Protein AF-0000000083109756 (afdb_homodimer)

pLDDT: mean 94.13, std 7.91, range [41.81, 98.94]

Radius of gyration: 26.71 Å; Cα contacts (8 Å, |Δi|>4): 1498; chains: 2; bounding box: 59×82×69 Å

Foldseek 3Di:
DPDQDLCLQFDDDPAHDPDQQSSQLSLLCQQQPPQWHFQVSVVVCVVAPDHSNPQVRAQVSLQSDDFDQVVQLPDDQSSLFTNNQVVVDVDRFAWQWAWFLAQPHRTGIDTHGPRNLVNQLVVVLVLCVVLFNDQLWAEEELDDDDRHVVLVSVCSSNVVSNYHYDYDDDDQNVLSVLCPDPVSVVVLVVRLVVSVVSVLVCLVPHQHAHYEFELVSLVVLLVDPSSLVSCLVHYAEYEYEQAADDPVSVVVSCVSRVNHRYYYWDDGVLQVHTFRWDQDPPRFTKGHHPPPQKAKAFAAPVPRHGDDAQDKGWIFMFGGHSTGGRGGHTDQKMFGWHADDVGPSHTITTRIHGDQDDPRHGGDRRRD/DPDQDLCLQFDDDPAHDPDQQSSVLSLLCQQQPPQWHFQVSVVVCVVAPDHSNPQVRALVSLQSDDFCQVVQLPDDQSRFFTNNQVVVDVDRFAWQWAWFLAQPHRTGIDTHGPRNLVNQLVVVLVLCVVLFNDQLWAEEELDDDDRHVVLVSVCSSNVVSNYHYDYDDDDQNVLSVLCPDPVSPVVLVVRLVVSVVSVLVCLVPHQHAHYEFELVSLVVLLVDPSSLVSCLVHYAEYEYEQAADDPVSVVVSCVSRVNHRYYYWDDGVLQVHTFRWDQDPPRFTKGHHPPPQKAKAFAAPVPRHGDDAQDKGWIFMFGGHSGGGRGGHTDQKMFGWHADDVGPRHTITTRIHGHQDDPRHGGDRRRD

Organism: NCBI:txid185642

Structure (mmCIF, N/CA/C/O backbone):
data_AF-0000000083109756-model_v1
#
loop_
_entity.id
_entity.type
_entity.pdbx_description
1 polymer 'Uncharacterized protein'
#
loop_
_atom_site.group_PDB
_atom_site.id
_atom_site.type_symbol
_atom_site.label_atom_id
_atom_site.label_alt_id
_atom_site.label_comp_id
_atom_site.label_asym_id
_atom_site.label_entity_id
_atom_site.label_seq_id
_atom_site.pdbx_PDB_ins_code
_atom_site.Cartn_x
_atom_site.Cartn_y
_atom_site.Cartn_z
_atom_site.occupancy
_atom_site.B_iso_or_equiv
_atom_site.auth_seq_id
_atom_site.auth_comp_id
_atom_site.auth_asym_id
_atom_site.auth_atom_id
_atom_site.pdbx_PDB_model_num
ATOM 1 N N . MET A 1 1 ? -15.867 42.156 -7.113 1 41.94 1 MET A N 1
ATOM 2 C CA . MET A 1 1 ? -14.992 41.125 -6.555 1 41.94 1 MET A CA 1
ATOM 3 C C . MET A 1 1 ? -13.82 40.844 -7.492 1 41.94 1 MET A C 1
ATOM 5 O O . MET A 1 1 ? -14.023 40.594 -8.68 1 41.94 1 MET A O 1
ATOM 9 N N . ALA A 1 2 ? -12.68 41.375 -7.355 1 54.09 2 ALA A N 1
ATOM 10 C CA . ALA A 1 2 ? -11.523 41.25 -8.242 1 54.09 2 ALA A CA 1
ATOM 11 C C . ALA A 1 2 ? -11.414 39.844 -8.797 1 54.09 2 ALA A C 1
ATOM 13 O O . ALA A 1 2 ? -11.828 38.875 -8.141 1 54.09 2 ALA A O 1
ATOM 14 N N . ASP A 1 3 ? -11.219 39.594 -9.961 1 79.56 3 ASP A N 1
ATOM 15 C CA . ASP A 1 3 ? -11.141 38.375 -10.758 1 79.56 3 ASP A CA 1
ATOM 16 C C . ASP A 1 3 ? -10.172 37.375 -10.133 1 79.56 3 ASP A C 1
ATOM 18 O O . ASP A 1 3 ? -8.977 37.625 -10.039 1 79.56 3 ASP A O 1
ATOM 22 N N . ILE A 1 4 ? -10.625 36.562 -9.164 1 90.94 4 ILE A N 1
ATOM 23 C CA . ILE A 1 4 ? -9.828 35.531 -8.508 1 90.94 4 ILE A CA 1
ATOM 24 C C . ILE A 1 4 ? -9.328 34.531 -9.539 1 90.94 4 ILE A C 1
ATOM 26 O O . ILE A 1 4 ? -10.109 34.031 -10.352 1 90.94 4 ILE A O 1
ATOM 30 N N . ASP A 1 5 ? -8.062 34.375 -9.609 1 95.12 5 ASP A N 1
ATOM 31 C CA . ASP A 1 5 ? -7.418 33.438 -10.508 1 95.12 5 ASP A CA 1
ATOM 32 C C . ASP A 1 5 ? -7.203 32.094 -9.828 1 95.12 5 ASP A C 1
ATOM 34 O O . ASP A 1 5 ? -6.18 31.859 -9.172 1 95.12 5 ASP A O 1
ATOM 38 N N . PHE A 1 6 ? -8.055 31.156 -10.07 1 95.88 6 PHE A N 1
ATOM 39 C CA . PHE A 1 6 ? -7.992 29.859 -9.406 1 95.88 6 PHE A CA 1
ATOM 40 C C . PHE A 1 6 ? -6.848 29.031 -9.969 1 95.88 6 PHE A C 1
ATOM 42 O O . PHE A 1 6 ? -6.473 28 -9.383 1 95.88 6 PHE A O 1
ATOM 49 N N . SER A 1 7 ? -6.281 29.406 -11.086 1 95.5 7 SER A N 1
ATOM 50 C CA . SER A 1 7 ? -5.156 28.672 -11.648 1 95.5 7 SER A CA 1
ATOM 51 C C . SER A 1 7 ? -3.947 28.719 -10.719 1 95.5 7 SER A C 1
ATOM 53 O O . SER A 1 7 ? -3.031 27.906 -10.844 1 95.5 7 SER A O 1
ATOM 55 N N . LEU A 1 8 ? -3.945 29.625 -9.742 1 97.31 8 LEU A N 1
ATOM 56 C CA . LEU A 1 8 ? -2.895 29.688 -8.734 1 97.31 8 LEU A CA 1
ATOM 57 C C . LEU A 1 8 ? -2.885 28.438 -7.863 1 97.31 8 LEU A C 1
ATOM 59 O O . LEU A 1 8 ? -1.877 28.125 -7.227 1 97.31 8 LEU A O 1
ATOM 63 N N . LEU A 1 9 ? -4.004 27.719 -7.898 1 97.94 9 LEU A N 1
ATOM 64 C CA . LEU A 1 9 ? -4.137 26.547 -7.027 1 97.94 9 LEU A CA 1
ATOM 65 C C . LEU A 1 9 ? -3.742 25.281 -7.762 1 97.94 9 LEU A C 1
ATOM 67 O O . LEU A 1 9 ? -3.654 24.203 -7.152 1 97.94 9 LEU A O 1
ATOM 71 N N . ASP A 1 10 ? -3.467 25.406 -9.047 1 96.75 10 ASP A N 1
ATOM 72 C CA . ASP A 1 10 ? -3.211 24.219 -9.859 1 96.75 10 ASP A CA 1
ATOM 73 C C . ASP A 1 10 ? -1.843 23.625 -9.539 1 96.75 10 ASP A C 1
ATOM 75 O O . ASP A 1 10 ? -0.859 24.344 -9.391 1 96.75 10 ASP A O 1
ATOM 79 N N . VAL A 1 11 ? -1.925 22.375 -9.344 1 97.5 11 VAL A N 1
ATOM 80 C CA . VAL A 1 11 ? -0.726 21.547 -9.219 1 97.5 11 VAL A CA 1
ATOM 81 C C . VAL A 1 11 ? -0.853 20.312 -10.109 1 97.5 11 VAL A C 1
ATOM 83 O O . VAL A 1 11 ? -1.959 19.938 -10.5 1 97.5 11 VAL A O 1
ATOM 86 N N . PRO A 1 12 ? 0.27 19.656 -10.492 1 97.44 12 PRO A N 1
ATOM 87 C CA . PRO A 1 12 ? 1.649 19.953 -10.094 1 97.44 12 PRO A CA 1
ATOM 88 C C . PRO A 1 12 ? 2.225 21.172 -10.805 1 97.44 12 PRO A C 1
ATOM 90 O O . PRO A 1 12 ? 1.771 21.516 -11.898 1 97.44 12 PRO A O 1
ATOM 93 N N . ARG A 1 13 ? 3.164 21.781 -10.188 1 97.06 13 ARG A N 1
ATOM 94 C CA . ARG A 1 13 ? 3.912 22.891 -10.758 1 97.06 13 ARG A CA 1
ATOM 95 C C . ARG A 1 13 ? 5.355 22.891 -10.266 1 97.06 13 ARG A C 1
ATOM 97 O O . ARG A 1 13 ? 5.645 22.422 -9.172 1 97.06 13 ARG A O 1
ATOM 104 N N . PRO A 1 14 ? 6.23 23.375 -11.031 1 93.62 14 PRO A N 1
ATOM 105 C CA . PRO A 1 14 ? 7.656 23.297 -10.703 1 93.62 14 PRO A CA 1
ATOM 106 C C . PRO A 1 14 ? 8.055 24.234 -9.57 1 93.62 14 PRO A C 1
ATOM 108 O O . PRO A 1 14 ? 9.016 23.969 -8.844 1 93.62 14 PRO A O 1
ATOM 111 N N . ALA A 1 15 ? 7.293 25.406 -9.5 1 94.56 15 ALA A N 1
ATOM 112 C CA . ALA A 1 15 ? 7.59 26.375 -8.453 1 94.56 15 ALA A CA 1
ATOM 113 C C . ALA A 1 15 ? 6.309 26.875 -7.793 1 94.56 15 ALA A C 1
ATOM 115 O O . ALA A 1 15 ? 5.258 26.953 -8.438 1 94.56 15 ALA A O 1
ATOM 116 N N . PRO A 1 16 ? 6.43 27.203 -6.559 1 94.38 16 PRO A N 1
ATOM 117 C CA . PRO A 1 16 ? 5.23 27.734 -5.906 1 94.38 16 PRO A CA 1
ATOM 118 C C . PRO A 1 16 ? 4.777 29.078 -6.496 1 94.38 16 PRO A C 1
ATOM 120 O O . PRO A 1 16 ? 5.559 29.766 -7.16 1 94.38 16 PRO A O 1
ATOM 123 N N . PRO A 1 17 ? 3.549 29.422 -6.266 1 94.56 17 PRO A N 1
ATOM 124 C CA . PRO A 1 17 ? 3.082 30.719 -6.742 1 94.56 17 PRO A CA 1
ATOM 125 C C . PRO A 1 17 ? 3.936 31.875 -6.227 1 94.56 17 PRO A C 1
ATOM 127 O O . PRO A 1 17 ? 4.363 31.875 -5.07 1 94.56 17 PRO A O 1
ATOM 130 N N . ALA A 1 18 ? 4.074 32.875 -6.996 1 92.62 18 ALA A N 1
ATOM 131 C CA . ALA A 1 18 ? 4.996 34 -6.727 1 92.62 18 ALA A CA 1
ATOM 132 C C . ALA A 1 18 ? 4.457 34.906 -5.625 1 92.62 18 ALA A C 1
ATOM 134 O O . ALA A 1 18 ? 5.227 35.5 -4.863 1 92.62 18 ALA A O 1
ATOM 135 N N . GLU A 1 19 ? 3.186 35.062 -5.578 1 94.94 19 GLU A N 1
ATOM 136 C CA . GLU A 1 19 ? 2.564 35.938 -4.602 1 94.94 19 GLU A CA 1
ATOM 137 C C . GLU A 1 19 ? 1.731 35.156 -3.59 1 94.94 19 GLU A C 1
ATOM 139 O O . GLU A 1 19 ? 0.564 34.844 -3.846 1 94.94 19 GLU A O 1
ATOM 144 N N . PRO A 1 20 ? 2.25 34.938 -2.426 1 96.06 20 PRO A N 1
ATOM 145 C CA . PRO A 1 20 ? 1.562 34.125 -1.429 1 96.06 20 PRO A CA 1
ATOM 146 C C . PRO A 1 20 ? 0.186 34.656 -1.058 1 96.06 20 PRO A C 1
ATOM 148 O O . PRO A 1 20 ? -0.747 33.875 -0.822 1 96.06 20 PRO A O 1
ATOM 151 N N . GLU A 1 21 ? 0.06 35.969 -1.022 1 94.69 21 GLU A N 1
ATOM 152 C CA . GLU A 1 21 ? -1.223 36.531 -0.637 1 94.69 21 GLU A CA 1
ATOM 153 C C . GLU A 1 21 ? -2.281 36.312 -1.71 1 94.69 21 GLU A C 1
ATOM 155 O O . GLU A 1 21 ? -3.449 36.062 -1.395 1 94.69 21 GLU A O 1
ATOM 160 N N . ALA A 1 22 ? -1.862 36.438 -2.947 1 96.69 22 ALA A N 1
ATOM 161 C CA . ALA A 1 22 ? -2.779 36.125 -4.035 1 96.69 22 ALA A CA 1
ATOM 162 C C . ALA A 1 22 ? -3.199 34.656 -3.979 1 96.69 22 ALA A C 1
ATOM 164 O O . ALA A 1 22 ? -4.355 34.312 -4.246 1 96.69 22 ALA A O 1
ATOM 165 N N . TYR A 1 23 ? -2.24 33.812 -3.633 1 98.25 23 TYR A N 1
ATOM 166 C CA . TYR A 1 23 ? -2.52 32.406 -3.467 1 98.25 23 TYR A CA 1
ATOM 167 C C . TYR A 1 23 ? -3.543 32.156 -2.361 1 98.25 23 TYR A C 1
ATOM 169 O O . TYR A 1 23 ? -4.516 31.438 -2.551 1 98.25 23 TYR A O 1
ATOM 177 N N . LEU A 1 24 ? -3.326 32.781 -1.229 1 98.44 24 LEU A N 1
ATOM 178 C CA . LEU A 1 24 ? -4.246 32.625 -0.107 1 98.44 24 LEU A CA 1
ATOM 179 C C . LEU A 1 24 ? -5.645 33.094 -0.484 1 98.44 24 LEU A C 1
ATOM 181 O O . LEU A 1 24 ? -6.633 32.406 -0.176 1 98.44 24 LEU A O 1
ATOM 185 N N . ARG A 1 25 ? -5.711 34.219 -1.157 1 97.88 25 ARG A N 1
ATOM 186 C CA . ARG A 1 25 ? -7.004 34.75 -1.577 1 97.88 25 ARG A CA 1
ATOM 187 C C . ARG A 1 25 ? -7.73 33.781 -2.484 1 97.88 25 ARG A C 1
ATOM 189 O O . ARG A 1 25 ? -8.938 33.562 -2.34 1 97.88 25 ARG A O 1
ATOM 196 N N . ALA A 1 26 ? -6.98 33.219 -3.389 1 98.31 26 ALA A N 1
ATOM 197 C CA . ALA A 1 26 ? -7.559 32.219 -4.285 1 98.31 26 ALA A CA 1
ATOM 198 C C . ALA A 1 26 ? -8.047 30.984 -3.506 1 98.31 26 ALA A C 1
ATOM 200 O O . ALA A 1 26 ? -9.133 30.469 -3.766 1 98.31 26 ALA A O 1
ATOM 201 N N . ALA A 1 27 ? -7.281 30.562 -2.561 1 98.69 27 ALA A N 1
ATOM 202 C CA . ALA A 1 27 ? -7.625 29.375 -1.77 1 98.69 27 ALA A CA 1
ATOM 203 C C . ALA A 1 27 ? -8.883 29.625 -0.94 1 98.69 27 ALA A C 1
ATOM 205 O O . ALA A 1 27 ? -9.773 28.781 -0.882 1 98.69 27 ALA A O 1
ATOM 206 N N . ILE A 1 28 ? -8.922 30.797 -0.318 1 98.75 28 ILE A N 1
ATOM 207 C CA . ILE A 1 28 ? -10.078 31.125 0.513 1 98.75 28 ILE A CA 1
ATOM 208 C C . ILE A 1 28 ? -11.336 31.203 -0.354 1 98.75 28 ILE A C 1
ATOM 210 O O . ILE A 1 28 ? -12.367 30.625 -0.008 1 98.75 28 ILE A O 1
ATOM 214 N N . ALA A 1 29 ? -11.203 31.859 -1.475 1 98.5 29 ALA A N 1
ATOM 215 C CA . ALA A 1 29 ? -12.336 31.953 -2.398 1 98.5 29 ALA A CA 1
ATOM 216 C C . ALA A 1 29 ? -12.789 30.562 -2.85 1 98.5 29 ALA A C 1
ATOM 218 O O . ALA A 1 29 ? -13.984 30.312 -2.998 1 98.5 29 ALA A O 1
ATOM 219 N N . TRP A 1 30 ? -11.883 29.688 -3.066 1 98.19 30 TRP A N 1
ATOM 220 C CA . TRP A 1 30 ? -12.141 28.344 -3.535 1 98.19 30 TRP A CA 1
ATOM 221 C C . TRP A 1 30 ? -12.844 27.516 -2.457 1 98.19 30 TRP A C 1
ATOM 223 O O . TRP A 1 30 ? -13.898 26.922 -2.707 1 98.19 30 TRP A O 1
ATOM 233 N N . HIS A 1 31 ? -12.391 27.5 -1.235 1 98.62 31 HIS A N 1
ATOM 234 C CA . HIS A 1 31 ? -12.859 26.594 -0.19 1 98.62 31 HIS A CA 1
ATOM 235 C C . HIS A 1 31 ? -14.148 27.109 0.441 1 98.62 31 HIS A C 1
ATOM 237 O O . HIS A 1 31 ? -14.93 26.328 0.995 1 98.62 31 HIS A O 1
ATOM 243 N N . PHE A 1 32 ? -14.367 28.406 0.309 1 98.56 32 PHE A N 1
ATOM 244 C CA . PHE A 1 32 ? -15.539 28.953 0.977 1 98.56 32 PHE A CA 1
ATOM 245 C C . PHE A 1 32 ? -16.516 29.531 -0.039 1 98.56 32 PHE A C 1
ATOM 247 O O . PHE A 1 32 ? -17.547 30.094 0.335 1 98.56 32 PHE A O 1
ATOM 254 N N . GLY A 1 33 ? -16.141 29.422 -1.338 1 97.31 33 GLY A N 1
ATOM 255 C CA . GLY A 1 33 ? -17.094 29.766 -2.369 1 97.31 33 GLY A CA 1
ATOM 256 C C . GLY A 1 33 ? -18.234 28.766 -2.49 1 97.31 33 GLY A C 1
ATOM 257 O O . GLY A 1 33 ? -18.016 27.562 -2.42 1 97.31 33 GLY A O 1
ATOM 258 N N . PRO A 1 34 ? -19.453 29.234 -2.695 1 95.69 34 PRO A N 1
ATOM 259 C CA . PRO A 1 34 ? -20.609 28.328 -2.736 1 95.69 34 PRO A CA 1
ATOM 260 C C . PRO A 1 34 ? -20.516 27.312 -3.873 1 95.69 34 PRO A C 1
ATOM 262 O O . PRO A 1 34 ? -21.016 26.188 -3.742 1 95.69 34 PRO A O 1
ATOM 265 N N . ASP A 1 35 ? -19.797 27.609 -4.926 1 94.94 35 ASP A N 1
ATOM 266 C CA . ASP A 1 35 ? -19.75 26.734 -6.098 1 94.94 35 ASP A CA 1
ATOM 267 C C . ASP A 1 35 ? -18.531 25.812 -6.055 1 94.94 35 ASP A C 1
ATOM 269 O O . ASP A 1 35 ? -18.469 24.828 -6.785 1 94.94 35 ASP A O 1
ATOM 273 N N . THR A 1 36 ? -17.547 26.125 -5.18 1 96.81 36 THR A N 1
ATOM 274 C CA . THR A 1 36 ? -16.281 25.375 -5.246 1 96.81 36 THR A CA 1
ATOM 275 C C . THR A 1 36 ? -15.984 24.703 -3.91 1 96.81 36 THR A C 1
ATOM 277 O O . THR A 1 36 ? -15.266 23.703 -3.863 1 96.81 36 THR A O 1
ATOM 280 N N . GLY A 1 37 ? -16.5 25.219 -2.887 1 97.69 37 GLY A N 1
ATOM 281 C CA . GLY A 1 37 ? -16.156 24.734 -1.562 1 97.69 37 GLY A CA 1
ATOM 282 C C . GLY A 1 37 ? -16.656 23.312 -1.302 1 97.69 37 GLY A C 1
ATOM 283 O O . GLY A 1 37 ? -17.562 22.828 -1.985 1 97.69 37 GLY A O 1
ATOM 284 N N . SER A 1 38 ? -16.031 22.656 -0.38 1 97.88 38 SER A N 1
ATOM 285 C CA . SER A 1 38 ? -16.516 21.359 0.053 1 97.88 38 SER A CA 1
ATOM 286 C C . SER A 1 38 ? -17.734 21.484 0.956 1 97.88 38 SER A C 1
ATOM 288 O O . SER A 1 38 ? -17.922 22.5 1.617 1 97.88 38 SER A O 1
ATOM 290 N N . PRO A 1 39 ? -18.594 20.453 1.021 1 98 39 PRO A N 1
ATOM 291 C CA . PRO A 1 39 ? -19.719 20.5 1.958 1 98 39 PRO A CA 1
ATOM 292 C C . PRO A 1 39 ? -19.281 20.75 3.398 1 98 39 PRO A C 1
ATOM 294 O O . PRO A 1 39 ? -19.938 21.5 4.129 1 98 39 PRO A O 1
ATOM 297 N N . PHE A 1 40 ? -18.234 20.188 3.783 1 98.62 40 PHE A N 1
ATOM 298 C CA . PHE A 1 40 ? -17.703 20.344 5.137 1 98.62 40 PHE A CA 1
ATOM 299 C C . PHE A 1 40 ? -17.422 21.797 5.445 1 98.62 40 PHE A C 1
ATOM 301 O O . PHE A 1 40 ? -17.906 22.328 6.445 1 98.62 40 PHE A O 1
ATOM 308 N N . TRP A 1 41 ? -16.672 22.484 4.609 1 98.56 41 TRP A N 1
ATOM 309 C CA . TRP A 1 41 ? -16.266 23.859 4.898 1 98.56 41 TRP A CA 1
ATOM 310 C C . TRP A 1 41 ? -17.422 24.828 4.711 1 98.56 41 TRP A C 1
ATOM 312 O O . TRP A 1 41 ? -17.531 25.828 5.43 1 98.56 41 TRP A O 1
ATOM 322 N N . LEU A 1 42 ? -18.297 24.516 3.756 1 98.44 42 LEU A N 1
ATOM 323 C CA . LEU A 1 42 ? -19.469 25.375 3.576 1 98.44 42 LEU A CA 1
ATOM 324 C C . LEU A 1 42 ? -20.375 25.312 4.797 1 98.44 42 LEU A C 1
ATOM 326 O O . LEU A 1 42 ? -20.922 26.328 5.227 1 98.44 42 LEU A O 1
ATOM 330 N N . ARG A 1 43 ? -20.516 24.109 5.355 1 98.31 43 ARG A N 1
ATOM 331 C CA . ARG A 1 43 ? -21.281 23.984 6.594 1 98.31 43 ARG A CA 1
ATOM 332 C C . ARG A 1 43 ? -20.547 24.641 7.758 1 98.31 43 ARG A C 1
ATOM 334 O O . ARG A 1 43 ? -21.172 25.344 8.562 1 98.31 43 ARG A O 1
ATOM 341 N N . THR A 1 44 ? -19.281 24.469 7.832 1 98.25 44 THR A N 1
ATOM 342 C CA . THR A 1 44 ? -18.469 25.016 8.906 1 98.25 44 THR A CA 1
ATOM 343 C C . THR A 1 44 ? -18.5 26.547 8.883 1 98.25 44 THR A C 1
ATOM 345 O O . THR A 1 44 ? -18.531 27.188 9.938 1 98.25 44 THR A O 1
ATOM 348 N N . ALA A 1 45 ? -18.469 27.094 7.719 1 98.12 45 ALA A N 1
ATOM 349 C CA . ALA A 1 45 ? -18.438 28.547 7.555 1 98.12 45 ALA A CA 1
ATOM 350 C C . ALA A 1 45 ? -19.609 29.203 8.281 1 98.12 45 ALA A C 1
ATOM 352 O O . ALA A 1 45 ? -19.484 30.312 8.812 1 98.12 45 ALA A O 1
ATOM 353 N N . LYS A 1 46 ? -20.703 28.5 8.391 1 97.62 46 LYS A N 1
ATOM 354 C CA . LYS A 1 46 ? -21.906 29.031 9.023 1 97.62 46 LYS A CA 1
ATOM 355 C C . LYS A 1 46 ? -21.766 29.062 10.539 1 97.62 46 LYS A C 1
ATOM 357 O O . LYS A 1 46 ? -22.547 29.734 11.227 1 97.62 46 LYS A O 1
ATOM 362 N N . THR A 1 47 ? -20.797 28.359 11.008 1 97.69 47 THR A N 1
ATOM 363 C CA . THR A 1 47 ? -20.641 28.25 12.453 1 97.69 47 THR A CA 1
ATOM 364 C C . THR A 1 47 ? -19.5 29.156 12.938 1 97.69 47 THR A C 1
ATOM 366 O O . THR A 1 47 ? -19.312 29.312 14.148 1 97.69 47 THR A O 1
ATOM 369 N N . LEU A 1 48 ? -18.844 29.734 12 1 97.75 48 LEU A N 1
ATOM 370 C CA . LEU A 1 48 ? -17.703 30.578 12.367 1 97.75 48 LEU A CA 1
ATOM 371 C C . LEU A 1 48 ? -18.172 31.953 12.836 1 97.75 48 LEU A C 1
ATOM 373 O O . LEU A 1 48 ? -19.188 32.469 12.359 1 97.75 48 LEU A O 1
ATOM 377 N N . GLY A 1 49 ? -17.5 32.562 13.773 1 97.19 49 GLY A N 1
ATOM 378 C CA . GLY A 1 49 ? -17.781 33.906 14.258 1 97.19 49 GLY A CA 1
ATOM 379 C C . GLY A 1 49 ? -17.25 35 13.344 1 97.19 49 GLY A C 1
ATOM 380 O O . GLY A 1 49 ? -17.219 36.156 13.727 1 97.19 49 GLY A O 1
ATOM 381 N N . PHE A 1 50 ? -16.719 34.594 12.156 1 98 50 PHE A N 1
ATOM 382 C CA . PHE A 1 50 ? -16.203 35.531 11.164 1 98 50 PHE A CA 1
ATOM 383 C C . PHE A 1 50 ? -16.469 35 9.75 1 98 50 PHE A C 1
ATOM 385 O O . PHE A 1 50 ? -16.859 33.844 9.562 1 98 50 PHE A O 1
ATOM 392 N N . ASP A 1 51 ? -16.375 35.906 8.812 1 97.88 51 ASP A N 1
ATOM 393 C CA . ASP A 1 51 ? -16.531 35.531 7.406 1 97.88 51 ASP A CA 1
ATOM 394 C C . ASP A 1 51 ? -15.172 35.312 6.742 1 97.88 51 ASP A C 1
ATOM 396 O O . ASP A 1 51 ? -14.453 36.281 6.465 1 97.88 51 ASP A O 1
ATOM 400 N N . PRO A 1 52 ? -14.859 34.094 6.418 1 98.19 52 PRO A N 1
ATOM 401 C CA . PRO A 1 52 ? -13.547 33.844 5.82 1 98.19 52 PRO A CA 1
ATOM 402 C C . PRO A 1 52 ? -13.328 34.625 4.531 1 98.19 52 PRO A C 1
ATOM 404 O O . PRO A 1 52 ? -12.211 35.094 4.27 1 98.19 52 PRO A O 1
ATOM 407 N N . LEU A 1 53 ? -14.305 34.875 3.752 1 97.44 53 LEU A N 1
ATOM 408 C CA . LEU A 1 53 ? -14.18 35.5 2.439 1 97.44 53 LEU A CA 1
ATOM 409 C C . LEU A 1 53 ? -13.758 36.938 2.568 1 97.44 53 LEU A C 1
ATOM 411 O O . LEU A 1 53 ? -13.117 37.5 1.67 1 97.44 53 LEU A O 1
ATOM 415 N N . THR A 1 54 ? -14.062 37.531 3.693 1 96.94 54 THR A N 1
ATOM 416 C CA . THR A 1 54 ? -13.766 38.938 3.812 1 96.94 54 THR A CA 1
ATOM 417 C C . THR A 1 54 ? -12.711 39.188 4.887 1 96.94 54 THR A C 1
ATOM 419 O O . THR A 1 54 ? -12.016 40.219 4.855 1 96.94 54 THR A O 1
ATOM 422 N N . GLU A 1 55 ? -12.523 38.281 5.766 1 97.69 55 GLU A N 1
ATOM 423 C CA . GLU A 1 55 ? -11.719 38.594 6.941 1 97.69 55 GLU A CA 1
ATOM 424 C C . GLU A 1 55 ? -10.383 37.875 6.91 1 97.69 55 GLU A C 1
ATOM 426 O O . GLU A 1 55 ? -9.469 38.188 7.672 1 97.69 55 GLU A O 1
ATOM 431 N N . ILE A 1 56 ? -10.211 36.875 6.117 1 98.25 56 ILE A N 1
ATOM 432 C CA . ILE A 1 56 ? -8.922 36.219 5.918 1 98.25 56 ILE A CA 1
ATOM 433 C C . ILE A 1 56 ? -8.188 36.906 4.758 1 98.25 56 ILE A C 1
ATOM 435 O O . ILE A 1 56 ? -8.477 36.625 3.59 1 98.25 56 ILE A O 1
ATOM 439 N N . THR A 1 57 ? -7.25 37.719 5.105 1 95.69 57 THR A N 1
ATOM 440 C CA . THR A 1 57 ? -6.566 38.5 4.074 1 95.69 57 THR A CA 1
ATOM 441 C C . THR A 1 57 ? -5.062 38.25 4.109 1 95.69 57 THR A C 1
ATOM 443 O O . THR A 1 57 ? -4.355 38.531 3.139 1 95.69 57 THR A O 1
ATOM 446 N N . THR A 1 58 ? -4.574 37.781 5.23 1 96.94 58 THR A N 1
ATOM 447 C CA . THR A 1 58 ? -3.178 37.406 5.402 1 96.94 58 THR A CA 1
ATOM 448 C C . THR A 1 58 ? -3.068 36 5.984 1 96.94 58 THR A C 1
ATOM 450 O O . THR A 1 58 ? -4.051 35.438 6.492 1 96.94 58 THR A O 1
ATOM 453 N N . PHE A 1 59 ? -1.911 35.438 5.879 1 97.88 59 PHE A N 1
ATOM 454 C CA . PHE A 1 59 ? -1.694 34.094 6.445 1 97.88 59 PHE A CA 1
ATOM 455 C C . PHE A 1 59 ? -1.858 34.125 7.957 1 97.88 59 PHE A C 1
ATOM 457 O O . PHE A 1 59 ? -2.291 33.125 8.555 1 97.88 59 PHE A O 1
ATOM 464 N N . GLU A 1 60 ? -1.535 35.188 8.617 1 96.38 60 GLU A N 1
ATOM 465 C CA . GLU A 1 60 ? -1.704 35.312 10.062 1 96.38 60 GLU A CA 1
ATOM 466 C C . GLU A 1 60 ? -3.17 35.188 10.461 1 96.38 60 GLU A C 1
ATOM 468 O O . GLU A 1 60 ? -3.477 34.688 11.547 1 96.38 60 GLU A O 1
ATOM 473 N N . ASP A 1 61 ? -4.09 35.562 9.562 1 97.88 61 ASP A N 1
ATOM 474 C CA . ASP A 1 61 ? -5.523 35.5 9.836 1 97.88 61 ASP A CA 1
ATOM 475 C C . ASP A 1 61 ? -6.012 34.062 9.953 1 97.88 61 ASP A C 1
ATOM 477 O O . ASP A 1 61 ? -7.113 33.812 10.438 1 97.88 61 ASP A O 1
ATOM 481 N N . LEU A 1 62 ? -5.207 33.125 9.523 1 98.31 62 LEU A N 1
ATOM 482 C CA . LEU A 1 62 ? -5.582 31.719 9.656 1 98.31 62 LEU A CA 1
ATOM 483 C C . LEU A 1 62 ? -5.773 31.344 11.125 1 98.31 62 LEU A C 1
ATOM 485 O O . LEU A 1 62 ? -6.453 30.359 11.43 1 98.31 62 LEU A O 1
ATOM 489 N N . ARG A 1 63 ? -5.23 32.125 12.055 1 96.75 63 ARG A N 1
ATOM 490 C CA . ARG A 1 63 ? -5.344 31.891 13.492 1 96.75 63 ARG A CA 1
ATOM 491 C C . ARG A 1 63 ? -6.789 32.062 13.953 1 96.75 63 ARG A C 1
ATOM 493 O O . ARG A 1 63 ? -7.141 31.641 15.062 1 96.75 63 ARG A O 1
ATOM 500 N N . LEU A 1 64 ? -7.59 32.688 13.117 1 97.69 64 LEU A N 1
ATOM 501 C CA . LEU A 1 64 ? -8.984 32.938 13.477 1 97.69 64 LEU A CA 1
ATOM 502 C C . LEU A 1 64 ? -9.773 31.625 13.445 1 97.69 64 LEU A C 1
ATOM 504 O O . LEU A 1 64 ? -10.805 31.5 14.109 1 97.69 64 LEU A O 1
ATOM 508 N N . PHE A 1 65 ? -9.328 30.719 12.633 1 98.38 65 PHE A N 1
ATOM 509 C CA . PHE A 1 65 ? -10.039 29.453 12.531 1 98.38 65 PHE A CA 1
ATOM 510 C C . PHE A 1 65 ? -9.852 28.609 13.789 1 98.38 65 PHE A C 1
ATOM 512 O O . PHE A 1 65 ? -8.75 28.562 14.336 1 98.38 65 PHE A O 1
ATOM 519 N N . PRO A 1 66 ? -10.883 28 14.281 1 97.12 66 PRO A N 1
ATOM 520 C CA . PRO A 1 66 ? -10.68 26.969 15.297 1 97.12 66 PRO A CA 1
ATOM 521 C C . PRO A 1 66 ? -9.969 25.734 14.75 1 97.12 66 PRO A C 1
ATOM 523 O O . PRO A 1 66 ? -9.93 25.531 13.531 1 97.12 66 PRO A O 1
ATOM 526 N N . ASN A 1 67 ? -9.312 25 15.609 1 95.69 67 ASN A N 1
ATOM 527 C CA . ASN A 1 67 ? -8.75 23.719 15.227 1 95.69 67 ASN A CA 1
ATOM 528 C C . ASN A 1 67 ? -9.828 22.656 15.016 1 95.69 67 ASN A C 1
ATOM 530 O O . ASN A 1 67 ? -10.445 22.188 15.984 1 95.69 67 ASN A O 1
ATOM 534 N N . LEU A 1 68 ? -10.031 22.172 13.781 1 96.38 68 LEU A N 1
ATOM 535 C CA . LEU A 1 68 ? -11.148 21.281 13.477 1 96.38 68 LEU A CA 1
ATOM 536 C C . LEU A 1 68 ? -10.648 19.906 13.039 1 96.38 68 LEU A C 1
ATOM 538 O O . LEU A 1 68 ? -11.406 19.109 12.492 1 96.38 68 LEU A O 1
ATOM 542 N N . VAL A 1 69 ? -9.383 19.578 13.258 1 95.31 69 VAL A N 1
ATOM 543 C CA . VAL A 1 69 ? -8.797 18.359 12.711 1 95.31 69 VAL A CA 1
ATOM 544 C C . VAL A 1 69 ? -9.469 17.141 13.344 1 95.31 69 VAL A C 1
ATOM 546 O O . VAL A 1 69 ? -9.523 16.062 12.734 1 95.31 69 VAL A O 1
ATOM 549 N N . ASN A 1 70 ? -9.977 17.219 14.555 1 94.25 70 ASN A N 1
ATOM 550 C CA . ASN A 1 70 ? -10.641 16.094 15.195 1 94.25 70 ASN A CA 1
ATOM 551 C C . ASN A 1 70 ? -11.914 15.695 14.445 1 94.25 70 ASN A C 1
ATOM 553 O O . ASN A 1 70 ? -12.344 14.539 14.508 1 94.25 70 ASN A O 1
ATOM 557 N N . GLU A 1 71 ? -12.539 16.641 13.75 1 96.44 71 GLU A N 1
ATOM 558 C CA . GLU A 1 71 ? -13.719 16.328 12.945 1 96.44 71 GLU A CA 1
ATOM 559 C C . GLU A 1 71 ? -13.383 15.359 11.82 1 96.44 71 GLU A C 1
ATOM 561 O O . GLU A 1 71 ? -14.266 14.656 11.312 1 96.44 71 GLU A O 1
ATOM 566 N N . LEU A 1 72 ? -12.133 15.32 11.469 1 97.25 72 LEU A N 1
ATOM 567 C CA . LEU A 1 72 ? -11.703 14.484 10.344 1 97.25 72 LEU A CA 1
ATOM 568 C C . LEU A 1 72 ? -11.734 13.008 10.719 1 97.25 72 LEU A C 1
ATOM 570 O O . LEU A 1 72 ? -11.547 12.141 9.867 1 97.25 72 LEU A O 1
ATOM 574 N N . ARG A 1 73 ? -12.023 12.688 11.977 1 96.31 73 ARG A N 1
ATOM 575 C CA . ARG A 1 73 ? -12.172 11.305 12.43 1 96.31 73 ARG A CA 1
ATOM 576 C C . ARG A 1 73 ? -13.477 10.695 11.914 1 96.31 73 ARG A C 1
ATOM 578 O O . ARG A 1 73 ? -13.539 9.5 11.641 1 96.31 73 ARG A O 1
ATOM 585 N N . ASN A 1 74 ? -14.469 11.586 11.758 1 96.69 74 ASN A N 1
ATOM 586 C CA . ASN A 1 74 ? -15.805 11.031 11.578 1 96.69 74 ASN A CA 1
ATOM 587 C C . ASN A 1 74 ? -16.453 11.531 10.289 1 96.69 74 ASN A C 1
ATOM 589 O O . ASN A 1 74 ? -17.406 10.93 9.797 1 96.69 74 ASN A O 1
ATOM 593 N N . VAL A 1 75 ? -15.961 12.625 9.734 1 97.94 75 VAL A N 1
ATOM 594 C CA . VAL A 1 75 ? -16.562 13.211 8.547 1 97.94 75 VAL A CA 1
ATOM 595 C C . VAL A 1 75 ? -16.406 12.258 7.363 1 97.94 75 VAL A C 1
ATOM 597 O O . VAL A 1 75 ? -15.352 11.656 7.172 1 97.94 75 VAL A O 1
ATOM 600 N N . ALA A 1 76 ? -17.516 12.094 6.609 1 98.19 76 ALA A N 1
ATOM 601 C CA . ALA A 1 76 ? -17.406 11.328 5.367 1 98.19 76 ALA A CA 1
ATOM 602 C C . ALA A 1 76 ? -16.422 11.984 4.406 1 98.19 76 ALA A C 1
ATOM 604 O O . ALA A 1 76 ? -16.438 13.203 4.211 1 98.19 76 ALA A O 1
ATOM 605 N N . VAL A 1 77 ? -15.586 11.195 3.752 1 98.12 77 VAL A N 1
ATOM 606 C CA . VAL A 1 77 ? -14.492 11.742 2.953 1 98.12 77 VAL A CA 1
ATOM 607 C C . VAL A 1 77 ? -15.062 12.531 1.773 1 98.12 77 VAL A C 1
ATOM 609 O O . VAL A 1 77 ? -14.461 13.508 1.328 1 98.12 77 VAL A O 1
ATOM 612 N N . GLU A 1 78 ? -16.219 12.195 1.256 1 96.5 78 GLU A N 1
ATOM 613 C CA . GLU A 1 78 ? -16.828 12.906 0.137 1 96.5 78 GLU A CA 1
ATOM 614 C C . GLU A 1 78 ? -17.172 14.344 0.515 1 96.5 78 GLU A C 1
ATOM 616 O O . GLU A 1 78 ? -17.141 15.234 -0.337 1 96.5 78 GLU A O 1
ATOM 621 N N . ASP A 1 79 ? -17.406 14.539 1.782 1 97.88 79 ASP A N 1
ATOM 622 C CA . ASP A 1 79 ? -17.781 15.867 2.266 1 97.88 79 ASP A CA 1
ATOM 623 C C . ASP A 1 79 ? -16.547 16.766 2.361 1 97.88 79 ASP A C 1
ATOM 625 O O . ASP A 1 79 ? -16.688 17.984 2.516 1 97.88 79 ASP A O 1
ATOM 629 N N . LEU A 1 80 ? -15.414 16.188 2.191 1 98.06 80 LEU A N 1
ATOM 630 C CA . LEU A 1 80 ? -14.172 16.938 2.305 1 98.06 80 LEU A CA 1
ATOM 631 C C . LEU A 1 80 ? -13.672 17.375 0.931 1 98.06 80 LEU A C 1
ATOM 633 O O . LEU A 1 80 ? -12.742 18.172 0.83 1 98.06 80 LEU A O 1
ATOM 637 N N . ILE A 1 81 ? -14.281 16.906 -0.124 1 97 81 ILE A N 1
ATOM 638 C CA . ILE A 1 81 ? -13.828 17.188 -1.483 1 97 81 ILE A CA 1
ATOM 639 C C . ILE A 1 81 ? -14.5 18.453 -1.997 1 97 81 ILE A C 1
ATOM 641 O O . ILE A 1 81 ? -15.727 18.531 -2.07 1 97 81 ILE A O 1
ATOM 645 N N . PRO A 1 82 ? -13.711 19.438 -2.375 1 97.19 82 PRO A N 1
ATOM 646 C CA . PRO A 1 82 ? -14.305 20.656 -2.934 1 97.19 82 PRO A CA 1
ATOM 647 C C . PRO A 1 82 ? -15.164 20.391 -4.168 1 97.19 82 PRO A C 1
ATOM 649 O O . PRO A 1 82 ? -14.766 19.609 -5.043 1 97.19 82 PRO A O 1
ATOM 652 N N . ARG A 1 83 ? -16.281 21.031 -4.293 1 95.38 83 ARG A N 1
ATOM 653 C CA . ARG A 1 83 ? -17.219 20.891 -5.402 1 95.38 83 ARG A CA 1
ATOM 654 C C . ARG A 1 83 ? -16.578 21.344 -6.715 1 95.38 83 ARG A C 1
ATOM 656 O O . ARG A 1 83 ? -16.938 20.844 -7.785 1 95.38 83 ARG A O 1
ATOM 663 N N . GLY A 1 84 ? -15.648 22.188 -6.57 1 95.12 84 GLY A N 1
ATOM 664 C CA . GLY A 1 84 ? -14.984 22.703 -7.75 1 95.12 84 GLY A CA 1
ATOM 665 C C . GLY A 1 84 ? -14.273 21.641 -8.555 1 95.12 84 GLY A C 1
ATOM 666 O O . GLY A 1 84 ? -14 21.828 -9.742 1 95.12 84 GLY A O 1
ATOM 667 N N . TYR A 1 85 ? -13.906 20.562 -7.945 1 93.75 85 TYR A N 1
ATOM 668 C CA . TYR A 1 85 ? -13.273 19.453 -8.664 1 93.75 85 TYR A CA 1
ATOM 669 C C . TYR A 1 85 ? -14.258 18.781 -9.617 1 93.75 85 TYR A C 1
ATOM 671 O O . TYR A 1 85 ? -13.859 18.203 -10.625 1 93.75 85 TYR A O 1
ATOM 679 N N . ARG A 1 86 ? -15.477 18.703 -9.297 1 83.38 86 ARG A N 1
ATOM 680 C CA . ARG A 1 86 ? -16.5 18.078 -10.133 1 83.38 86 ARG A CA 1
ATOM 681 C C . ARG A 1 86 ? -16.75 18.891 -11.398 1 83.38 86 ARG A C 1
ATOM 683 O O . ARG A 1 86 ? -17.047 18.328 -12.453 1 83.38 86 ARG A O 1
ATOM 690 N N . SER A 1 87 ? -16.578 20.094 -11.344 1 73.62 87 SER A N 1
ATOM 691 C CA . SER A 1 87 ? -16.891 20.984 -12.461 1 73.62 87 SER A CA 1
ATOM 692 C C . SER A 1 87 ? -15.805 20.938 -13.531 1 73.62 87 SER A C 1
ATOM 694 O O . SER A 1 87 ? -16.031 21.297 -14.68 1 73.62 87 SER A O 1
ATOM 696 N N . GLN A 1 88 ? -14.75 20.516 -13.242 1 69.81 88 GLN A N 1
ATOM 697 C CA . GLN A 1 88 ? -13.602 20.547 -14.148 1 69.81 88 GLN A CA 1
ATOM 698 C C . GLN A 1 88 ? -13.492 19.266 -14.953 1 69.81 88 GLN A C 1
ATOM 700 O O . GLN A 1 88 ? -12.805 19.219 -15.977 1 69.81 88 GLN A O 1
ATOM 705 N N . SER A 1 89 ? -14.023 18.219 -14.461 1 67.19 89 SER A N 1
ATOM 706 C CA . SER A 1 89 ? -13.891 16.938 -15.148 1 67.19 89 SER A CA 1
ATOM 707 C C . SER A 1 89 ? -15.234 16.219 -15.234 1 67.19 89 SER A C 1
ATOM 709 O O . SER A 1 89 ? -16.125 16.453 -14.422 1 67.19 89 SER A O 1
ATOM 711 N N . SER A 1 90 ? -15.43 15.508 -16.297 1 66.25 90 SER A N 1
ATOM 712 C CA . SER A 1 90 ? -16.641 14.711 -16.484 1 66.25 90 SER A CA 1
ATOM 713 C C . SER A 1 90 ? -16.812 13.68 -15.383 1 66.25 90 SER A C 1
ATOM 715 O O . SER A 1 90 ? -17.922 13.383 -14.961 1 66.25 90 SER A O 1
ATOM 717 N N . THR A 1 91 ? -15.602 13.234 -14.875 1 76.62 91 THR A N 1
ATOM 718 C CA . THR A 1 91 ? -15.648 12.281 -13.766 1 76.62 91 THR A CA 1
ATOM 719 C C . THR A 1 91 ? -14.852 12.805 -12.57 1 76.62 91 THR A C 1
ATOM 721 O O . THR A 1 91 ? -13.68 13.141 -12.703 1 76.62 91 THR A O 1
ATOM 724 N N . PRO A 1 92 ? -15.562 12.852 -11.5 1 81.56 92 PRO A N 1
ATOM 725 C CA . PRO A 1 92 ? -14.852 13.344 -10.312 1 81.56 92 PRO A CA 1
ATOM 726 C C . PRO A 1 92 ? -13.617 12.508 -9.984 1 81.56 92 PRO A C 1
ATOM 728 O O . PRO A 1 92 ? -13.648 11.281 -10.094 1 81.56 92 PRO A O 1
ATOM 731 N N . PRO A 1 93 ? -12.547 13.164 -9.727 1 92.25 93 PRO A N 1
ATOM 732 C CA . PRO A 1 93 ? -11.336 12.406 -9.375 1 92.25 93 PRO A CA 1
ATOM 733 C C . PRO A 1 93 ? -11.5 11.617 -8.078 1 92.25 93 PRO A C 1
ATOM 735 O O . PRO A 1 93 ? -12.203 12.055 -7.164 1 92.25 93 PRO A O 1
ATOM 738 N N . VAL A 1 94 ? -10.93 10.453 -8.016 1 96.12 94 VAL A N 1
ATOM 739 C CA . VAL A 1 94 ? -10.977 9.594 -6.836 1 96.12 94 VAL A CA 1
ATOM 740 C C . VAL A 1 94 ? -9.766 9.883 -5.945 1 96.12 94 VAL A C 1
ATOM 742 O O . VAL A 1 94 ? -8.625 9.75 -6.379 1 96.12 94 VAL A O 1
ATOM 745 N N . PRO A 1 95 ? -9.992 10.312 -4.738 1 97.69 95 PRO A N 1
ATOM 746 C CA . PRO A 1 95 ? -8.875 10.648 -3.852 1 97.69 95 PRO A CA 1
ATOM 747 C C . PRO A 1 95 ? -8.234 9.414 -3.221 1 97.69 95 PRO A C 1
ATOM 749 O O . PRO A 1 95 ? -8.852 8.344 -3.168 1 97.69 95 PRO A O 1
ATOM 752 N N . GLN A 1 96 ? -6.949 9.523 -2.842 1 98.38 96 GLN A N 1
ATOM 753 C CA . GLN A 1 96 ? -6.336 8.633 -1.864 1 98.38 96 GLN A CA 1
ATOM 754 C C . GLN A 1 96 ? -6.676 9.055 -0.439 1 98.38 96 GLN A C 1
ATOM 756 O O . GLN A 1 96 ? -6.531 10.227 -0.086 1 98.38 96 GLN A O 1
ATOM 761 N N . ILE A 1 97 ? -7.145 8.117 0.354 1 98.62 97 ILE A N 1
ATOM 762 C CA . ILE A 1 97 ? -7.441 8.391 1.756 1 98.62 97 ILE A CA 1
ATOM 763 C C . ILE A 1 97 ? -6.297 7.879 2.633 1 98.62 97 ILE A C 1
ATOM 765 O O . ILE A 1 97 ? -5.961 6.695 2.6 1 98.62 97 ILE A O 1
ATOM 769 N N . PHE A 1 98 ? -5.676 8.742 3.361 1 98.25 98 PHE A N 1
ATOM 770 C CA . PHE A 1 98 ? -4.637 8.352 4.309 1 98.25 98 PHE A CA 1
ATOM 771 C C . PHE A 1 98 ? -5.031 8.727 5.73 1 98.25 98 PHE A C 1
ATOM 773 O O . PHE A 1 98 ? -5.711 9.734 5.945 1 98.25 98 PHE A O 1
ATOM 780 N N . GLU A 1 99 ? -4.602 7.93 6.633 1 97.12 99 GLU A N 1
ATOM 781 C CA . GLU A 1 99 ? -4.992 8.078 8.031 1 97.12 99 GLU A CA 1
ATOM 782 C C . GLU A 1 99 ? -3.791 8.43 8.906 1 97.12 99 GLU A C 1
ATOM 784 O O . GLU A 1 99 ? -2.672 7.988 8.641 1 97.12 99 GLU A O 1
ATOM 789 N N . SER A 1 100 ? -4.109 9.203 9.93 1 91.38 100 SER A N 1
ATOM 790 C CA . SER A 1 100 ? -3.111 9.445 10.969 1 91.38 100 SER A CA 1
ATOM 791 C C . SER A 1 100 ? -2.848 8.195 11.797 1 91.38 100 SER A C 1
ATOM 793 O O . SER A 1 100 ? -3.57 7.199 11.672 1 91.38 100 SER A O 1
ATOM 795 N N . GLY A 1 101 ? -1.828 8.117 12.609 1 77.25 101 GLY A N 1
ATOM 796 C CA . GLY A 1 101 ? -1.379 6.949 13.352 1 77.25 101 GLY A CA 1
ATOM 797 C C . GLY A 1 101 ? -2.229 6.652 14.57 1 77.25 101 GLY A C 1
ATOM 798 O O . GLY A 1 101 ? -2.078 5.602 15.195 1 77.25 101 GLY A O 1
ATOM 799 N N . GLY A 1 102 ? -3.197 7.379 14.977 1 63.47 102 GLY A N 1
ATOM 800 C CA . GLY A 1 102 ? -4.203 7.059 15.977 1 63.47 102 GLY A CA 1
ATOM 801 C C . GLY A 1 102 ? -3.672 7.125 17.391 1 63.47 102 GLY A C 1
ATOM 802 O O . GLY A 1 102 ? -4.094 6.352 18.266 1 63.47 102 GLY A O 1
ATOM 803 N N . THR A 1 103 ? -2.834 7.727 17.75 1 60.28 103 THR A N 1
ATOM 804 C CA . THR A 1 103 ? -2.254 7.781 19.078 1 60.28 103 THR A CA 1
ATOM 805 C C . THR A 1 103 ? -3.293 8.234 20.109 1 60.28 103 THR A C 1
ATOM 807 O O . THR A 1 103 ? -3.26 7.805 21.266 1 60.28 103 THR A O 1
ATOM 810 N N . THR A 1 104 ? -4.18 8.953 19.672 1 57.72 104 THR A N 1
ATOM 811 C CA . THR A 1 104 ? -5.094 9.578 20.625 1 57.72 104 THR A CA 1
ATOM 812 C C . THR A 1 104 ? -6.535 9.164 20.344 1 57.72 104 THR A C 1
ATOM 814 O O . THR A 1 104 ? -7.473 9.828 20.781 1 57.72 104 THR A O 1
ATOM 817 N N . GLY A 1 105 ? -6.66 8.148 19.719 1 72.38 105 GLY A N 1
ATOM 818 C CA . GLY A 1 105 ? -8.023 7.797 19.344 1 72.38 105 GLY A CA 1
ATOM 819 C C . GLY A 1 105 ? -8.148 7.273 17.938 1 72.38 105 GLY A C 1
ATOM 820 O O . GLY A 1 105 ? -7.199 6.715 17.391 1 72.38 105 GLY A O 1
ATOM 821 N N . ALA A 1 106 ? -9.414 7.5 17.469 1 87.62 106 ALA A N 1
ATOM 822 C CA . ALA A 1 106 ? -9.664 7.082 16.094 1 87.62 106 ALA A CA 1
ATOM 823 C C . ALA A 1 106 ? -8.82 7.891 15.109 1 87.62 106 ALA A C 1
ATOM 825 O O . ALA A 1 106 ? -8.555 9.078 15.336 1 87.62 106 ALA A O 1
ATOM 826 N N . PRO A 1 107 ? -8.391 7.309 14.117 1 93.5 107 PRO A N 1
ATOM 827 C CA . PRO A 1 107 ? -7.527 8.016 13.172 1 93.5 107 PRO A CA 1
ATOM 828 C C . PRO A 1 107 ? -8.25 9.141 12.438 1 93.5 107 PRO A C 1
ATOM 830 O O . PRO A 1 107 ? -9.461 9.047 12.195 1 93.5 107 PRO A O 1
ATOM 833 N N . LYS A 1 108 ? -7.52 10.219 12.18 1 95.94 108 LYS A N 1
ATOM 834 C CA . LYS A 1 108 ? -7.988 11.297 11.305 1 95.94 108 LYS A CA 1
ATOM 835 C C . LYS A 1 108 ? -7.695 10.977 9.836 1 95.94 108 LYS A C 1
ATOM 837 O O . LYS A 1 108 ? -6.629 10.445 9.516 1 95.94 108 LYS A O 1
ATOM 842 N N . ARG A 1 109 ? -8.656 11.289 8.961 1 97.75 109 ARG A N 1
ATOM 843 C CA . ARG A 1 109 ? -8.5 10.969 7.543 1 97.75 109 ARG A CA 1
ATOM 844 C C . ARG A 1 109 ? -8.289 12.234 6.719 1 97.75 109 ARG A C 1
ATOM 846 O O . ARG A 1 109 ? -8.93 13.258 6.961 1 97.75 109 ARG A O 1
ATOM 853 N N . THR A 1 110 ? -7.375 12.172 5.789 1 98.19 110 THR A N 1
ATOM 854 C CA . THR A 1 110 ? -7.219 13.211 4.781 1 98.19 110 THR A CA 1
ATOM 855 C C . THR A 1 110 ? -7.602 12.695 3.398 1 98.19 110 THR A C 1
ATOM 857 O O . THR A 1 110 ? -7.551 11.492 3.148 1 98.19 110 THR A O 1
ATOM 860 N N . VAL A 1 111 ? -8.008 13.617 2.555 1 98 111 VAL A N 1
ATOM 861 C CA . VAL A 1 111 ? -8.367 13.344 1.168 1 98 111 VAL A CA 1
ATOM 862 C C . VAL A 1 111 ? -7.312 13.922 0.231 1 98 111 VAL A C 1
ATOM 864 O O . VAL A 1 111 ? -7.234 15.141 0.055 1 98 111 VAL A O 1
ATOM 867 N N . GLN A 1 112 ? -6.559 13.086 -0.347 1 98.25 112 GLN A N 1
ATOM 868 C CA . GLN A 1 112 ? -5.516 13.555 -1.259 1 98.25 112 GLN A CA 1
ATOM 869 C C . GLN A 1 112 ? -5.891 13.266 -2.711 1 98.25 112 GLN A C 1
ATOM 871 O O . GLN A 1 112 ? -5.809 12.117 -3.162 1 98.25 112 GLN A O 1
ATOM 876 N N . LEU A 1 113 ? -6.254 14.328 -3.43 1 97.5 113 LEU A N 1
ATOM 877 C CA . LEU A 1 113 ? -6.699 14.211 -4.816 1 97.5 113 LEU A CA 1
ATOM 878 C C . LEU A 1 113 ? -5.523 13.945 -5.746 1 97.5 113 LEU A C 1
ATOM 880 O O . LEU A 1 113 ? -4.371 14.195 -5.383 1 97.5 113 LEU A O 1
ATOM 884 N N . PRO A 1 114 ? -5.773 13.43 -6.961 1 96.75 114 PRO A N 1
ATOM 885 C CA . PRO A 1 114 ? -4.703 13 -7.859 1 96.75 114 PRO A CA 1
ATOM 886 C C . PRO A 1 114 ? -3.697 14.109 -8.156 1 96.75 114 PRO A C 1
ATOM 888 O O . PRO A 1 114 ? -2.496 13.844 -8.266 1 96.75 114 PRO A O 1
ATOM 891 N N . ASP A 1 115 ? -4.141 15.289 -8.289 1 97 115 ASP A N 1
ATOM 892 C CA . ASP A 1 115 ? -3.221 16.375 -8.594 1 97 115 ASP A CA 1
ATOM 893 C C . ASP A 1 115 ? -2.24 16.609 -7.449 1 97 115 ASP A C 1
ATOM 895 O O . ASP A 1 115 ? -1.041 16.781 -7.676 1 97 115 ASP A O 1
ATOM 899 N N . TRP A 1 116 ? -2.746 16.609 -6.238 1 98.38 116 TRP A N 1
ATOM 900 C CA . TRP A 1 116 ? -1.878 16.812 -5.082 1 98.38 116 TRP A CA 1
ATOM 901 C C . TRP A 1 116 ? -0.911 15.641 -4.926 1 98.38 116 TRP A C 1
ATOM 903 O O . TRP A 1 116 ? 0.268 15.836 -4.625 1 98.38 116 TRP A O 1
ATOM 913 N N . CYS A 1 117 ? -1.417 14.422 -5.148 1 98.5 117 CYS A N 1
ATOM 914 C CA . CYS A 1 117 ? -0.537 13.258 -5.117 1 98.5 117 CYS A CA 1
ATOM 915 C C . CYS A 1 117 ? 0.603 13.406 -6.117 1 98.5 117 CYS A C 1
ATOM 917 O O . CYS A 1 117 ? 1.757 13.117 -5.797 1 98.5 117 CYS A O 1
ATOM 919 N N . ALA A 1 118 ? 0.252 13.883 -7.273 1 98.44 118 ALA A N 1
ATOM 920 C CA . ALA A 1 118 ? 1.272 14.094 -8.297 1 98.44 118 ALA A CA 1
ATOM 921 C C . ALA A 1 118 ? 2.318 15.102 -7.832 1 98.44 118 ALA A C 1
ATOM 923 O O . ALA A 1 118 ? 3.516 14.914 -8.062 1 98.44 118 ALA A O 1
ATOM 924 N N . GLN A 1 119 ? 1.916 16.141 -7.168 1 98.69 119 GLN A N 1
ATOM 925 C CA . GLN A 1 119 ? 2.824 17.156 -6.672 1 98.69 119 GLN A CA 1
ATOM 926 C C . GLN A 1 119 ? 3.748 16.609 -5.59 1 98.69 119 GLN A C 1
ATOM 928 O O . GLN A 1 119 ? 4.953 16.859 -5.605 1 98.69 119 GLN A O 1
ATOM 933 N N . VAL A 1 120 ? 3.178 15.852 -4.711 1 98.62 120 VAL A N 1
ATOM 934 C CA . VAL A 1 120 ? 3.949 15.273 -3.615 1 98.62 120 VAL A CA 1
ATOM 935 C C . VAL A 1 120 ? 4.98 14.297 -4.164 1 98.62 120 VAL A C 1
ATOM 937 O O . VAL A 1 120 ? 6.133 14.281 -3.73 1 98.62 120 VAL A O 1
ATOM 940 N N . ILE A 1 121 ? 4.57 13.508 -5.129 1 98.56 121 ILE A N 1
ATOM 941 C CA . ILE A 1 121 ? 5.477 12.555 -5.758 1 98.56 121 ILE A CA 1
ATOM 942 C C . ILE A 1 121 ? 6.637 13.305 -6.414 1 98.56 121 ILE A C 1
ATOM 944 O O . ILE A 1 121 ? 7.793 12.891 -6.293 1 98.56 121 ILE A O 1
ATOM 948 N N . GLN A 1 122 ? 6.344 14.367 -7.062 1 98.25 122 GLN A N 1
ATOM 949 C CA . GLN A 1 122 ? 7.391 15.172 -7.684 1 98.25 122 GLN A CA 1
ATOM 950 C C . GLN A 1 122 ? 8.359 15.719 -6.637 1 98.25 122 GLN A C 1
ATOM 952 O O . GLN A 1 12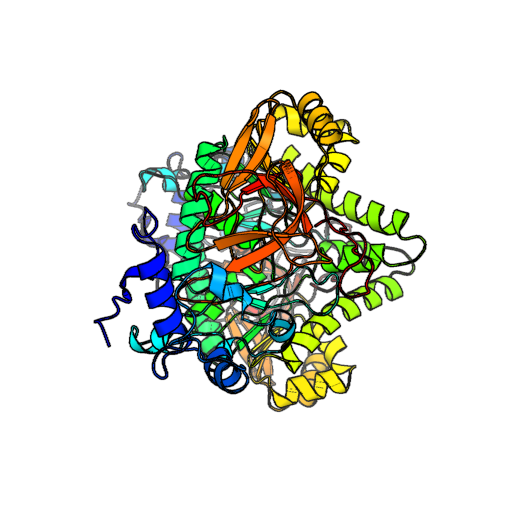2 ? 9.57 15.602 -6.785 1 98.25 122 GLN A O 1
ATOM 957 N N . TRP A 1 123 ? 7.809 16.312 -5.605 1 98.25 123 TRP A N 1
ATOM 958 C CA . TRP A 1 123 ? 8.633 16.859 -4.535 1 98.25 123 TRP A CA 1
ATOM 959 C C . TRP A 1 123 ? 9.523 15.789 -3.922 1 98.25 123 TRP A C 1
ATOM 961 O O . TRP A 1 123 ? 10.727 15.984 -3.756 1 98.25 123 TRP A O 1
ATOM 971 N N . GLN A 1 124 ? 8.953 14.664 -3.615 1 98.12 124 GLN A N 1
ATOM 972 C CA . GLN A 1 124 ? 9.703 13.625 -2.912 1 98.12 124 GLN A CA 1
ATOM 973 C C . GLN A 1 124 ? 10.734 12.977 -3.826 1 98.12 124 GLN A C 1
ATOM 975 O O . GLN A 1 124 ? 11.805 12.57 -3.369 1 98.12 124 GLN A O 1
ATOM 980 N N . THR A 1 125 ? 10.391 12.859 -5.121 1 98.25 125 THR A N 1
ATOM 981 C CA . THR A 1 125 ? 11.383 12.359 -6.074 1 98.25 125 THR A CA 1
ATOM 982 C C . THR A 1 125 ? 12.617 13.258 -6.086 1 98.25 125 THR A C 1
ATOM 984 O O . THR A 1 125 ? 13.742 12.766 -6.035 1 98.25 125 THR A O 1
ATOM 987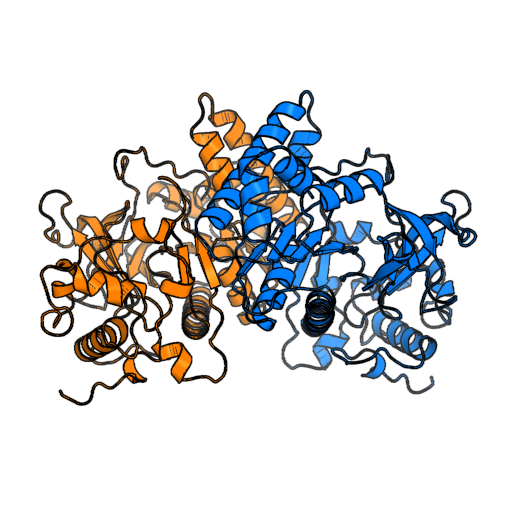 N N . GLU A 1 126 ? 12.391 14.523 -6.059 1 97.25 126 GLU A N 1
ATOM 988 C CA . GLU A 1 126 ? 13.484 15.484 -6.027 1 97.25 126 GLU A CA 1
ATOM 989 C C . GLU A 1 126 ? 14.234 15.422 -4.699 1 97.25 126 GLU A C 1
ATOM 991 O O . GLU A 1 126 ? 15.469 15.477 -4.676 1 97.25 126 GLU A O 1
ATOM 996 N N . ASP A 1 127 ? 13.5 15.312 -3.637 1 97.19 127 ASP A N 1
ATOM 997 C CA . ASP A 1 127 ? 14.109 15.25 -2.312 1 97.19 127 ASP A CA 1
ATOM 998 C C . ASP A 1 127 ? 15.023 14.031 -2.182 1 97.19 127 ASP A C 1
ATOM 1000 O O . ASP A 1 127 ? 16.141 14.133 -1.676 1 97.19 127 ASP A O 1
ATOM 1004 N N . PHE A 1 128 ? 14.484 12.852 -2.613 1 97.56 128 PHE A N 1
ATOM 1005 C CA . PHE A 1 128 ? 15.281 11.633 -2.561 1 97.56 128 PHE A CA 1
ATOM 1006 C C . PHE A 1 128 ? 16.547 11.773 -3.383 1 97.56 128 PHE A C 1
ATOM 1008 O O . PHE A 1 128 ? 17.656 11.508 -2.887 1 97.56 128 PHE A O 1
ATOM 1015 N N . ALA A 1 129 ? 16.406 12.266 -4.582 1 96.12 129 ALA A N 1
ATOM 1016 C CA . ALA A 1 129 ? 17.531 12.391 -5.492 1 96.12 129 ALA A CA 1
ATOM 1017 C C . ALA A 1 129 ? 18.594 13.344 -4.922 1 96.12 129 ALA A C 1
ATOM 1019 O O . ALA A 1 129 ? 19.781 13.039 -4.941 1 96.12 129 ALA A O 1
ATOM 1020 N N . ALA A 1 130 ? 18.156 14.445 -4.352 1 94.56 130 ALA A N 1
ATOM 1021 C CA . ALA A 1 130 ? 19.078 15.445 -3.803 1 94.56 130 ALA A CA 1
ATOM 1022 C C . ALA A 1 130 ? 19.688 14.961 -2.496 1 94.56 130 ALA A C 1
ATOM 1024 O O . ALA A 1 130 ? 20.781 15.398 -2.121 1 94.56 130 ALA A O 1
ATOM 1025 N N . GLY A 1 131 ? 19 14.023 -1.889 1 94.75 131 GLY A N 1
ATOM 1026 C CA . GLY A 1 131 ? 19.438 13.578 -0.574 1 94.75 131 GLY A CA 1
ATOM 1027 C C . GLY A 1 131 ? 20.469 12.469 -0.629 1 94.75 131 GLY A C 1
ATOM 1028 O O . GLY A 1 131 ? 21.031 12.078 0.4 1 94.75 131 GLY A O 1
ATOM 1029 N N . GLY A 1 132 ? 20.672 11.914 -1.829 1 96.5 132 GLY A N 1
ATOM 1030 C CA . GLY A 1 132 ? 21.703 10.891 -1.945 1 96.5 132 GLY A CA 1
ATOM 1031 C C . GLY A 1 132 ? 21.141 9.531 -2.314 1 96.5 132 GLY A C 1
ATOM 1032 O O . GLY A 1 132 ? 21.875 8.539 -2.324 1 96.5 132 GLY A O 1
ATOM 1033 N N . PHE A 1 133 ? 19.859 9.477 -2.547 1 98.5 133 PHE A N 1
ATOM 1034 C CA . PHE A 1 133 ? 19.25 8.234 -3.01 1 98.5 133 PHE A CA 1
ATOM 1035 C C . PHE A 1 133 ? 20 7.676 -4.211 1 98.5 133 PHE A C 1
ATOM 1037 O O . PHE A 1 133 ? 20.469 8.43 -5.062 1 98.5 133 PHE A O 1
ATOM 1044 N N . GLN A 1 134 ? 20.203 6.336 -4.227 1 98.5 134 GLN A N 1
ATOM 1045 C CA . GLN A 1 134 ? 20.859 5.664 -5.332 1 98.5 134 GLN A CA 1
ATOM 1046 C C . GLN A 1 134 ? 19.859 5.172 -6.371 1 98.5 134 GLN A C 1
ATOM 1048 O O . GLN A 1 134 ? 19.391 4.039 -6.293 1 98.5 134 GLN A O 1
ATOM 1053 N N . PRO A 1 135 ? 19.562 6.023 -7.387 1 97.62 135 PRO A N 1
ATOM 1054 C CA . PRO A 1 135 ? 18.594 5.617 -8.398 1 97.62 135 PRO A CA 1
ATOM 1055 C C . PRO A 1 135 ? 18.984 4.324 -9.109 1 97.62 135 PRO A C 1
ATOM 1057 O O . PRO A 1 135 ? 20.156 4.09 -9.367 1 97.62 135 PRO A O 1
ATOM 1060 N N . GLY A 1 136 ? 18 3.514 -9.414 1 96.44 136 GLY A N 1
ATOM 1061 C CA . GLY A 1 136 ? 18.25 2.271 -10.125 1 96.44 136 GLY A CA 1
ATOM 1062 C C . GLY A 1 136 ? 18.641 1.124 -9.211 1 96.44 136 GLY A C 1
ATOM 1063 O O . GLY A 1 136 ? 18.594 -0.039 -9.617 1 96.44 136 GLY A O 1
ATOM 1064 N N . ARG A 1 137 ? 18.969 1.44 -7.977 1 97.75 137 ARG A N 1
ATOM 1065 C CA . ARG A 1 137 ? 19.297 0.409 -6.996 1 97.75 137 ARG A CA 1
ATOM 1066 C C . ARG A 1 137 ? 18.125 0.166 -6.043 1 97.75 137 ARG A C 1
ATOM 1068 O O . ARG A 1 137 ? 17.344 1.08 -5.762 1 97.75 137 ARG A O 1
ATOM 1075 N N . GLY A 1 138 ? 18.016 -1.035 -5.586 1 98.69 138 GLY A N 1
ATOM 1076 C CA . GLY A 1 138 ? 16.859 -1.451 -4.809 1 98.69 138 GLY A CA 1
ATOM 1077 C C . GLY A 1 138 ? 16.625 -0.594 -3.578 1 98.69 138 GLY A C 1
ATOM 1078 O O . GLY A 1 138 ? 17.562 -0.016 -3.031 1 98.69 138 GLY A O 1
ATOM 1079 N N . PHE A 1 139 ? 15.391 -0.519 -3.111 1 98.88 139 PHE A N 1
ATOM 1080 C CA . PHE A 1 139 ? 14.906 0.298 -2.006 1 98.88 139 PHE A CA 1
ATOM 1081 C C . PHE A 1 139 ? 14.148 -0.553 -0.996 1 98.88 139 PHE A C 1
ATOM 1083 O O . PHE A 1 139 ? 13.07 -1.068 -1.298 1 98.88 139 PHE A O 1
ATOM 1090 N N . LEU A 1 140 ? 14.719 -0.796 0.179 1 98.94 140 LEU A N 1
ATOM 1091 C CA . LEU A 1 140 ? 14.047 -1.468 1.285 1 98.94 140 LEU A CA 1
ATOM 1092 C C . LEU A 1 140 ? 13.273 -0.467 2.143 1 98.94 140 LEU A C 1
ATOM 1094 O O . LEU A 1 140 ? 13.859 0.474 2.682 1 98.94 140 LEU A O 1
ATOM 1098 N N . CYS A 1 141 ? 11.953 -0.663 2.266 1 98.81 141 CYS A N 1
ATOM 1099 C CA . CYS A 1 141 ? 11.094 0.254 3.004 1 98.81 141 CYS A CA 1
ATOM 1100 C C . CYS A 1 141 ? 10.484 -0.429 4.223 1 98.81 141 CYS A C 1
ATOM 1102 O O . CYS A 1 141 ? 9.594 -1.269 4.09 1 98.81 141 CYS A O 1
ATOM 1104 N N . LEU A 1 142 ? 10.969 -0.057 5.398 1 98.56 142 LEU A N 1
ATOM 1105 C CA . LEU A 1 142 ? 10.461 -0.586 6.656 1 98.56 142 LEU A CA 1
ATOM 1106 C C . LEU A 1 142 ? 9.406 0.348 7.254 1 98.56 142 LEU A C 1
ATOM 1108 O O . LEU A 1 142 ? 9.461 0.667 8.445 1 98.56 142 LEU A O 1
ATOM 1112 N N . MET A 1 143 ? 8.508 0.887 6.41 1 97.88 143 MET A N 1
ATOM 1113 C CA . MET A 1 143 ? 7.441 1.812 6.789 1 97.88 143 MET A CA 1
ATOM 1114 C C . MET A 1 143 ? 6.07 1.187 6.555 1 97.88 143 MET A C 1
ATOM 1116 O O . MET A 1 143 ? 5.926 0.279 5.734 1 97.88 143 MET A O 1
ATOM 1120 N N . PRO A 1 144 ? 5.078 1.645 7.316 1 96.75 144 PRO A N 1
ATOM 1121 C CA . PRO A 1 144 ? 3.74 1.077 7.121 1 96.75 144 PRO A CA 1
ATOM 1122 C C . PRO A 1 144 ? 3.145 1.431 5.758 1 96.75 144 PRO A C 1
ATOM 1124 O O . PRO A 1 144 ? 3.467 2.479 5.195 1 96.75 144 PRO A O 1
ATOM 1127 N N . SER A 1 145 ? 2.33 0.514 5.289 1 96.5 145 SER A N 1
ATOM 1128 C CA . SER A 1 145 ? 1.527 0.703 4.086 1 96.5 145 SER A CA 1
ATOM 1129 C C . SER A 1 145 ? 0.053 0.893 4.43 1 96.5 145 SER A C 1
ATOM 1131 O O . SER A 1 145 ? -0.312 1.85 5.117 1 96.5 145 SER A O 1
ATOM 1133 N N . GLY A 1 146 ? -0.901 0.142 3.855 1 94.94 146 GLY A N 1
ATOM 1134 C CA . GLY A 1 146 ? -2.316 0.253 4.176 1 94.94 146 GLY A CA 1
ATOM 1135 C C . GLY A 1 146 ? -2.832 1.679 4.105 1 94.94 146 GLY A C 1
ATOM 1136 O O . GLY A 1 146 ? -2.775 2.314 3.053 1 94.94 146 GLY A O 1
ATOM 1137 N N . PRO A 1 147 ? -3.307 2.125 5.289 1 97.12 147 PRO A N 1
ATOM 1138 C CA . PRO A 1 147 ? -3.914 3.459 5.293 1 97.12 147 PRO A CA 1
ATOM 1139 C C . PRO A 1 147 ? -2.891 4.57 5.508 1 97.12 147 PRO A C 1
ATOM 1141 O O . PRO A 1 147 ? -3.268 5.727 5.73 1 97.12 147 PRO A O 1
ATOM 1144 N N . HIS A 1 148 ? -1.614 4.273 5.402 1 97 148 HIS A N 1
ATOM 1145 C CA . HIS A 1 148 ? -0.571 5.262 5.656 1 97 148 HIS A CA 1
ATOM 1146 C C . HIS A 1 148 ? 0.062 5.738 4.352 1 97 148 HIS A C 1
ATOM 1148 O O . HIS A 1 148 ? 0.462 4.926 3.518 1 97 148 HIS A O 1
ATOM 1154 N N . GLY A 1 149 ? 0.227 7.02 4.234 1 97.25 149 GLY A N 1
ATOM 1155 C CA . GLY A 1 149 ? 0.737 7.605 3.004 1 97.25 149 GLY A CA 1
ATOM 1156 C C . GLY A 1 149 ? 2.201 7.297 2.756 1 97.25 149 GLY A C 1
ATOM 1157 O O . GLY A 1 149 ? 2.639 7.219 1.605 1 97.25 149 GLY A O 1
ATOM 1158 N N . VAL A 1 150 ? 2.955 7.035 3.783 1 97.38 150 VAL A N 1
ATOM 1159 C CA . VAL A 1 150 ? 4.402 6.906 3.68 1 97.38 150 VAL A CA 1
ATOM 1160 C C . VAL A 1 150 ? 4.754 5.73 2.771 1 97.38 150 VAL A C 1
ATOM 1162 O O . VAL A 1 150 ? 5.582 5.859 1.867 1 97.38 150 VAL A O 1
ATOM 1165 N N . GLY A 1 151 ? 4.121 4.59 2.996 1 96.94 151 GLY A N 1
ATOM 1166 C CA . GLY A 1 151 ? 4.391 3.439 2.148 1 96.94 151 GLY A CA 1
ATOM 1167 C C . GLY A 1 151 ? 3.934 3.637 0.714 1 96.94 151 GLY A C 1
ATOM 1168 O O . GLY A 1 151 ? 4.609 3.209 -0.222 1 96.94 151 GLY A O 1
ATOM 1169 N N . TYR A 1 152 ? 2.791 4.312 0.524 1 98.06 152 TYR A N 1
ATOM 1170 C CA . TYR A 1 152 ? 2.23 4.602 -0.791 1 98.06 152 TYR A CA 1
ATOM 1171 C C . TYR A 1 152 ? 3.178 5.477 -1.607 1 98.06 152 TYR A C 1
ATOM 1173 O O . TYR A 1 152 ? 3.533 5.129 -2.736 1 98.06 152 TYR A O 1
ATOM 1181 N N . PHE A 1 153 ? 3.646 6.551 -1.071 1 98.5 153 PHE A N 1
ATOM 1182 C CA . PHE A 1 153 ? 4.473 7.508 -1.796 1 98.5 153 PHE A CA 1
ATOM 1183 C C . PHE A 1 153 ? 5.883 6.965 -1.995 1 98.5 153 PHE A C 1
ATOM 1185 O O . PHE A 1 153 ? 6.496 7.191 -3.041 1 98.5 153 PHE A O 1
ATOM 1192 N N . SER A 1 154 ? 6.41 6.242 -0.978 1 98.38 154 SER A N 1
ATOM 1193 C CA . SER A 1 154 ? 7.742 5.656 -1.116 1 98.38 154 SER A CA 1
ATOM 1194 C C . SER A 1 154 ? 7.809 4.711 -2.309 1 98.38 154 SER A C 1
ATOM 1196 O O . SER A 1 154 ? 8.805 4.688 -3.037 1 98.38 154 SER A O 1
ATOM 1198 N N . ARG A 1 155 ? 6.766 3.961 -2.465 1 98.31 155 ARG A N 1
ATOM 1199 C CA . ARG A 1 155 ? 6.711 3.02 -3.578 1 98.31 155 ARG A CA 1
ATOM 1200 C C . ARG A 1 155 ? 6.715 3.754 -4.914 1 98.31 155 ARG A C 1
ATOM 1202 O O . ARG A 1 155 ? 7.465 3.396 -5.824 1 98.31 155 ARG A O 1
ATOM 1209 N N . LEU A 1 156 ? 5.934 4.797 -5.047 1 98.19 156 LEU A N 1
ATOM 1210 C CA . LEU A 1 156 ? 5.809 5.531 -6.301 1 98.19 156 LEU A CA 1
ATOM 1211 C C . LEU A 1 156 ? 7.082 6.312 -6.605 1 98.19 156 LEU A C 1
ATOM 1213 O O . LEU A 1 156 ? 7.504 6.395 -7.758 1 98.19 156 LEU A O 1
ATOM 1217 N N . VAL A 1 157 ? 7.691 6.859 -5.57 1 98.56 157 VAL A N 1
ATOM 1218 C CA . VAL A 1 157 ? 8.914 7.633 -5.738 1 98.56 157 VAL A CA 1
ATOM 1219 C C . VAL A 1 157 ? 10.055 6.715 -6.18 1 98.56 157 VAL A C 1
ATOM 1221 O O . VAL A 1 157 ? 10.82 7.059 -7.082 1 98.56 157 VAL A O 1
ATOM 1224 N N . SER A 1 158 ? 10.156 5.52 -5.555 1 97.94 158 SER A N 1
ATOM 1225 C CA . SER A 1 158 ? 11.195 4.574 -5.945 1 97.94 158 SER A CA 1
ATOM 1226 C C . SER A 1 158 ? 11.023 4.129 -7.391 1 97.94 158 SER A C 1
ATOM 1228 O O . SER A 1 158 ? 12 3.979 -8.125 1 97.94 158 SER A O 1
ATOM 1230 N N . GLU A 1 159 ? 9.789 3.938 -7.805 1 97.25 159 GLU A N 1
ATOM 1231 C CA . GLU A 1 159 ? 9.508 3.57 -9.188 1 97.25 159 GLU A CA 1
ATOM 1232 C C . GLU A 1 159 ? 10 4.645 -10.156 1 97.25 159 GLU A C 1
ATOM 1234 O O . GLU A 1 159 ? 10.633 4.332 -11.172 1 97.25 159 GLU A O 1
ATOM 1239 N N . ARG A 1 160 ? 9.742 5.875 -9.828 1 97.12 160 ARG A N 1
ATOM 1240 C CA . ARG A 1 160 ? 10.156 6.992 -10.672 1 97.12 160 ARG A CA 1
ATOM 1241 C C . ARG A 1 160 ? 11.672 7.086 -10.75 1 97.12 160 ARG A C 1
ATOM 1243 O O . ARG A 1 160 ? 12.219 7.535 -11.766 1 97.12 160 ARG A O 1
ATOM 1250 N N . LEU A 1 161 ? 12.312 6.66 -9.727 1 97.94 161 LEU A N 1
ATOM 1251 C CA . LEU A 1 161 ? 13.766 6.73 -9.68 1 97.94 161 LEU A CA 1
ATOM 1252 C C . LEU A 1 161 ? 14.391 5.453 -10.227 1 97.94 161 LEU A C 1
ATOM 1254 O O . LEU A 1 161 ? 15.609 5.262 -10.125 1 97.94 161 LEU A O 1
ATOM 1258 N N . GLY A 1 162 ? 13.531 4.547 -10.75 1 96.5 162 GLY A N 1
ATOM 1259 C CA . GLY A 1 162 ? 14.008 3.34 -11.398 1 96.5 162 GLY A CA 1
ATOM 1260 C C . GLY A 1 162 ? 14.445 2.268 -10.422 1 96.5 162 GLY A C 1
ATOM 1261 O O . GLY A 1 162 ? 15.266 1.407 -10.758 1 96.5 162 GLY A O 1
ATOM 1262 N N . SER A 1 163 ? 13.953 2.322 -9.203 1 98.06 163 SER A N 1
ATOM 1263 C CA . SER A 1 163 ? 14.43 1.439 -8.141 1 98.06 163 SER A CA 1
ATOM 1264 C C . SER A 1 163 ? 13.344 0.471 -7.691 1 98.06 163 SER A C 1
ATOM 1266 O O . SER A 1 163 ? 12.219 0.885 -7.387 1 98.06 163 SER A O 1
ATOM 1268 N N . VAL A 1 164 ? 13.656 -0.805 -7.637 1 98.44 164 VAL A N 1
ATOM 1269 C CA . VAL A 1 164 ? 12.727 -1.83 -7.184 1 98.44 164 VAL A CA 1
ATOM 1270 C C . VAL A 1 164 ? 12.383 -1.603 -5.711 1 98.44 164 VAL A C 1
ATOM 1272 O O . VAL A 1 164 ? 13.266 -1.345 -4.895 1 98.44 164 VAL A O 1
ATOM 1275 N N . PHE A 1 165 ? 11.156 -1.702 -5.434 1 98.75 165 PHE A N 1
ATOM 1276 C CA . PHE A 1 165 ? 10.625 -1.459 -4.098 1 98.75 165 PHE A CA 1
ATOM 1277 C C . PHE A 1 165 ? 10.438 -2.77 -3.342 1 98.75 165 PHE A C 1
ATOM 1279 O O . PHE A 1 165 ? 9.742 -3.672 -3.816 1 98.75 165 PHE A O 1
ATOM 1286 N N . HIS A 1 166 ? 11.078 -2.891 -2.17 1 98.81 166 HIS A N 1
ATOM 1287 C CA . HIS A 1 166 ? 10.875 -4.016 -1.26 1 98.81 166 HIS A CA 1
ATOM 1288 C C . HIS A 1 166 ? 10.188 -3.566 0.026 1 98.81 166 HIS A C 1
ATOM 1290 O O . HIS A 1 166 ? 10.805 -2.9 0.864 1 98.81 166 HIS A O 1
ATOM 1296 N N . GLY A 1 167 ? 8.906 -3.938 0.191 1 98 167 GLY A N 1
ATOM 1297 C CA . GLY A 1 167 ? 8.156 -3.607 1.396 1 98 167 GLY A CA 1
ATOM 1298 C C . GLY A 1 167 ? 8.109 -4.746 2.398 1 98 167 GLY A C 1
ATOM 1299 O O . GLY A 1 167 ? 8.57 -5.852 2.111 1 98 167 GLY A O 1
ATOM 1300 N N . ILE A 1 168 ? 7.473 -4.484 3.574 1 97.25 168 ILE A N 1
ATOM 1301 C CA . ILE A 1 168 ? 7.324 -5.477 4.633 1 97.25 168 ILE A CA 1
ATOM 1302 C C . ILE A 1 168 ? 5.918 -5.387 5.227 1 97.25 168 ILE A C 1
ATOM 1304 O O . ILE A 1 168 ? 5.164 -4.465 4.914 1 97.25 168 ILE A O 1
ATOM 1308 N N . ASP A 1 169 ? 5.574 -6.387 6.055 1 96.69 169 ASP A N 1
ATOM 1309 C CA . ASP A 1 169 ? 4.398 -6.309 6.914 1 96.69 169 ASP A CA 1
ATOM 1310 C C . ASP A 1 169 ? 4.719 -5.582 8.219 1 96.69 169 ASP A C 1
ATOM 1312 O O . ASP A 1 169 ? 5.66 -5.949 8.922 1 96.69 169 ASP A O 1
ATOM 1316 N N . ILE A 1 170 ? 4.008 -4.578 8.484 1 96.75 170 ILE A N 1
ATOM 1317 C CA . ILE A 1 170 ? 4.121 -3.871 9.758 1 96.75 170 ILE A CA 1
ATOM 1318 C C . ILE A 1 170 ? 2.779 -3.24 10.117 1 96.75 170 ILE A C 1
ATOM 1320 O O . ILE A 1 170 ? 2.119 -2.639 9.266 1 96.75 170 ILE A O 1
ATOM 1324 N N . ASP A 1 171 ? 2.295 -3.467 11.32 1 95.94 171 ASP A N 1
ATOM 1325 C CA . ASP A 1 171 ? 1.058 -2.9 11.852 1 95.94 171 ASP A CA 1
ATOM 1326 C C . ASP A 1 171 ? 1.343 -1.924 12.992 1 95.94 171 ASP A C 1
ATOM 1328 O O . ASP A 1 171 ? 1.382 -2.318 14.156 1 95.94 171 ASP A O 1
ATOM 1332 N N . PRO A 1 172 ? 1.523 -0.679 12.609 1 94.44 172 PRO A N 1
ATOM 1333 C CA . PRO A 1 172 ? 1.901 0.286 13.648 1 94.44 172 PRO A CA 1
ATOM 1334 C C . PRO A 1 172 ? 0.825 0.455 14.719 1 94.44 172 PRO A C 1
ATOM 1336 O O . PRO A 1 172 ? 1.142 0.705 15.883 1 94.44 172 PRO A O 1
ATOM 1339 N N . ARG A 1 173 ? -0.413 0.278 14.391 1 94.12 173 ARG A N 1
ATOM 1340 C CA . ARG A 1 173 ? -1.496 0.418 15.359 1 94.12 173 ARG A CA 1
ATOM 1341 C C . ARG A 1 173 ? -1.453 -0.701 16.391 1 94.12 173 ARG A C 1
ATOM 1343 O O . ARG A 1 173 ? -1.688 -0.466 17.578 1 94.12 173 ARG A O 1
ATOM 1350 N N . TRP A 1 174 ? -1.177 -1.886 15.914 1 94.25 174 TRP A N 1
ATOM 1351 C CA . TRP A 1 174 ? -1.078 -3.014 16.828 1 94.25 174 TRP A CA 1
ATOM 1352 C C . TRP A 1 174 ? 0.063 -2.811 17.828 1 94.25 174 TRP A C 1
ATOM 1354 O O . TRP A 1 174 ? -0.093 -3.064 19.016 1 94.25 174 TRP A O 1
ATOM 1364 N N . VAL A 1 175 ? 1.214 -2.33 17.328 1 93.19 175 VAL A N 1
ATOM 1365 C CA . VAL A 1 175 ? 2.369 -2.117 18.203 1 93.19 175 VAL A CA 1
ATOM 1366 C C . VAL A 1 175 ? 2.033 -1.076 19.266 1 93.19 175 VAL A C 1
ATOM 1368 O O . VAL A 1 175 ? 2.422 -1.219 20.422 1 93.19 175 VAL A O 1
ATOM 1371 N N . LYS A 1 176 ? 1.37 -0.002 18.875 1 90.69 176 LYS A N 1
ATOM 1372 C CA . LYS A 1 176 ? 0.962 1.019 19.828 1 90.69 176 LYS A CA 1
ATOM 1373 C C . LYS A 1 176 ? 0.027 0.437 20.891 1 90.69 176 LYS A C 1
ATOM 1375 O O . LYS A 1 176 ? 0.135 0.769 22.078 1 90.69 176 LYS A O 1
ATOM 1380 N N . LYS A 1 177 ? -0.876 -0.433 20.484 1 89.94 177 LYS A N 1
ATOM 1381 C CA . LYS A 1 177 ? -1.766 -1.106 21.438 1 89.94 177 LYS A CA 1
ATOM 1382 C C . LYS A 1 177 ? -0.977 -1.98 22.406 1 89.94 177 LYS A C 1
ATOM 1384 O O . LYS A 1 177 ? -1.278 -2.02 23.594 1 89.94 177 LYS A O 1
ATOM 1389 N N . LEU A 1 178 ? 0.025 -2.689 21.859 1 90.19 178 LEU A N 1
ATOM 1390 C CA . LEU A 1 178 ? 0.895 -3.502 22.703 1 90.19 178 LEU A CA 1
ATOM 1391 C C . LEU A 1 178 ? 1.641 -2.633 23.719 1 90.19 178 LEU A C 1
ATOM 1393 O O . LEU A 1 178 ? 1.742 -2.988 24.891 1 90.19 178 LEU A O 1
ATOM 1397 N N . ALA A 1 179 ? 2.107 -1.498 23.25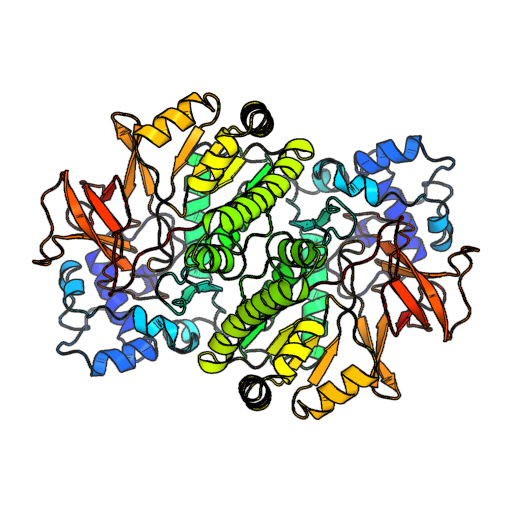 1 87.75 179 ALA A N 1
ATOM 1398 C CA . ALA A 1 179 ? 2.938 -0.614 24.062 1 87.75 179 ALA A CA 1
ATOM 1399 C C . ALA A 1 179 ? 2.131 0 25.203 1 87.75 179 ALA A C 1
ATOM 1401 O O . ALA A 1 179 ? 2.693 0.386 26.234 1 87.75 179 ALA A O 1
ATOM 1402 N N . ALA A 1 180 ? 0.837 0.101 25.016 1 84.19 180 ALA A N 1
ATOM 1403 C CA . ALA A 1 180 ? -0.034 0.728 26 1 84.19 180 ALA A CA 1
ATOM 1404 C C . ALA A 1 180 ? -0.362 -0.24 27.141 1 84.19 180 ALA A C 1
ATOM 1406 O O . ALA A 1 180 ? -0.864 0.169 28.188 1 84.19 180 ALA A O 1
ATOM 1407 N N . ARG A 1 181 ? 0.052 -1.52 26.984 1 83.62 181 ARG A N 1
ATOM 1408 C CA . ARG A 1 181 ? -0.279 -2.527 27.984 1 83.62 181 ARG A CA 1
ATOM 1409 C C . ARG A 1 181 ? 0.811 -2.623 29.047 1 83.62 181 ARG A C 1
ATOM 1411 O O . ARG A 1 181 ? 1.971 -2.295 28.781 1 83.62 181 ARG A O 1
ATOM 1418 N N . PRO A 1 182 ? 0.368 -3.09 30.188 1 81.44 182 PRO A N 1
ATOM 1419 C CA . PRO A 1 182 ? 1.394 -3.359 31.188 1 81.44 182 PRO A CA 1
ATOM 1420 C C . PRO A 1 182 ? 2.361 -4.465 30.766 1 81.44 182 PRO A C 1
ATOM 1422 O O . PRO A 1 182 ? 1.943 -5.465 30.172 1 81.44 182 PRO A O 1
ATOM 1425 N N . GLY A 1 183 ? 3.607 -4.289 31.078 1 80.38 183 GLY A N 1
ATOM 1426 C CA . GLY A 1 183 ? 4.609 -5.277 30.703 1 80.38 183 GLY A CA 1
ATOM 1427 C C . GLY A 1 183 ? 4.836 -5.359 29.203 1 80.38 183 GLY A C 1
ATOM 1428 O O . GLY A 1 183 ? 5.109 -6.438 28.672 1 80.38 183 GLY A O 1
ATOM 1429 N N . ALA A 1 184 ? 4.617 -4.254 28.609 1 84.12 184 ALA A N 1
ATOM 1430 C CA . ALA A 1 184 ? 4.559 -4.105 27.156 1 84.12 184 ALA A CA 1
ATOM 1431 C C . ALA A 1 184 ? 5.93 -4.336 26.516 1 84.12 184 ALA A C 1
ATOM 1433 O O . ALA A 1 184 ? 6.027 -4.676 25.344 1 84.12 184 ALA A O 1
ATOM 1434 N N . ALA A 1 185 ? 6.938 -4.348 27.25 1 87.5 185 ALA A N 1
ATOM 1435 C CA . ALA A 1 185 ? 8.289 -4.312 26.688 1 87.5 185 ALA A CA 1
ATOM 1436 C C . ALA A 1 185 ? 8.586 -5.586 25.906 1 87.5 185 ALA A C 1
ATOM 1438 O O . ALA A 1 185 ? 9.094 -5.527 24.781 1 87.5 185 ALA A O 1
ATOM 1439 N N . ALA A 1 186 ? 8.266 -6.695 26.5 1 90.31 186 ALA A N 1
ATOM 1440 C CA . ALA A 1 186 ? 8.578 -7.969 25.844 1 90.31 186 ALA A CA 1
ATOM 1441 C C . ALA A 1 186 ? 7.773 -8.141 24.562 1 90.31 186 ALA A C 1
ATOM 1443 O O . ALA A 1 186 ? 8.297 -8.633 23.562 1 90.31 186 ALA A O 1
ATOM 1444 N N . ALA A 1 187 ? 6.523 -7.746 24.625 1 90 187 ALA A N 1
ATOM 1445 C CA . ALA A 1 187 ? 5.66 -7.879 23.453 1 90 187 ALA A CA 1
ATOM 1446 C C . ALA A 1 187 ? 6.121 -6.961 22.312 1 90 187 ALA A C 1
ATOM 1448 O O . ALA A 1 187 ? 6.148 -7.363 21.156 1 90 187 ALA A O 1
ATOM 1449 N N . VAL A 1 188 ? 6.473 -5.77 22.641 1 93.81 188 VAL A N 1
ATOM 1450 C CA . VAL A 1 188 ? 6.969 -4.82 21.656 1 93.81 188 VAL A CA 1
ATOM 1451 C C . VAL A 1 188 ? 8.281 -5.324 21.062 1 93.81 188 VAL A C 1
ATOM 1453 O O . VAL A 1 188 ? 8.484 -5.27 19.844 1 93.81 188 VAL A O 1
ATOM 1456 N N . ALA A 1 189 ? 9.156 -5.832 21.938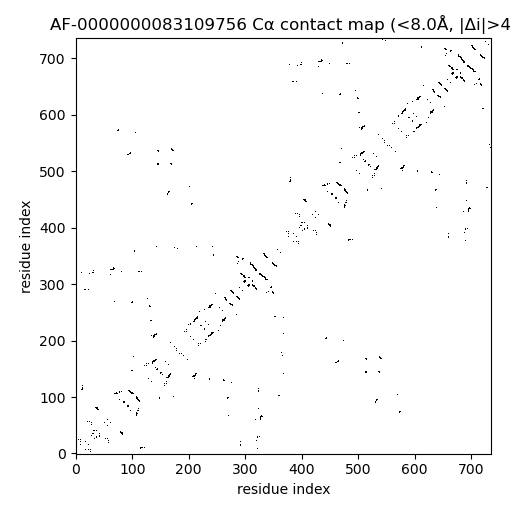 1 94.56 189 ALA A N 1
ATOM 1457 C CA . ALA A 1 189 ? 10.438 -6.359 21.484 1 94.56 189 ALA A CA 1
ATOM 1458 C C . ALA A 1 189 ? 10.242 -7.516 20.5 1 94.56 189 ALA A C 1
ATOM 1460 O O . ALA A 1 189 ? 10.977 -7.633 19.516 1 94.56 189 ALA A O 1
ATOM 1461 N N . ALA A 1 190 ? 9.312 -8.359 20.812 1 93.69 190 ALA A N 1
ATOM 1462 C CA . ALA A 1 190 ? 9.023 -9.492 19.938 1 93.69 190 ALA A CA 1
ATOM 1463 C C . ALA A 1 190 ? 8.555 -9.008 18.562 1 93.69 190 ALA A C 1
ATOM 1465 O O . ALA A 1 190 ? 8.914 -9.586 17.547 1 93.69 190 ALA A O 1
ATOM 1466 N N . TYR A 1 191 ? 7.746 -8 18.562 1 95.44 191 TYR A N 1
ATOM 1467 C CA . TYR A 1 191 ? 7.273 -7.465 17.297 1 95.44 191 TYR A CA 1
ATOM 1468 C C . TYR A 1 191 ? 8.414 -6.812 16.516 1 95.44 191 TYR A C 1
ATOM 1470 O O . TYR A 1 191 ? 8.492 -6.949 15.297 1 95.44 191 TYR A O 1
ATOM 1478 N N . VAL A 1 192 ? 9.25 -6.047 17.188 1 96.75 192 VAL A N 1
ATOM 1479 C CA . VAL A 1 192 ? 10.406 -5.438 16.547 1 96.75 192 VAL A CA 1
ATOM 1480 C C . VAL A 1 192 ? 11.273 -6.52 15.906 1 96.75 192 VAL A C 1
ATOM 1482 O O . VAL A 1 192 ? 11.742 -6.367 14.773 1 96.75 192 VAL A O 1
ATOM 1485 N N . GLU A 1 193 ? 11.461 -7.629 16.625 1 96.38 193 GLU A N 1
ATOM 1486 C CA . GLU A 1 193 ? 12.219 -8.75 16.078 1 96.38 193 GLU A CA 1
ATOM 1487 C C . GLU A 1 193 ? 11.57 -9.281 14.805 1 96.38 193 GLU A C 1
ATOM 1489 O O . GLU A 1 193 ? 12.266 -9.625 13.852 1 96.38 193 GLU A O 1
ATOM 1494 N N . HIS A 1 194 ? 10.281 -9.344 14.828 1 95.81 194 HIS A N 1
ATOM 1495 C CA . HIS A 1 194 ? 9.508 -9.766 13.664 1 95.81 194 HIS A CA 1
ATOM 1496 C C . HIS A 1 194 ? 9.797 -8.875 12.461 1 95.81 194 HIS A C 1
ATOM 1498 O O . HIS A 1 194 ? 10.016 -9.367 11.352 1 95.81 194 HIS A O 1
ATOM 1504 N N . VAL A 1 195 ? 9.836 -7.574 12.656 1 97.31 195 VAL A N 1
ATOM 1505 C CA . VAL A 1 195 ? 10.109 -6.613 11.594 1 97.31 195 VAL A CA 1
ATOM 1506 C C . VAL A 1 195 ? 11.555 -6.77 11.109 1 97.31 195 VAL A C 1
ATOM 1508 O O . VAL A 1 195 ? 11.812 -6.789 9.906 1 97.31 195 VAL A O 1
ATOM 1511 N N . LEU A 1 196 ? 12.484 -6.949 12.023 1 97.88 196 LEU A N 1
ATOM 1512 C CA . LEU A 1 196 ? 13.906 -7.047 11.688 1 97.88 196 LEU A CA 1
ATOM 1513 C C . LEU A 1 196 ? 14.188 -8.328 10.898 1 97.88 196 LEU A C 1
ATOM 1515 O O . LEU A 1 196 ? 15.055 -8.344 10.031 1 97.88 196 LEU A O 1
ATOM 1519 N N . GLU A 1 197 ? 13.477 -9.383 11.234 1 96.56 197 GLU A N 1
ATOM 1520 C CA . GLU A 1 197 ? 13.633 -10.625 10.484 1 96.56 197 GLU A CA 1
ATOM 1521 C C . GLU A 1 197 ? 13.281 -10.43 9.016 1 96.56 197 GLU A C 1
ATOM 1523 O O . GLU A 1 197 ? 13.961 -10.953 8.133 1 96.56 197 GLU A O 1
ATOM 1528 N N . GLN A 1 198 ? 12.234 -9.727 8.758 1 96.88 198 GLN A N 1
ATOM 1529 C CA . GLN A 1 198 ? 11.859 -9.43 7.383 1 96.88 198 GLN A CA 1
ATOM 1530 C C . GLN A 1 198 ? 12.945 -8.609 6.688 1 96.88 198 GLN A C 1
ATOM 1532 O O . GLN A 1 198 ? 13.32 -8.906 5.551 1 96.88 198 GLN A O 1
ATOM 1537 N N . ALA A 1 199 ? 13.438 -7.594 7.379 1 98 199 ALA A N 1
ATOM 1538 C CA . ALA A 1 199 ? 14.492 -6.75 6.828 1 98 199 ALA A CA 1
ATOM 1539 C C . ALA A 1 199 ? 15.734 -7.574 6.508 1 98 199 ALA A C 1
ATOM 1541 O O . ALA A 1 199 ? 16.328 -7.414 5.438 1 98 199 ALA A O 1
ATOM 1542 N N . ALA A 1 200 ? 16.094 -8.422 7.422 1 97.94 200 ALA A N 1
ATOM 1543 C CA . ALA A 1 200 ? 17.297 -9.242 7.266 1 97.94 200 ALA A CA 1
ATOM 1544 C C . ALA A 1 200 ? 17.203 -10.117 6.02 1 97.94 200 ALA A C 1
ATOM 1546 O O . ALA A 1 200 ? 18.172 -10.258 5.277 1 97.94 200 ALA A O 1
ATOM 1547 N N . HIS A 1 201 ? 16.094 -10.656 5.832 1 97.44 201 HIS A N 1
ATOM 1548 C CA . HIS A 1 201 ? 15.906 -11.531 4.68 1 97.44 201 HIS A CA 1
ATOM 1549 C C . HIS A 1 201 ? 16.109 -10.766 3.375 1 97.44 201 HIS A C 1
ATOM 1551 O O . HIS A 1 201 ? 16.797 -11.25 2.471 1 97.44 201 HIS A O 1
ATOM 1557 N N . VAL A 1 202 ? 15.539 -9.578 3.256 1 98.38 202 VAL A N 1
ATOM 1558 C CA . VAL A 1 202 ? 15.695 -8.766 2.057 1 98.38 202 VAL A CA 1
ATOM 1559 C C . VAL A 1 202 ? 17.156 -8.367 1.895 1 98.38 202 VAL A C 1
ATOM 1561 O O . VAL A 1 202 ? 17.719 -8.484 0.803 1 98.38 202 VAL A O 1
ATOM 1564 N N . LEU A 1 203 ? 17.766 -7.941 2.973 1 98.69 203 LEU A N 1
ATOM 1565 C CA . LEU A 1 203 ? 19.172 -7.516 2.93 1 98.69 203 LEU A CA 1
ATOM 1566 C C . LEU A 1 203 ? 20.078 -8.656 2.49 1 98.69 203 LEU A C 1
ATOM 1568 O O . LEU A 1 203 ? 21.016 -8.453 1.73 1 98.69 203 LEU A O 1
ATOM 1572 N N . ARG A 1 204 ? 19.781 -9.867 2.906 1 98.12 204 ARG A N 1
ATOM 1573 C CA . ARG A 1 204 ? 20.609 -11.023 2.604 1 98.12 204 ARG A CA 1
ATOM 1574 C C . ARG A 1 204 ? 20.469 -11.438 1.145 1 98.12 204 ARG A C 1
ATOM 1576 O O . ARG A 1 204 ? 21.422 -11.898 0.521 1 98.12 204 ARG A O 1
ATOM 1583 N N . THR A 1 205 ? 19.25 -11.273 0.6 1 98.25 205 THR A N 1
ATOM 1584 C CA . THR A 1 205 ? 18.953 -11.992 -0.631 1 98.25 205 THR A CA 1
ATOM 1585 C C . THR A 1 205 ? 18.797 -11.031 -1.803 1 98.25 205 THR A C 1
ATOM 1587 O O . THR A 1 205 ? 18.891 -11.43 -2.963 1 98.25 205 THR A O 1
ATOM 1590 N N . GLN A 1 206 ? 18.531 -9.758 -1.575 1 98.56 206 GLN A N 1
ATOM 1591 C CA . GLN A 1 206 ? 18.219 -8.812 -2.641 1 98.56 206 GLN A CA 1
ATOM 1592 C C . GLN A 1 206 ? 19.297 -7.723 -2.729 1 98.56 206 GLN A C 1
ATOM 1594 O O . GLN A 1 206 ? 20.016 -7.48 -1.764 1 98.56 206 GLN A O 1
ATOM 1599 N N . ASN A 1 207 ? 19.375 -7.133 -3.871 1 98.12 207 ASN A N 1
ATOM 1600 C CA . ASN A 1 207 ? 20.297 -6.023 -4.102 1 98.12 207 ASN A CA 1
ATOM 1601 C C . ASN A 1 207 ? 19.656 -4.68 -3.781 1 98.12 207 ASN A C 1
ATOM 1603 O O . ASN A 1 207 ? 19.031 -4.062 -4.648 1 98.12 207 ASN A O 1
ATOM 1607 N N . VAL A 1 208 ? 19.844 -4.25 -2.568 1 98.75 208 VAL A N 1
ATOM 1608 C CA . VAL A 1 208 ? 19.281 -2.977 -2.135 1 98.75 208 VAL A CA 1
ATOM 1609 C C . VAL A 1 208 ? 20.391 -2.023 -1.718 1 98.75 208 VAL A C 1
ATOM 1611 O O . VAL A 1 208 ? 21.422 -2.455 -1.181 1 98.75 208 VAL A O 1
ATOM 1614 N N . ALA A 1 209 ? 20.172 -0.763 -1.982 1 98.88 209 ALA A N 1
ATOM 1615 C CA . ALA A 1 209 ? 21.156 0.251 -1.61 1 98.88 209 ALA A CA 1
ATOM 1616 C C . ALA A 1 209 ? 20.484 1.409 -0.868 1 98.88 209 ALA A C 1
ATOM 1618 O O . ALA A 1 209 ? 21.172 2.311 -0.378 1 98.88 209 ALA A O 1
ATOM 1619 N N . ASN A 1 210 ? 19.203 1.459 -0.854 1 98.94 210 ASN A N 1
ATOM 1620 C CA . ASN A 1 210 ? 18.406 2.494 -0.218 1 98.94 210 ASN A CA 1
ATOM 1621 C C . ASN A 1 210 ? 17.516 1.917 0.876 1 98.94 210 ASN A C 1
ATOM 1623 O O . ASN A 1 210 ? 16.922 0.844 0.708 1 98.94 210 ASN A O 1
ATOM 1627 N N . LEU A 1 211 ? 17.438 2.588 2.014 1 98.94 211 LEU A N 1
ATOM 1628 C CA . LEU A 1 211 ? 16.656 2.123 3.15 1 98.94 211 LEU A CA 1
ATOM 1629 C C . LEU A 1 211 ? 15.812 3.256 3.727 1 98.94 211 LEU A C 1
ATOM 1631 O O . LEU A 1 211 ? 16.312 4.359 3.945 1 98.94 211 LEU A O 1
ATOM 1635 N N . HIS A 1 212 ? 14.516 3.072 3.842 1 98.81 212 HIS A N 1
ATOM 1636 C CA . HIS A 1 212 ? 13.602 3.939 4.578 1 98.81 212 HIS A CA 1
ATOM 1637 C C . HIS A 1 212 ? 13.109 3.262 5.855 1 98.81 212 HIS A C 1
ATOM 1639 O O . HIS A 1 212 ? 12.531 2.174 5.801 1 98.81 212 HIS A O 1
ATOM 1645 N N . THR A 1 213 ? 13.375 3.852 6.977 1 98.5 213 THR A N 1
ATOM 1646 C CA . THR A 1 213 ? 13 3.25 8.25 1 98.5 213 THR A CA 1
ATOM 1647 C C . THR A 1 213 ? 12.773 4.324 9.312 1 98.5 213 THR A C 1
ATOM 1649 O O . THR A 1 213 ? 12.727 5.516 8.992 1 98.5 213 THR A O 1
ATOM 1652 N N . THR A 1 214 ? 12.414 3.932 10.539 1 97.19 214 THR A N 1
ATOM 1653 C CA . THR A 1 214 ? 12.227 4.844 11.664 1 97.19 214 THR A CA 1
ATOM 1654 C C . THR A 1 214 ? 13.422 4.805 12.602 1 97.19 214 THR A C 1
ATOM 1656 O O . THR A 1 214 ? 14.164 3.816 12.625 1 97.19 214 THR A O 1
ATOM 1659 N N . PRO A 1 215 ? 13.609 5.836 13.406 1 95.38 215 PRO A N 1
ATOM 1660 C CA . PRO A 1 215 ? 14.734 5.84 14.336 1 95.38 215 PRO A CA 1
ATOM 1661 C C . PRO A 1 215 ? 14.711 4.656 15.297 1 95.38 215 PRO A C 1
ATOM 1663 O O . PRO A 1 215 ? 15.727 3.969 15.469 1 95.38 215 PRO A O 1
ATOM 1666 N N . PRO A 1 216 ? 13.555 4.309 15.859 1 94.12 216 PRO A N 1
ATOM 1667 C CA . PRO A 1 216 ? 13.547 3.148 16.75 1 94.12 216 PRO A CA 1
ATOM 1668 C C . PRO A 1 216 ? 13.953 1.857 16.047 1 94.12 216 PRO A C 1
ATOM 1670 O O . PRO A 1 216 ? 14.672 1.031 16.625 1 94.12 216 PRO A O 1
ATOM 1673 N N . LEU A 1 217 ? 13.57 1.649 14.82 1 97.62 217 LEU A N 1
ATOM 1674 C CA . LEU A 1 217 ? 13.93 0.443 14.086 1 97.62 217 LEU A CA 1
ATOM 1675 C C . LEU A 1 217 ? 15.406 0.453 13.703 1 97.62 217 LEU A C 1
ATOM 1677 O O . LEU A 1 217 ? 16.062 -0.589 13.727 1 97.62 217 LEU A O 1
ATOM 1681 N N . LEU A 1 218 ? 15.914 1.608 13.352 1 98.31 218 LEU A N 1
ATOM 1682 C CA . LEU A 1 218 ? 17.344 1.681 13.039 1 98.31 218 LEU A CA 1
ATOM 1683 C C . LEU A 1 218 ? 18.172 1.409 14.281 1 98.31 218 LEU A C 1
ATOM 1685 O O . LEU A 1 218 ? 19.234 0.771 14.195 1 98.31 218 LEU A O 1
ATOM 1689 N N . GLU A 1 219 ? 17.719 1.932 15.406 1 97.12 219 GLU A N 1
ATOM 1690 C CA . GLU A 1 219 ? 18.406 1.634 16.656 1 97.12 219 GLU A CA 1
ATOM 1691 C C . GLU A 1 219 ? 18.406 0.135 16.953 1 97.12 219 GLU A C 1
ATOM 1693 O O . GLU A 1 219 ? 19.406 -0.409 17.438 1 97.12 219 GLU A O 1
ATOM 1698 N N . ALA A 1 220 ? 17.312 -0.499 16.703 1 97.38 220 ALA A N 1
ATOM 1699 C CA . ALA A 1 220 ? 17.219 -1.946 16.875 1 97.38 220 ALA A CA 1
ATOM 1700 C C . ALA A 1 220 ? 18.172 -2.672 15.93 1 97.38 220 ALA A C 1
ATOM 1702 O O . ALA A 1 220 ? 18.828 -3.643 16.312 1 97.38 220 ALA A O 1
ATOM 1703 N N . ILE A 1 221 ? 18.266 -2.223 14.703 1 98.5 221 ILE A N 1
ATOM 1704 C CA . ILE A 1 221 ? 19.203 -2.768 13.727 1 98.5 221 ILE A CA 1
ATOM 1705 C C . ILE A 1 221 ? 20.625 -2.623 14.242 1 98.5 221 ILE A C 1
ATOM 1707 O O . ILE A 1 221 ? 21.422 -3.566 14.172 1 98.5 221 ILE A O 1
ATOM 1711 N N . ALA A 1 222 ? 20.938 -1.486 14.836 1 98.25 222 ALA A N 1
ATOM 1712 C CA . ALA A 1 222 ? 22.281 -1.15 15.305 1 98.25 222 ALA A CA 1
ATOM 1713 C C . ALA A 1 222 ? 22.688 -2.043 16.469 1 98.25 222 ALA A C 1
ATOM 1715 O O . ALA A 1 222 ? 23.875 -2.131 16.797 1 98.25 222 ALA A O 1
ATOM 1716 N N . ARG A 1 223 ? 21.75 -2.73 17.062 1 97.5 223 ARG A N 1
ATOM 1717 C CA . ARG A 1 223 ? 22.047 -3.6 18.188 1 97.5 223 ARG A CA 1
ATOM 1718 C C . ARG A 1 223 ? 22.312 -5.031 17.734 1 97.5 223 ARG A C 1
ATOM 1720 O O . ARG A 1 223 ? 22.578 -5.91 18.562 1 97.5 223 ARG A O 1
ATOM 1727 N N . ARG A 1 224 ? 22.219 -5.281 16.469 1 97.56 224 ARG A N 1
ATOM 1728 C CA . ARG A 1 224 ? 22.438 -6.609 15.906 1 97.56 224 ARG A CA 1
ATOM 1729 C C . ARG A 1 224 ? 23.625 -6.617 14.961 1 97.56 224 ARG A C 1
ATOM 1731 O O . ARG A 1 224 ? 23.516 -6.156 13.82 1 97.56 224 ARG A O 1
ATOM 1738 N N . ASP A 1 225 ? 24.625 -7.312 15.305 1 97.75 225 ASP A N 1
ATOM 1739 C CA . ASP A 1 225 ? 25.875 -7.285 14.562 1 97.75 225 ASP A CA 1
ATOM 1740 C C . ASP A 1 225 ? 25.672 -7.695 13.109 1 97.75 225 ASP A C 1
ATOM 1742 O O . ASP A 1 225 ? 26.188 -7.051 12.195 1 97.75 225 ASP A O 1
ATOM 1746 N N . GLU A 1 226 ? 24.938 -8.656 12.93 1 97.81 226 GLU A N 1
ATOM 1747 C CA . GLU A 1 226 ? 24.719 -9.148 11.57 1 97.81 226 GLU A CA 1
ATOM 1748 C C . GLU A 1 226 ? 24.031 -8.094 10.703 1 97.81 226 GLU A C 1
ATOM 1750 O O . GLU A 1 226 ? 24.406 -7.898 9.547 1 97.81 226 GLU A O 1
ATOM 1755 N N . LEU A 1 227 ? 23.031 -7.457 11.266 1 98.56 227 LEU A N 1
ATOM 1756 C CA . LEU A 1 227 ? 22.297 -6.441 10.516 1 98.56 227 LEU A CA 1
ATOM 1757 C C . LEU A 1 227 ? 23.188 -5.219 10.266 1 98.56 227 LEU A C 1
ATOM 1759 O O . LEU A 1 227 ? 23.094 -4.594 9.211 1 98.56 227 LEU A O 1
ATOM 1763 N N . VAL A 1 228 ? 24 -4.848 11.234 1 98.75 228 VAL A N 1
ATOM 1764 C CA . VAL A 1 228 ? 24.953 -3.76 11.047 1 98.75 228 VAL A CA 1
ATOM 1765 C C . VAL A 1 228 ? 25.859 -4.078 9.867 1 98.75 228 VAL A C 1
ATOM 1767 O O . VAL A 1 228 ? 26.078 -3.232 8.992 1 98.75 228 VAL A O 1
ATOM 1770 N N . ASP A 1 229 ? 26.359 -5.301 9.82 1 98.75 229 ASP A N 1
ATOM 1771 C CA . ASP A 1 229 ? 27.234 -5.719 8.742 1 98.75 229 ASP A CA 1
ATOM 1772 C C . ASP A 1 229 ? 26.531 -5.637 7.387 1 98.75 229 ASP A C 1
ATOM 1774 O O . ASP A 1 229 ? 27.109 -5.148 6.41 1 98.75 229 ASP A O 1
ATOM 1778 N N . LEU A 1 230 ? 25.328 -6.117 7.34 1 98.81 230 LEU A N 1
ATOM 1779 C CA . LEU A 1 230 ? 24.562 -6.117 6.098 1 98.81 230 LEU A CA 1
ATOM 1780 C C . LEU A 1 230 ? 24.297 -4.695 5.625 1 98.81 230 LEU A C 1
ATOM 1782 O O . LEU A 1 230 ? 24.438 -4.391 4.441 1 98.81 230 LEU A O 1
ATOM 1786 N N . VAL A 1 231 ? 23.875 -3.824 6.52 1 98.88 231 VAL A N 1
ATOM 1787 C CA . VAL A 1 231 ? 23.594 -2.434 6.176 1 98.88 231 VAL A CA 1
ATOM 1788 C C . VAL A 1 231 ? 24.875 -1.749 5.699 1 98.88 231 VAL A C 1
ATOM 1790 O O . VAL A 1 231 ? 24.875 -1.064 4.672 1 98.88 231 VAL A O 1
ATOM 1793 N N . ASN A 1 232 ? 25.953 -1.955 6.406 1 98.81 232 ASN A N 1
ATOM 1794 C CA . ASN A 1 232 ? 27.219 -1.345 6.02 1 98.81 232 ASN A CA 1
ATOM 1795 C C . ASN A 1 232 ? 27.703 -1.852 4.66 1 98.81 232 ASN A C 1
ATOM 1797 O O . ASN A 1 232 ? 28.328 -1.111 3.904 1 98.81 232 ASN A O 1
ATOM 1801 N N . ALA A 1 233 ? 27.391 -3.055 4.398 1 98.75 233 ALA A N 1
ATOM 1802 C CA . ALA A 1 233 ? 27.844 -3.654 3.141 1 98.75 233 ALA A CA 1
ATOM 1803 C C . ALA A 1 233 ? 27.016 -3.137 1.966 1 98.75 233 ALA A C 1
ATOM 1805 O O . ALA A 1 233 ? 27.516 -3.029 0.844 1 98.75 233 ALA A O 1
ATOM 1806 N N . LYS A 1 234 ? 25.766 -2.715 2.201 1 98.75 234 LYS A N 1
ATOM 1807 C CA . LYS A 1 234 ? 24.875 -2.578 1.057 1 98.75 234 LYS A CA 1
ATOM 1808 C C . LYS A 1 234 ? 24.281 -1.172 0.981 1 98.75 234 LYS A C 1
ATOM 1810 O O . LYS A 1 234 ? 24.156 -0.606 -0.107 1 98.75 234 LYS A O 1
ATOM 1815 N N . ILE A 1 235 ? 23.891 -0.634 2.08 1 98.94 235 ILE A N 1
ATOM 1816 C CA . ILE A 1 235 ? 23.062 0.566 2.1 1 98.94 235 ILE A CA 1
ATOM 1817 C C . ILE A 1 235 ? 23.938 1.806 1.985 1 98.94 235 ILE A C 1
ATOM 1819 O O . ILE A 1 235 ? 24.953 1.925 2.686 1 98.94 235 ILE A O 1
ATOM 1823 N N . ARG A 1 236 ? 23.547 2.701 1.13 1 98.81 236 ARG A N 1
ATOM 1824 C CA . ARG A 1 236 ? 24.297 3.932 0.904 1 98.81 236 ARG A CA 1
ATOM 1825 C C . ARG A 1 236 ? 23.438 5.16 1.18 1 98.81 236 ARG A C 1
ATOM 1827 O O . ARG A 1 236 ? 23.953 6.258 1.376 1 98.81 236 ARG A O 1
ATOM 1834 N N . TYR A 1 237 ? 22.125 5.008 1.155 1 98.69 237 TYR A N 1
ATOM 1835 C CA . TYR A 1 237 ? 21.141 6.035 1.484 1 98.69 237 TYR A CA 1
ATOM 1836 C C . TYR A 1 237 ? 20.156 5.527 2.521 1 98.69 237 TYR A C 1
ATOM 1838 O O . TYR A 1 237 ? 19.594 4.438 2.371 1 98.69 237 TYR A O 1
ATOM 1846 N N . LEU A 1 238 ? 19.953 6.297 3.547 1 98.56 238 LEU A N 1
ATOM 1847 C CA . LEU A 1 238 ? 19.031 5.934 4.617 1 98.56 238 LEU A CA 1
ATOM 1848 C C . LEU A 1 238 ? 18.156 7.121 5.012 1 98.56 238 LEU A C 1
ATOM 1850 O O . LEU A 1 238 ? 18.672 8.148 5.461 1 98.56 238 LEU A O 1
ATOM 1854 N N . LEU A 1 239 ? 16.859 6.969 4.797 1 98.31 239 LEU A N 1
ATOM 1855 C CA . LEU A 1 239 ? 15.883 7.98 5.172 1 98.31 239 LEU A CA 1
ATOM 1856 C C . LEU A 1 239 ? 15.195 7.613 6.488 1 98.31 239 LEU A C 1
ATOM 1858 O O . LEU A 1 239 ? 14.57 6.555 6.59 1 98.31 239 LEU A O 1
ATOM 1862 N N . LEU A 1 240 ? 15.328 8.469 7.461 1 96.94 240 LEU A N 1
ATOM 1863 C CA . LEU A 1 240 ? 14.633 8.32 8.734 1 96.94 240 LEU A CA 1
ATOM 1864 C C . LEU A 1 240 ? 13.375 9.172 8.781 1 96.94 240 LEU A C 1
ATOM 1866 O O . LEU A 1 240 ? 13.391 10.336 8.352 1 96.94 240 LEU A O 1
ATOM 1870 N N . SER A 1 241 ? 12.242 8.578 9.195 1 95 241 SER A N 1
ATOM 1871 C CA . SER A 1 241 ? 11 9.336 9.375 1 95 241 SER A CA 1
ATOM 1872 C C . SER A 1 241 ? 10.086 8.664 10.391 1 95 241 SER A C 1
ATOM 1874 O O . SER A 1 241 ? 10.352 7.551 10.844 1 95 241 SER A O 1
ATOM 1876 N N . GLY A 1 242 ? 9.055 9.352 10.82 1 87.19 242 GLY A N 1
ATOM 1877 C CA . GLY A 1 242 ? 7.953 8.742 11.547 1 87.19 242 GLY A CA 1
ATOM 1878 C C . GLY A 1 242 ? 8.117 8.812 13.055 1 87.19 242 GLY A C 1
ATOM 1879 O O . GLY A 1 242 ? 7.176 8.547 13.805 1 87.19 242 GLY A O 1
ATOM 1880 N N . ALA A 1 243 ? 9.359 9.016 13.5 1 81.19 243 ALA A N 1
ATOM 1881 C CA . ALA A 1 243 ? 9.617 9.133 14.93 1 81.19 243 ALA A CA 1
ATOM 1882 C C . ALA A 1 243 ? 10.781 10.086 15.203 1 81.19 243 ALA A C 1
ATOM 1884 O O . ALA A 1 243 ? 11.508 10.469 14.289 1 81.19 243 ALA A O 1
ATOM 1885 N N . HIS A 1 244 ? 10.898 10.375 16.453 1 83.88 244 HIS A N 1
ATOM 1886 C CA . HIS A 1 244 ? 11.922 11.32 16.891 1 83.88 244 HIS A CA 1
ATOM 1887 C C . HIS A 1 244 ? 13.25 10.617 17.141 1 83.88 244 HIS A C 1
ATOM 1889 O O . HIS A 1 244 ? 13.273 9.469 17.594 1 83.88 244 HIS A O 1
ATOM 1895 N N . VAL A 1 245 ? 14.289 11.336 16.797 1 86.62 245 VAL A N 1
ATOM 1896 C CA . VAL A 1 245 ? 15.633 10.914 17.172 1 86.62 245 VAL A CA 1
ATOM 1897 C C . VAL A 1 245 ? 16.438 12.125 17.641 1 86.62 245 VAL A C 1
ATOM 1899 O O . VAL A 1 245 ? 16.438 13.164 16.984 1 86.62 245 VAL A O 1
ATOM 1902 N N . ASP A 1 246 ? 17.047 11.992 18.781 1 88.31 246 ASP A N 1
ATOM 1903 C CA . ASP A 1 246 ? 17.844 13.102 19.281 1 88.31 246 ASP A CA 1
ATOM 1904 C C . ASP A 1 246 ? 19.203 13.164 18.594 1 88.31 246 ASP A C 1
ATOM 1906 O O . ASP A 1 246 ? 19.625 12.195 17.969 1 88.31 246 ASP A O 1
ATOM 1910 N N . ALA A 1 247 ? 19.891 14.266 18.844 1 87.88 247 ALA A N 1
ATOM 1911 C CA . ALA A 1 247 ? 21.141 14.562 18.141 1 87.88 247 ALA A CA 1
ATOM 1912 C C . ALA A 1 247 ? 22.234 13.555 18.516 1 87.88 247 ALA A C 1
ATOM 1914 O O . ALA A 1 247 ? 23 13.117 17.656 1 87.88 247 ALA A O 1
ATOM 1915 N N . ASP A 1 248 ? 22.328 13.195 19.75 1 91.06 248 ASP A N 1
ATOM 1916 C CA . ASP A 1 248 ? 23.344 12.258 20.203 1 91.06 248 ASP A CA 1
ATOM 1917 C C . ASP A 1 248 ? 23.156 10.883 19.578 1 91.06 248 ASP A C 1
ATOM 1919 O O . ASP A 1 248 ? 24.125 10.258 19.141 1 91.06 248 ASP A O 1
ATOM 1923 N N . THR A 1 249 ? 21.953 10.516 19.562 1 92.5 249 THR A N 1
ATOM 1924 C CA . THR A 1 249 ? 21.625 9.227 18.953 1 92.5 249 THR A CA 1
ATOM 1925 C C . THR A 1 249 ? 21.938 9.242 17.453 1 92.5 249 THR A C 1
ATOM 1927 O O . THR A 1 249 ? 22.484 8.281 16.922 1 92.5 249 THR A O 1
ATOM 1930 N N . LEU A 1 250 ? 21.578 10.289 16.844 1 93.69 250 LEU A N 1
ATOM 1931 C CA . LEU A 1 250 ? 21.828 10.414 15.414 1 93.69 250 LEU A CA 1
ATOM 1932 C C . LEU A 1 250 ? 23.328 10.352 15.125 1 93.69 250 LEU A C 1
ATOM 1934 O O . LEU A 1 250 ? 23.75 9.68 14.18 1 93.69 250 LEU A O 1
ATOM 1938 N N . ASP A 1 251 ? 24.109 10.984 15.938 1 94.06 251 ASP A N 1
ATOM 1939 C CA . ASP A 1 251 ? 25.562 10.953 15.789 1 94.06 251 ASP A CA 1
ATOM 1940 C C . ASP A 1 251 ? 26.094 9.531 15.953 1 94.06 251 ASP A C 1
ATOM 1942 O O . ASP A 1 251 ? 26.984 9.102 15.203 1 94.06 251 ASP A O 1
ATOM 1946 N N . LEU A 1 252 ? 25.594 8.852 16.906 1 96.31 252 LEU A N 1
ATOM 1947 C CA . LEU A 1 252 ? 26 7.469 17.125 1 96.31 252 LEU A CA 1
ATOM 1948 C C . LEU A 1 252 ? 25.672 6.602 15.914 1 96.31 252 LEU A C 1
ATOM 1950 O O . LEU A 1 252 ? 26.484 5.77 15.508 1 96.31 252 LEU A O 1
ATOM 1954 N N . LEU A 1 253 ? 24.469 6.809 15.367 1 97 253 LEU A N 1
ATOM 1955 C CA . LEU A 1 253 ? 24.047 6.039 14.203 1 97 253 LEU A CA 1
ATOM 1956 C C . LEU A 1 253 ? 24.938 6.336 13.008 1 97 253 LEU A C 1
ATOM 1958 O O . LEU A 1 253 ? 25.312 5.426 12.258 1 97 253 LEU A O 1
ATOM 1962 N N . ARG A 1 254 ? 25.344 7.578 12.844 1 96.25 254 ARG A N 1
ATOM 1963 C CA . ARG A 1 254 ? 26.25 7.949 11.766 1 96.25 254 ARG A CA 1
ATOM 1964 C C . ARG A 1 254 ? 27.609 7.266 11.938 1 96.25 254 ARG A C 1
ATOM 1966 O O . ARG A 1 254 ? 28.234 6.883 10.953 1 96.25 254 ARG A O 1
ATOM 1973 N N . ASP A 1 255 ? 28.016 7.105 13.156 1 97.69 255 ASP A N 1
ATOM 1974 C CA . ASP A 1 255 ? 29.281 6.426 13.445 1 97.69 255 ASP A CA 1
ATOM 1975 C C . ASP A 1 255 ? 29.188 4.938 13.109 1 97.69 255 ASP A C 1
ATOM 1977 O O . ASP A 1 255 ? 30.156 4.34 12.633 1 97.69 255 ASP A O 1
ATOM 1981 N N . ILE A 1 256 ? 28.062 4.344 13.375 1 98.44 256 ILE A N 1
ATOM 1982 C CA . ILE A 1 256 ? 27.859 2.914 13.164 1 98.44 256 ILE A CA 1
ATOM 1983 C C . ILE A 1 256 ? 27.766 2.623 11.664 1 98.44 256 ILE A C 1
ATOM 1985 O O . ILE A 1 256 ? 28.203 1.567 11.203 1 98.44 256 ILE A O 1
ATOM 1989 N N . PHE A 1 257 ? 27.219 3.576 10.93 1 98.5 257 PHE A N 1
ATOM 1990 C CA . PHE A 1 257 ? 27.031 3.406 9.492 1 98.5 257 PHE A CA 1
ATOM 1991 C C . PHE A 1 257 ? 27.75 4.5 8.719 1 98.5 257 PHE A C 1
ATOM 1993 O O . PHE A 1 257 ? 27.125 5.281 8 1 98.5 257 PHE A O 1
ATOM 2000 N N . PRO A 1 258 ? 29 4.52 8.672 1 97.88 258 PRO A N 1
ATOM 2001 C CA . PRO A 1 258 ? 29.781 5.656 8.18 1 97.88 258 PRO A CA 1
ATOM 2002 C C . PRO A 1 258 ? 29.688 5.832 6.668 1 97.88 258 PRO A C 1
ATOM 2004 O O . PRO A 1 258 ? 29.906 6.934 6.156 1 97.88 258 PRO A O 1
ATOM 2007 N N . GLU A 1 259 ? 29.344 4.781 5.922 1 97.75 259 GLU A N 1
ATOM 2008 C CA . GLU A 1 259 ? 29.312 4.871 4.465 1 97.75 259 GLU A CA 1
ATOM 2009 C C . GLU A 1 259 ? 27.906 5.203 3.965 1 97.75 259 GLU A C 1
ATOM 2011 O O . GLU A 1 259 ? 27.688 5.285 2.756 1 97.75 259 GLU A O 1
ATOM 2016 N N . THR A 1 260 ? 26.984 5.301 4.848 1 98.19 260 THR A N 1
ATOM 2017 C CA . THR A 1 260 ? 25.578 5.559 4.516 1 98.19 260 THR A CA 1
ATOM 2018 C C . THR A 1 260 ? 25.234 7.023 4.75 1 98.19 260 THR A C 1
ATOM 2020 O O . THR A 1 260 ? 25.484 7.562 5.828 1 98.19 260 THR A O 1
ATOM 2023 N N . THR A 1 261 ? 24.719 7.672 3.752 1 96.88 261 THR A N 1
ATOM 2024 C CA . THR A 1 261 ? 24.141 9 3.949 1 96.88 261 THR A CA 1
ATOM 2025 C C . THR A 1 261 ? 22.812 8.914 4.684 1 96.88 261 THR A C 1
ATOM 2027 O O . THR A 1 261 ? 21.844 8.344 4.168 1 96.88 261 THR A O 1
ATOM 2030 N N . ILE A 1 262 ? 22.75 9.469 5.875 1 96.38 262 ILE A N 1
ATOM 2031 C CA . ILE A 1 262 ? 21.516 9.453 6.668 1 96.38 262 ILE A CA 1
ATOM 2032 C C . ILE A 1 262 ? 20.812 10.797 6.543 1 96.38 262 ILE A C 1
ATOM 2034 O O . ILE A 1 262 ? 21.406 11.852 6.801 1 96.38 262 ILE A O 1
ATOM 2038 N N . THR A 1 263 ? 19.609 10.797 6.074 1 95.31 263 THR A N 1
ATOM 2039 C CA . THR A 1 263 ? 18.75 11.969 6.023 1 95.31 263 THR A CA 1
ATOM 2040 C C . THR A 1 263 ? 17.469 11.727 6.809 1 95.31 263 THR A C 1
ATOM 2042 O O . THR A 1 263 ? 17.234 10.625 7.32 1 95.31 263 THR A O 1
ATOM 2045 N N . MET A 1 264 ? 16.688 12.805 6.973 1 95.06 264 MET A N 1
ATOM 2046 C CA . MET A 1 264 ? 15.445 12.719 7.742 1 95.06 264 MET A CA 1
ATOM 2047 C C . MET A 1 264 ? 14.305 13.43 7.027 1 95.06 264 MET A C 1
ATOM 2049 O O . MET A 1 264 ? 14.523 14.422 6.332 1 95.06 264 MET A O 1
ATOM 2053 N N . ALA A 1 265 ? 13.188 12.828 7.152 1 95.75 265 ALA A N 1
ATOM 2054 C CA . ALA A 1 265 ? 11.984 13.492 6.672 1 95.75 265 ALA A CA 1
ATOM 2055 C C . ALA A 1 265 ? 11.055 13.852 7.828 1 95.75 265 ALA A C 1
ATOM 2057 O O . ALA A 1 265 ? 10.922 13.094 8.789 1 95.75 265 ALA A O 1
ATOM 2058 N N . PHE A 1 266 ? 10.523 15.008 7.734 1 95.12 266 PHE A N 1
ATOM 2059 C CA . PHE A 1 266 ? 9.523 15.477 8.688 1 95.12 266 PHE A CA 1
ATOM 2060 C C . PHE A 1 266 ? 8.258 15.93 7.961 1 95.12 266 PHE A C 1
ATOM 2062 O O . PHE A 1 266 ? 8.328 16.719 7.016 1 95.12 266 PHE A O 1
ATOM 2069 N N . GLY A 1 267 ? 7.156 15.344 8.352 1 93.06 267 GLY A N 1
ATOM 2070 C CA . GLY A 1 267 ? 5.844 15.648 7.805 1 93.06 267 GLY A CA 1
ATOM 2071 C C . GLY A 1 267 ? 4.703 15.219 8.703 1 93.06 267 GLY A C 1
ATOM 2072 O O . GLY A 1 267 ? 4.922 14.836 9.852 1 93.06 267 GLY A O 1
ATOM 2073 N N . SER A 1 268 ? 3.555 15.469 8.297 1 93.69 268 SER A N 1
ATOM 2074 C CA . SER A 1 268 ? 2.322 15.102 8.984 1 93.69 268 SER A CA 1
ATOM 2075 C C . SER A 1 268 ? 1.223 14.742 7.992 1 93.69 268 SER A C 1
ATOM 2077 O O . SER A 1 268 ? 1.143 15.312 6.906 1 93.69 268 SER A O 1
ATOM 2079 N N . THR A 1 269 ? 0.463 13.75 8.422 1 95.38 269 THR A N 1
ATOM 2080 C CA . THR A 1 269 ? -0.725 13.445 7.633 1 95.38 269 THR A CA 1
ATOM 2081 C C . THR A 1 269 ? -1.593 14.688 7.457 1 95.38 269 THR A C 1
ATOM 2083 O O . THR A 1 269 ? -2.232 14.867 6.418 1 95.38 269 THR A O 1
ATOM 2086 N N . MET A 1 270 ? -1.504 15.633 8.422 1 96.25 270 MET A N 1
ATOM 2087 C CA . MET A 1 270 ? -2.398 16.797 8.43 1 96.25 270 MET A CA 1
ATOM 2088 C C . MET A 1 270 ? -1.884 17.891 7.5 1 96.25 270 MET A C 1
ATOM 2090 O O . MET A 1 270 ? -2.604 18.844 7.199 1 96.25 270 MET A O 1
ATOM 2094 N N . VAL A 1 271 ? -0.689 17.781 7.047 1 97.56 271 VAL A N 1
ATOM 2095 C CA . VAL A 1 271 ? -0.258 18.75 6.051 1 97.56 271 VAL A CA 1
ATOM 2096 C C . VAL A 1 271 ? -0.039 18.047 4.711 1 97.56 271 VAL A C 1
ATOM 2098 O O . VAL A 1 271 ? 0.531 18.641 3.785 1 97.56 271 VAL A O 1
ATOM 2101 N N . LEU A 1 272 ? -0.365 16.797 4.539 1 98.06 272 LEU A N 1
ATOM 2102 C CA . LEU A 1 272 ? -0.484 16.016 3.311 1 98.06 272 LEU A CA 1
ATOM 2103 C C . LEU A 1 272 ? 0.836 16 2.549 1 98.06 272 LEU A C 1
ATOM 2105 O O . LEU A 1 272 ? 0.846 15.938 1.317 1 98.06 272 LEU A O 1
ATOM 2109 N N . SER A 1 273 ? 1.942 16.234 3.23 1 97 273 SER A N 1
ATOM 2110 C CA . SER A 1 273 ? 3.26 16.219 2.602 1 97 273 SER A CA 1
ATOM 2111 C C . SER A 1 273 ? 4.371 16.234 3.645 1 97 273 SER A C 1
ATOM 2113 O O . SER A 1 273 ? 4.121 15.992 4.828 1 97 273 SER A O 1
ATOM 2115 N N . GLN A 1 274 ? 5.613 16.359 3.16 1 96.62 274 GLN A N 1
ATOM 2116 C CA . GLN A 1 274 ? 6.789 16.5 4.008 1 96.62 274 GLN A CA 1
ATOM 2117 C C . GLN A 1 274 ? 7.5 17.828 3.736 1 96.62 274 GLN A C 1
ATOM 2119 O O . GLN A 1 274 ? 7.453 18.344 2.619 1 96.62 274 GLN A O 1
ATOM 2124 N N . ALA A 1 275 ? 8.133 18.328 4.762 1 97.44 275 ALA A N 1
ATOM 2125 C CA . ALA A 1 275 ? 8.961 19.531 4.637 1 97.44 275 ALA A CA 1
ATOM 2126 C C . ALA A 1 275 ? 10.258 19.219 3.895 1 97.44 275 ALA A C 1
ATOM 2128 O O . ALA A 1 275 ? 10.641 18.062 3.756 1 97.44 275 ALA A O 1
ATOM 2129 N N . VAL A 1 276 ? 10.836 20.219 3.377 1 96.75 276 VAL A N 1
ATOM 2130 C CA . VAL A 1 276 ? 12.172 20.094 2.793 1 96.75 276 VAL A CA 1
ATOM 2131 C C . VAL A 1 276 ? 13.211 20 3.9 1 96.75 276 VAL A C 1
ATOM 2133 O O . VAL A 1 276 ? 13.227 20.812 4.82 1 96.75 276 VAL A O 1
ATOM 2136 N N . THR A 1 277 ? 14.023 19.031 3.791 1 95.81 277 THR A N 1
ATOM 2137 C CA . THR A 1 277 ? 15.078 18.859 4.785 1 95.81 277 THR A CA 1
ATOM 2138 C C . THR A 1 277 ? 16.344 19.594 4.371 1 95.81 277 THR A C 1
ATOM 2140 O O . THR A 1 277 ? 16.875 19.391 3.275 1 95.81 277 THR A O 1
ATOM 2143 N N . ARG A 1 278 ? 16.781 20.453 5.203 1 93.62 278 ARG A N 1
ATOM 2144 C CA . ARG A 1 278 ? 18.031 21.156 5.039 1 93.62 278 ARG A CA 1
ATOM 2145 C C . ARG A 1 278 ? 19.047 20.75 6.113 1 93.62 278 ARG A C 1
ATOM 2147 O O . ARG A 1 278 ? 18.688 20.625 7.285 1 93.62 278 ARG A O 1
ATOM 2154 N N . THR A 1 279 ? 20.203 20.469 5.656 1 89.25 279 THR A N 1
ATOM 2155 C CA . THR A 1 279 ? 21.266 20.172 6.605 1 89.25 279 THR A CA 1
ATOM 2156 C C . THR A 1 279 ? 21.984 21.453 7.031 1 89.25 279 THR A C 1
ATOM 2158 O O . THR A 1 279 ? 22.531 22.172 6.191 1 89.25 279 THR A O 1
ATOM 2161 N N . ALA A 1 280 ? 21.828 21.766 8.242 1 83.94 280 ALA A N 1
ATOM 2162 C CA . ALA A 1 280 ? 22.469 22.953 8.789 1 83.94 280 ALA A CA 1
ATOM 2163 C C . ALA A 1 280 ? 23.844 22.625 9.367 1 83.94 280 ALA A C 1
ATOM 2165 O O . ALA A 1 280 ? 24.328 21.5 9.219 1 83.94 280 ALA A O 1
ATOM 2166 N N . ASP A 1 281 ? 24.484 23.656 9.922 1 78.69 281 ASP A N 1
ATOM 2167 C CA . ASP A 1 281 ? 25.797 23.484 10.539 1 78.69 281 ASP A CA 1
ATOM 2168 C C . ASP A 1 281 ? 25.766 22.406 11.625 1 78.69 281 ASP A C 1
ATOM 2170 O O . ASP A 1 281 ? 24.781 22.297 12.359 1 78.69 281 ASP A O 1
ATOM 2174 N N . GLY A 1 282 ? 26.766 21.562 11.711 1 73.44 282 GLY A N 1
ATOM 2175 C CA . GLY A 1 282 ? 26.859 20.5 12.695 1 73.44 282 GLY A CA 1
ATOM 2176 C C . GLY A 1 282 ? 26.016 19.281 12.352 1 73.44 282 GLY A C 1
ATOM 2177 O O . GLY A 1 282 ? 25.594 18.531 13.234 1 73.44 282 GLY A O 1
ATOM 2178 N N . ASP A 1 283 ? 25.484 19.25 11.234 1 78.56 283 ASP A N 1
ATOM 2179 C CA . ASP A 1 283 ? 24.781 18.094 10.688 1 78.56 283 ASP A CA 1
ATOM 2180 C C . ASP A 1 283 ? 23.391 17.969 11.305 1 78.56 283 ASP A C 1
ATOM 2182 O O . ASP A 1 283 ? 22.859 16.859 11.414 1 78.56 283 ASP A O 1
ATOM 2186 N N . SER A 1 284 ? 22.922 19.109 11.75 1 86.12 284 SER A N 1
ATOM 2187 C CA . SER A 1 284 ? 21.547 19.125 12.242 1 86.12 284 SER A CA 1
ATOM 2188 C C . SER A 1 284 ? 20.562 19.328 11.094 1 86.12 284 SER A C 1
ATOM 2190 O O . SER A 1 284 ? 20.922 19.859 10.039 1 86.12 284 SER A O 1
ATOM 2192 N N . PHE A 1 285 ? 19.391 18.812 11.32 1 93.5 285 PHE A N 1
ATOM 2193 C CA . PHE A 1 285 ? 18.375 18.922 10.281 1 93.5 285 PHE A CA 1
ATOM 2194 C C . PHE A 1 285 ? 17.391 20.047 10.594 1 93.5 285 PHE A C 1
ATOM 2196 O O . PHE A 1 285 ? 16.984 20.219 11.742 1 93.5 285 PHE A O 1
ATOM 2203 N N . VAL A 1 286 ? 17.141 20.859 9.672 1 96.12 286 VAL A N 1
ATOM 2204 C CA . VAL A 1 286 ? 16.078 21.875 9.695 1 96.12 286 VAL A CA 1
ATOM 2205 C C . VAL A 1 286 ? 15.031 21.531 8.641 1 96.12 286 VAL A C 1
ATOM 2207 O O . VAL A 1 286 ? 15.359 21.156 7.52 1 96.12 286 VAL A O 1
ATOM 2210 N N . PHE A 1 287 ? 13.828 21.656 9 1 97.25 287 PHE A N 1
ATOM 2211 C CA . PHE A 1 287 ? 12.734 21.312 8.109 1 97.25 287 PHE A CA 1
ATOM 2212 C C . PHE A 1 287 ? 11.984 22.562 7.648 1 97.25 287 PHE A C 1
ATOM 2214 O O . PHE A 1 287 ? 11.461 23.312 8.469 1 97.25 287 PHE A O 1
ATOM 2221 N N . ASP A 1 288 ? 11.953 22.781 6.406 1 98 288 ASP A N 1
ATOM 2222 C CA . ASP A 1 288 ? 11.281 23.922 5.781 1 98 288 ASP A CA 1
ATOM 2223 C C . ASP A 1 288 ? 9.945 23.516 5.176 1 98 288 ASP A C 1
ATOM 2225 O O . ASP A 1 288 ? 9.898 22.766 4.195 1 98 288 ASP A O 1
ATOM 2229 N N . PRO A 1 289 ? 8.859 23.984 5.738 1 97.94 289 PRO A N 1
ATOM 2230 C CA . PRO A 1 289 ? 7.57 23.641 5.145 1 97.94 289 PRO A CA 1
ATOM 2231 C C . PRO A 1 289 ? 7.449 24.078 3.689 1 97.94 289 PRO A C 1
ATOM 2233 O O . PRO A 1 289 ? 8.117 25.031 3.271 1 97.94 289 PRO A O 1
ATOM 2236 N N . ARG A 1 290 ? 6.586 23.422 2.904 1 97.56 290 ARG A N 1
ATOM 2237 C CA . ARG A 1 290 ? 6.355 23.719 1.496 1 97.56 290 ARG A CA 1
ATOM 2238 C C . ARG A 1 290 ? 5.43 24.922 1.342 1 97.56 290 ARG A C 1
ATOM 2240 O O . ARG A 1 290 ? 4.305 24.781 0.854 1 97.56 290 ARG A O 1
ATOM 2247 N N . THR A 1 291 ? 5.91 26.078 1.683 1 97.75 291 THR A N 1
ATOM 2248 C CA . THR A 1 291 ? 5.152 27.312 1.644 1 97.75 291 THR A CA 1
ATOM 2249 C C . THR A 1 291 ? 4.941 27.781 0.203 1 97.75 291 THR A C 1
ATOM 2251 O O . THR A 1 291 ? 5.863 27.719 -0.612 1 97.75 291 THR A O 1
ATOM 2254 N N . PRO A 1 292 ? 3.742 28.172 -0.215 1 98.12 292 PRO A N 1
ATOM 2255 C CA . PRO A 1 292 ? 2.652 28.625 0.655 1 98.12 292 PRO A CA 1
ATOM 2256 C C . PRO A 1 292 ? 1.617 27.531 0.912 1 98.12 292 PRO A C 1
ATOM 2258 O O . PRO A 1 292 ? 0.607 27.781 1.576 1 98.12 292 PRO A O 1
ATOM 2261 N N . TYR A 1 293 ? 1.846 26.328 0.457 1 98.56 293 TYR A N 1
ATOM 2262 C CA . TYR A 1 293 ? 0.873 25.25 0.629 1 98.56 293 TYR A CA 1
ATOM 2263 C C . TYR A 1 293 ? 0.777 24.844 2.092 1 98.56 293 TYR A C 1
ATOM 2265 O O . TYR A 1 293 ? -0.292 24.438 2.561 1 98.56 293 TYR A O 1
ATOM 2273 N N . VAL A 1 294 ? 1.976 24.844 2.711 1 98.56 294 VAL A N 1
ATOM 2274 C CA . VAL A 1 294 ? 2.121 24.469 4.117 1 98.56 294 VAL A CA 1
ATOM 2275 C C . VAL A 1 294 ? 2.824 25.594 4.875 1 98.56 294 VAL A C 1
ATOM 2277 O O . VAL A 1 294 ? 3.867 26.094 4.438 1 98.56 294 VAL A O 1
ATOM 2280 N N . VAL A 1 295 ? 2.254 25.969 5.965 1 98.5 295 VAL A N 1
ATOM 2281 C CA . VAL A 1 295 ? 2.807 27.031 6.805 1 98.5 295 VAL A CA 1
ATOM 2282 C C . VAL A 1 295 ? 2.869 26.562 8.258 1 98.5 295 VAL A C 1
ATOM 2284 O O . VAL A 1 295 ? 1.882 26.047 8.797 1 98.5 295 VAL A O 1
ATOM 2287 N N . PHE A 1 296 ? 4.016 26.719 8.852 1 98.62 296 PHE A N 1
ATOM 2288 C CA . PHE A 1 296 ? 4.207 26.375 10.258 1 98.62 296 PHE A CA 1
ATOM 2289 C C . PHE A 1 296 ? 4.383 27.641 11.102 1 98.62 296 PHE A C 1
ATOM 2291 O O . PHE A 1 296 ? 4.934 28.641 10.633 1 98.62 296 PHE A O 1
ATOM 2298 N N . TRP A 1 297 ? 3.91 27.547 12.305 1 98.44 297 TRP A N 1
ATOM 2299 C CA . TRP A 1 297 ? 4.277 28.453 13.375 1 98.44 297 TRP A CA 1
ATOM 2300 C C . TRP A 1 297 ? 4.75 27.688 14.609 1 98.44 297 TRP A C 1
ATOM 2302 O O . TRP A 1 297 ? 4.324 26.547 14.836 1 98.44 297 TRP A O 1
ATOM 2312 N N . VAL A 1 298 ? 5.668 28.266 15.297 1 98.56 298 VAL A N 1
ATOM 2313 C CA . VAL A 1 298 ? 6.086 27.734 16.594 1 98.56 298 VAL A CA 1
ATOM 2314 C C . VAL A 1 298 ? 5.648 28.688 17.703 1 98.56 298 VAL A C 1
ATOM 2316 O O . VAL A 1 298 ? 6.109 29.828 17.766 1 98.56 298 VAL A O 1
ATOM 2319 N N . VAL A 1 299 ? 4.82 28.172 18.625 1 98 299 VAL A N 1
ATOM 2320 C CA . VAL A 1 299 ? 4.164 29.094 19.531 1 98 299 VAL A CA 1
ATOM 2321 C C . VAL A 1 299 ? 4.391 28.641 20.984 1 98 299 VAL A C 1
ATOM 2323 O O . VAL A 1 299 ? 4.738 27.484 21.219 1 98 299 VAL A O 1
ATOM 2326 N N . ASP A 1 300 ? 4.27 29.562 21.859 1 96.75 300 ASP A N 1
ATOM 2327 C CA . ASP A 1 300 ? 4.117 29.25 23.266 1 96.75 300 ASP A CA 1
ATOM 2328 C C . ASP A 1 300 ? 2.75 28.625 23.547 1 96.75 300 ASP A C 1
ATOM 2330 O O . ASP A 1 300 ? 1.717 29.25 23.281 1 96.75 300 ASP A O 1
ATOM 2334 N N . PRO A 1 301 ? 2.709 27.469 24.031 1 89.94 301 PRO A N 1
ATOM 2335 C CA . PRO A 1 301 ? 1.421 26.797 24.172 1 89.94 301 PRO A CA 1
ATOM 2336 C C . PRO A 1 301 ? 0.476 27.516 25.125 1 89.94 301 PRO A C 1
ATOM 2338 O O . PRO A 1 301 ? -0.743 27.328 25.047 1 89.94 301 PRO A O 1
ATOM 2341 N N . ASP A 1 302 ? 0.998 28.312 26.031 1 92 302 ASP A N 1
ATOM 2342 C CA . ASP A 1 302 ? 0.17 29 27.016 1 92 302 ASP A CA 1
ATOM 2343 C C . ASP A 1 302 ? -0.4 30.297 26.453 1 92 302 ASP A C 1
ATOM 2345 O O . ASP A 1 302 ? -1.561 30.625 26.688 1 92 302 ASP A O 1
ATOM 2349 N N . THR A 1 303 ? 0.372 31 25.625 1 94.5 303 THR A N 1
ATOM 2350 C CA . THR A 1 303 ? -0.041 32.312 25.156 1 94.5 303 THR A CA 1
ATOM 2351 C C . THR A 1 303 ? -0.53 32.25 23.719 1 94.5 303 THR A C 1
ATOM 2353 O O . THR A 1 303 ? -1.265 33.156 23.266 1 94.5 303 THR A O 1
ATOM 2356 N N . GLY A 1 304 ? -0.006 31.297 23.016 1 94.06 304 GLY A N 1
ATOM 2357 C CA . GLY A 1 304 ? -0.338 31.203 21.609 1 94.06 304 GLY A CA 1
ATOM 2358 C C . GLY A 1 304 ? 0.519 32.094 20.734 1 94.06 304 GLY A C 1
ATOM 2359 O O . GLY A 1 304 ? 0.4 32.062 19.5 1 94.06 304 GLY A O 1
ATOM 2360 N N . GLU A 1 305 ? 1.414 32.875 21.312 1 96.5 305 GLU A N 1
ATOM 2361 C CA . GLU A 1 305 ? 2.293 33.75 20.562 1 96.5 305 GLU A CA 1
ATOM 2362 C C . GLU A 1 305 ? 3.516 33.031 20.031 1 96.5 305 GLU A C 1
ATOM 2364 O O . GLU A 1 305 ? 4.027 32.125 20.703 1 96.5 305 GLU A O 1
ATOM 2369 N N . ARG A 1 306 ? 3.947 33.406 18.859 1 97.31 306 ARG A N 1
ATOM 2370 C CA . ARG A 1 306 ? 5.148 32.812 18.312 1 97.31 306 ARG A CA 1
ATOM 2371 C C . ARG A 1 306 ? 6.352 33.062 19.219 1 97.31 306 ARG A C 1
ATOM 2373 O O . ARG A 1 306 ? 6.543 34.156 19.719 1 97.31 306 ARG A O 1
ATOM 2380 N N . VAL A 1 307 ? 7.094 32.094 19.438 1 98.44 307 VAL A N 1
ATOM 2381 C CA . VAL A 1 307 ? 8.297 32.25 20.25 1 98.44 307 VAL A CA 1
ATOM 2382 C C . VAL A 1 307 ? 9.406 32.906 19.422 1 98.44 307 VAL A C 1
ATOM 2384 O O . VAL A 1 307 ? 9.297 32.969 18.188 1 98.44 307 VAL A O 1
ATOM 2387 N N . ALA A 1 308 ? 10.477 33.406 20.078 1 98.06 308 ALA A N 1
ATOM 2388 C CA . ALA A 1 308 ? 11.625 33.969 19.375 1 98.06 308 ALA A CA 1
ATOM 2389 C C . ALA A 1 308 ? 12.375 32.875 18.609 1 98.06 308 ALA A C 1
ATOM 2391 O O . ALA A 1 308 ? 12.32 31.703 18.969 1 98.06 308 ALA A O 1
ATOM 2392 N N . TYR A 1 309 ? 13.039 33.25 17.5 1 97.56 309 TYR A N 1
ATOM 2393 C CA . TYR A 1 309 ? 13.898 32.312 16.812 1 97.56 309 TYR A CA 1
ATOM 2394 C C . TYR A 1 309 ? 14.898 31.672 17.781 1 97.56 309 TYR A C 1
ATOM 2396 O O . TYR A 1 309 ? 15.445 32.344 18.641 1 97.56 309 TYR A O 1
ATOM 2404 N N . GLY A 1 310 ? 15.086 30.391 17.625 1 96.75 310 GLY A N 1
ATOM 2405 C CA . GLY A 1 310 ? 16.016 29.672 18.484 1 96.75 310 GLY A CA 1
ATOM 2406 C C . GLY A 1 310 ? 15.359 29.109 19.734 1 96.75 310 GLY A C 1
ATOM 2407 O O . GLY A 1 310 ? 15.961 28.297 20.453 1 96.75 310 GLY A O 1
ATOM 2408 N N . ARG A 1 311 ? 14.156 29.5 20 1 97.88 311 ARG A N 1
ATOM 2409 C CA . ARG A 1 311 ? 13.445 29.031 21.188 1 97.88 311 ARG A CA 1
ATOM 2410 C C . ARG A 1 311 ? 12.5 27.875 20.828 1 97.88 311 ARG A C 1
ATOM 2412 O O . ARG A 1 311 ? 12.016 27.797 19.703 1 97.88 311 ARG A O 1
ATOM 2419 N N . ARG A 1 312 ? 12.258 27.062 21.812 1 96.94 312 ARG A N 1
ATOM 2420 C CA . ARG A 1 312 ? 11.375 25.922 21.641 1 96.94 312 ARG A CA 1
ATOM 2421 C C . ARG A 1 312 ? 9.922 26.312 21.906 1 96.94 312 ARG A C 1
ATOM 2423 O O . ARG A 1 312 ? 9.633 27.094 22.812 1 96.94 312 ARG A O 1
ATOM 2430 N N . GLY A 1 313 ? 9.039 25.766 21.109 1 97.94 313 GLY A N 1
ATOM 2431 C CA . GLY A 1 313 ? 7.594 25.906 21.266 1 97.94 313 GLY A CA 1
ATOM 2432 C C . GLY A 1 313 ? 6.816 24.781 20.594 1 97.94 313 GLY A C 1
ATOM 2433 O O . GLY A 1 313 ? 7.398 23.812 20.125 1 97.94 313 GLY A O 1
ATOM 2434 N N . GLN A 1 314 ? 5.496 24.922 20.672 1 97.5 314 GLN A N 1
ATOM 2435 C CA . GLN A 1 314 ? 4.625 23.922 20.047 1 97.5 314 GLN A CA 1
ATOM 2436 C C . GLN A 1 314 ? 4.328 24.297 18.594 1 97.5 314 GLN A C 1
ATOM 2438 O O . GLN A 1 314 ? 4.125 25.469 18.281 1 97.5 314 GLN A O 1
ATOM 2443 N N . VAL A 1 315 ? 4.266 23.328 17.75 1 97.69 315 VAL A N 1
ATOM 2444 C CA . VAL A 1 315 ? 4.137 23.562 16.312 1 97.69 315 VAL A CA 1
ATOM 2445 C C . VAL A 1 315 ? 2.662 23.688 15.945 1 97.69 315 VAL A C 1
ATOM 2447 O O . VAL A 1 315 ? 1.842 22.859 16.359 1 97.69 315 VAL A O 1
ATOM 2450 N N . VAL A 1 316 ? 2.277 24.719 15.266 1 98 316 VAL A N 1
ATOM 2451 C CA . VAL A 1 316 ? 0.987 24.891 14.602 1 98 316 VAL A CA 1
ATOM 2452 C C . VAL A 1 316 ? 1.154 24.719 13.094 1 98 316 VAL A C 1
ATOM 2454 O O . VAL A 1 316 ? 1.979 25.391 12.477 1 98 316 VAL A O 1
ATOM 2457 N N . MET A 1 317 ? 0.403 23.859 12.516 1 98.19 317 MET A N 1
ATOM 2458 C CA . MET A 1 317 ? 0.527 23.578 11.086 1 98.19 317 MET A CA 1
ATOM 2459 C C . MET A 1 317 ? -0.707 24.062 10.328 1 98.19 317 MET A C 1
ATOM 2461 O O . MET A 1 317 ? -1.829 23.938 10.82 1 98.19 317 MET A O 1
ATOM 2465 N N . ASN A 1 318 ? -0.509 24.609 9.172 1 98.69 318 ASN A N 1
ATOM 2466 C CA . ASN A 1 318 ? -1.555 25 8.227 1 98.69 318 ASN A CA 1
ATOM 2467 C C . ASN A 1 318 ? -1.351 24.344 6.863 1 98.69 318 ASN A C 1
ATOM 2469 O O . ASN A 1 318 ? -0.259 24.406 6.297 1 98.69 318 ASN A O 1
ATOM 2473 N N . HIS A 1 319 ? -2.322 23.719 6.371 1 98.81 319 HIS A N 1
ATOM 2474 C CA . HIS A 1 319 ? -2.312 23.188 5.008 1 98.81 319 HIS A CA 1
ATOM 2475 C C . HIS A 1 319 ? -3.324 23.922 4.133 1 98.81 319 HIS A C 1
ATOM 2477 O O . HIS A 1 319 ? -4.504 24 4.477 1 98.81 319 HIS A O 1
ATOM 2483 N N . ILE A 1 320 ? -2.832 24.438 3.018 1 98.62 320 ILE A N 1
ATOM 2484 C CA . ILE A 1 320 ? -3.652 25.188 2.08 1 98.62 320 ILE A CA 1
ATOM 2485 C C . ILE A 1 320 ? -3.418 24.688 0.66 1 98.62 320 ILE A C 1
ATOM 2487 O O . ILE A 1 320 ? -2.498 25.141 -0.026 1 98.62 320 ILE A O 1
ATOM 2491 N N . SER A 1 321 ? -4.16 23.766 0.175 1 98.44 321 SER A N 1
ATOM 2492 C CA . SER A 1 321 ? -4.137 23.297 -1.207 1 98.44 321 SER A CA 1
ATOM 2493 C C . SER A 1 321 ? -5.527 23.344 -1.832 1 98.44 321 SER A C 1
ATOM 2495 O O . SER A 1 321 ? -6.508 23.641 -1.149 1 98.44 321 SER A O 1
ATOM 2497 N N . LYS A 1 322 ? -5.582 23.125 -3.102 1 97.62 322 LYS A N 1
ATOM 2498 C CA . LYS A 1 322 ? -6.855 23.094 -3.812 1 97.62 322 LYS A CA 1
ATOM 2499 C C . LYS A 1 322 ? -7.773 22.016 -3.236 1 97.62 322 LYS A C 1
ATOM 2501 O O . LYS A 1 322 ? -8.984 22.219 -3.125 1 97.62 322 LYS A O 1
ATOM 2506 N N . GLY A 1 323 ? -7.191 20.922 -2.807 1 97.88 323 GLY A N 1
ATOM 2507 C CA . GLY A 1 323 ? -7.961 19.766 -2.406 1 97.88 323 GLY A CA 1
ATOM 2508 C C . GLY A 1 323 ? -8.383 19.797 -0.949 1 97.88 323 GLY A C 1
ATOM 2509 O O . GLY A 1 323 ? -9.445 19.281 -0.591 1 97.88 323 GLY A O 1
ATOM 2510 N N . MET A 1 324 ? -7.527 20.359 -0.102 1 98.38 324 MET A N 1
ATOM 2511 C CA . MET A 1 324 ? -7.836 20.391 1.325 1 98.38 324 MET A CA 1
ATOM 2512 C C . MET A 1 324 ? -7.391 21.703 1.952 1 98.38 324 MET A C 1
ATOM 2514 O O . MET A 1 324 ? -6.422 22.312 1.503 1 98.38 324 MET A O 1
ATOM 2518 N N . PHE A 1 325 ? -8.148 22.109 2.92 1 98.75 325 PHE A N 1
ATOM 2519 C CA . PHE A 1 325 ? -7.883 23.281 3.736 1 98.75 325 PHE A CA 1
ATOM 2520 C C . PHE A 1 325 ? -7.922 22.938 5.219 1 98.75 325 PHE A C 1
ATOM 2522 O O . PHE A 1 325 ? -8.984 22.625 5.758 1 98.75 325 PHE A O 1
ATOM 2529 N N . ILE A 1 326 ? -6.75 22.891 5.887 1 98.75 326 ILE A N 1
ATOM 2530 C CA . ILE A 1 326 ? -6.625 22.562 7.301 1 98.75 326 ILE A CA 1
ATOM 2531 C C . ILE A 1 326 ? -5.867 23.672 8.023 1 98.75 326 ILE A C 1
ATOM 2533 O O . ILE A 1 326 ? -4.645 23.609 8.156 1 98.75 326 ILE A O 1
ATOM 2537 N N . PRO A 1 327 ? -6.551 24.641 8.5 1 98.62 327 PRO A N 1
ATOM 2538 C CA . PRO A 1 327 ? -5.91 25.797 9.148 1 98.62 327 PRO A CA 1
ATOM 2539 C C . PRO A 1 327 ? -5.707 25.594 10.648 1 98.62 327 PRO A C 1
ATOM 2541 O O . PRO A 1 327 ? -6.461 24.859 11.281 1 98.62 327 PRO A O 1
ATOM 2544 N N . ASN A 1 328 ? -4.66 26.188 11.125 1 98 328 ASN A N 1
ATOM 2545 C CA . ASN A 1 328 ? -4.461 26.438 12.555 1 98 328 ASN A CA 1
ATOM 2546 C C . ASN A 1 328 ? -4.492 25.141 13.359 1 98 328 ASN A C 1
ATOM 2548 O O . ASN A 1 328 ? -5.156 25.062 14.398 1 98 328 ASN A O 1
ATOM 2552 N N . ASN A 1 329 ? -3.857 24.109 12.867 1 97.19 329 ASN A N 1
ATOM 2553 C CA . ASN A 1 329 ? -3.777 22.812 13.531 1 97.19 329 ASN A CA 1
ATOM 2554 C C . ASN A 1 329 ? -2.654 22.781 14.562 1 97.19 329 ASN A C 1
ATOM 2556 O O . ASN A 1 329 ? -1.478 22.703 14.211 1 97.19 329 ASN A O 1
ATOM 2560 N N . LEU A 1 330 ? -3.025 22.844 15.828 1 94.5 330 LEU A N 1
ATOM 2561 C CA . LEU A 1 330 ? -2.047 22.672 16.891 1 94.5 330 LEU A CA 1
ATOM 2562 C C . LEU A 1 330 ? -1.581 21.234 16.984 1 94.5 330 LEU A C 1
ATOM 2564 O O . LEU A 1 330 ? -2.367 20.328 17.297 1 94.5 330 LEU A O 1
ATOM 2568 N N . GLU A 1 331 ? -0.329 21 16.703 1 92.06 331 GLU A N 1
ATOM 2569 C CA . GLU A 1 331 ? 0.235 19.656 16.641 1 92.06 331 GLU A CA 1
ATOM 2570 C C . GLU A 1 331 ? 0.734 19.219 18.016 1 92.06 331 GLU A C 1
ATOM 2572 O O . GLU A 1 331 ? 0.821 20.016 18.953 1 92.06 331 GLU A O 1
ATOM 2577 N N . ARG A 1 332 ? 1.033 17.953 18.094 1 87.94 332 ARG A N 1
ATOM 2578 C CA . ARG A 1 332 ? 1.544 17.391 19.328 1 87.94 332 ARG A CA 1
ATOM 2579 C C . ARG A 1 332 ? 3.061 17.531 19.422 1 87.94 332 ARG A C 1
ATOM 2581 O O . ARG A 1 332 ? 3.688 16.984 20.328 1 87.94 332 ARG A O 1
ATOM 2588 N N . ASP A 1 333 ? 3.676 18.188 18.531 1 91.69 333 ASP A N 1
ATOM 2589 C CA . ASP A 1 333 ? 5.129 18.266 18.438 1 91.69 333 ASP A CA 1
ATOM 2590 C C . ASP A 1 333 ? 5.629 19.609 18.969 1 91.69 333 ASP A C 1
ATOM 2592 O O . ASP A 1 333 ? 5.016 20.656 18.703 1 91.69 333 ASP A O 1
ATOM 2596 N N . MET A 1 334 ? 6.715 19.516 19.672 1 95.19 334 MET A N 1
ATOM 2597 C CA . MET A 1 334 ? 7.535 20.672 20.016 1 95.19 334 MET A CA 1
ATOM 2598 C C . MET A 1 334 ? 8.727 20.797 19.078 1 95.19 334 MET A C 1
ATOM 2600 O O . MET A 1 334 ? 9.227 19.797 18.562 1 95.19 334 MET A O 1
ATOM 2604 N N . ALA A 1 335 ? 9.172 22.016 18.844 1 96.62 335 ALA A N 1
ATOM 2605 C CA . ALA A 1 335 ? 10.336 22.219 17.984 1 96.62 335 ALA A CA 1
ATOM 2606 C C . ALA A 1 335 ? 11.016 23.547 18.266 1 96.62 335 ALA A C 1
ATOM 2608 O O . ALA A 1 335 ? 10.438 24.422 18.922 1 96.62 335 ALA A O 1
ATOM 2609 N N . ILE A 1 336 ? 12.25 23.656 17.859 1 96.56 336 ILE A N 1
ATOM 2610 C CA . ILE A 1 336 ? 12.945 24.938 17.875 1 96.56 336 ILE A CA 1
ATOM 2611 C C . ILE A 1 336 ? 12.555 25.75 16.641 1 96.56 336 ILE A C 1
ATOM 2613 O O . ILE A 1 336 ? 12.609 25.25 15.508 1 96.56 336 ILE A O 1
ATOM 2617 N N . ARG A 1 337 ? 12.141 27 16.891 1 98.31 337 ARG A N 1
ATOM 2618 C CA . ARG A 1 337 ? 11.797 27.891 15.805 1 98.31 337 ARG A CA 1
ATOM 2619 C C . ARG A 1 337 ? 13.039 28.344 15.047 1 98.31 337 ARG A C 1
ATOM 2621 O O . ARG A 1 337 ? 13.961 28.922 15.641 1 98.31 337 ARG A O 1
ATOM 2628 N N . MET A 1 338 ? 13.039 28.109 13.773 1 97.19 338 MET A N 1
ATOM 2629 C CA . MET A 1 338 ? 14.172 28.5 12.938 1 97.19 338 MET A CA 1
ATOM 2630 C C . MET A 1 338 ? 13.734 29.422 11.797 1 97.19 338 MET A C 1
ATOM 2632 O O . MET A 1 338 ? 12.633 29.266 11.273 1 97.19 338 MET A O 1
ATOM 2636 N N . PRO A 1 339 ? 14.594 30.406 11.461 1 96.25 339 PRO A N 1
ATOM 2637 C CA . PRO A 1 339 ? 14.305 31.125 10.219 1 96.25 339 PRO A CA 1
ATOM 2638 C C . PRO A 1 339 ? 14.391 30.234 8.984 1 96.25 339 PRO A C 1
ATOM 2640 O O . PRO A 1 339 ? 15.07 29.203 9.016 1 96.25 339 PRO A O 1
ATOM 2643 N N . GLY A 1 340 ? 13.734 30.594 7.961 1 95.25 340 GLY A N 1
ATOM 2644 C CA . GLY A 1 340 ? 13.727 29.797 6.75 1 95.25 340 GLY A CA 1
ATOM 2645 C C . GLY A 1 340 ? 13.445 30.609 5.496 1 95.25 340 GLY A C 1
ATOM 2646 O O . GLY A 1 340 ? 13.367 31.828 5.547 1 95.25 340 GLY A O 1
ATOM 2647 N N . PRO A 1 341 ? 13.32 29.891 4.422 1 95.38 341 PRO A N 1
ATOM 2648 C CA . PRO A 1 341 ? 13.203 30.547 3.127 1 95.38 341 PRO A CA 1
ATOM 2649 C C . PRO A 1 341 ? 11.922 31.375 2.998 1 95.38 341 PRO A C 1
ATOM 2651 O O . PRO A 1 341 ? 11.859 32.312 2.195 1 95.38 341 PRO A O 1
ATOM 2654 N N . ALA A 1 342 ? 10.922 31.109 3.809 1 95.31 342 ALA A N 1
ATOM 2655 C CA . ALA A 1 342 ? 9.633 31.781 3.676 1 95.31 342 ALA A CA 1
ATOM 2656 C C . ALA A 1 342 ? 9.594 33.062 4.527 1 95.31 342 ALA A C 1
ATOM 2658 O O . ALA A 1 342 ? 8.57 33.719 4.586 1 95.31 342 ALA A O 1
ATOM 2659 N N . GLY A 1 343 ? 10.656 33.344 5.195 1 94.5 343 GLY A N 1
ATOM 2660 C CA . GLY A 1 343 ? 10.703 34.5 6.043 1 94.5 343 GLY A CA 1
ATOM 2661 C C . GLY A 1 343 ? 9.672 34.5 7.156 1 94.5 343 GLY A C 1
ATOM 2662 O O . GLY A 1 343 ? 9.555 33.5 7.879 1 94.5 343 GLY A O 1
ATOM 2663 N N . GLN A 1 344 ? 8.953 35.594 7.246 1 93.19 344 GLN A N 1
ATOM 2664 C CA . GLN A 1 344 ? 8.016 35.719 8.352 1 93.19 344 GLN A CA 1
ATOM 2665 C C . GLN A 1 344 ? 6.711 35 8.055 1 93.19 344 GLN A C 1
ATOM 2667 O O . GLN A 1 344 ? 5.879 34.812 8.945 1 93.19 344 GLN A O 1
ATOM 2672 N N . LEU A 1 345 ? 6.605 34.562 6.863 1 96.06 345 LEU A N 1
ATOM 2673 C CA . LEU A 1 345 ? 5.379 33.875 6.465 1 96.06 345 LEU A CA 1
ATOM 2674 C C . LEU A 1 345 ? 5.25 32.531 7.164 1 96.06 345 LEU A C 1
ATOM 2676 O O . LEU A 1 345 ? 4.152 32.125 7.574 1 96.06 345 LEU A O 1
ATOM 2680 N N . SER A 1 346 ? 6.367 31.828 7.258 1 98 346 SER A N 1
ATOM 2681 C CA . SER A 1 346 ? 6.375 30.484 7.824 1 98 346 SER A CA 1
ATOM 2682 C C . SER A 1 346 ? 7.656 30.219 8.609 1 98 346 SER A C 1
ATOM 2684 O O . SER A 1 346 ? 8.742 30.641 8.195 1 98 346 SER A O 1
ATOM 2686 N N . ASP A 1 347 ? 7.523 29.5 9.664 1 98.38 347 ASP A N 1
ATOM 2687 C CA . ASP A 1 347 ? 8.688 29.078 10.438 1 98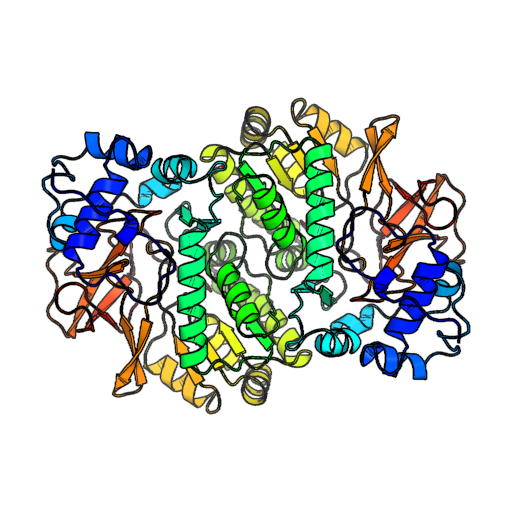.38 347 ASP A CA 1
ATOM 2688 C C . ASP A 1 347 ? 9.242 27.766 9.906 1 98.38 347 ASP A C 1
ATOM 2690 O O . ASP A 1 347 ? 8.484 26.891 9.484 1 98.38 347 ASP A O 1
ATOM 2694 N N . SER A 1 348 ? 10.508 27.656 9.859 1 98.19 348 SER A N 1
ATOM 2695 C CA . SER A 1 348 ? 11.164 26.359 9.82 1 98.19 348 SER A CA 1
ATOM 2696 C C . SER A 1 348 ? 11.344 25.781 11.219 1 98.19 348 SER A C 1
ATOM 2698 O O . SER A 1 348 ? 11.188 26.484 12.211 1 98.19 348 SER A O 1
ATOM 2700 N N . VAL A 1 349 ? 11.586 24.469 11.258 1 97.31 349 VAL A N 1
ATOM 2701 C CA . VAL A 1 349 ? 11.641 23.859 12.586 1 97.31 349 VAL A CA 1
ATOM 2702 C C . VAL A 1 349 ? 12.836 22.906 12.672 1 97.31 349 VAL A C 1
ATOM 2704 O O . VAL A 1 349 ? 13.234 22.312 11.672 1 97.31 349 VAL A O 1
ATOM 2707 N N . ALA A 1 350 ? 13.414 22.75 13.82 1 95.06 350 ALA A N 1
ATOM 2708 C CA . ALA A 1 350 ? 14.484 21.797 14.125 1 95.06 350 ALA A CA 1
ATOM 2709 C C . ALA A 1 350 ? 14.227 21.078 15.445 1 95.06 350 ALA A C 1
ATOM 2711 O O . ALA A 1 350 ? 13.422 21.531 16.25 1 95.06 350 ALA A O 1
ATOM 2712 N N . GLU A 1 351 ? 14.812 19.953 15.594 1 92.38 351 GLU A N 1
ATOM 2713 C CA . GLU A 1 351 ? 14.773 19.172 16.828 1 92.38 351 GLU A CA 1
ATOM 2714 C C . GLU A 1 351 ? 13.336 18.891 17.25 1 92.38 351 GLU A C 1
ATOM 2716 O O . GLU A 1 351 ? 12.969 19.156 18.406 1 92.38 351 GLU A O 1
ATOM 2721 N N . VAL A 1 352 ? 12.609 18.406 16.344 1 93.5 352 VAL A N 1
ATOM 2722 C CA . VAL A 1 352 ? 11.203 18.125 16.594 1 93.5 352 VAL A CA 1
ATOM 2723 C C . VAL A 1 352 ? 11.078 16.953 17.562 1 93.5 352 VAL A C 1
ATOM 2725 O O . VAL A 1 352 ? 11.758 15.93 17.406 1 93.5 352 VAL A O 1
ATOM 2728 N N . HIS A 1 353 ? 10.297 16.984 18.578 1 90.56 353 HIS A N 1
ATOM 2729 C CA . HIS A 1 353 ? 9.984 15.906 19.5 1 90.56 353 HIS A CA 1
ATOM 2730 C C . HIS A 1 353 ? 8.555 16.016 20.031 1 90.56 353 HIS A C 1
ATOM 2732 O O . HIS A 1 353 ? 8.023 17.125 20.156 1 90.56 353 HIS A O 1
ATOM 2738 N N . PRO A 1 354 ? 7.953 14.922 20.312 1 86.19 354 PRO A N 1
ATOM 2739 C CA . PRO A 1 354 ? 6.559 14.953 20.766 1 86.19 354 PRO A CA 1
ATOM 2740 C C . PRO A 1 354 ? 6.41 15.5 22.188 1 86.19 354 PRO A C 1
ATOM 2742 O O . PRO A 1 354 ? 7.328 15.375 23 1 86.19 354 PRO A O 1
ATOM 2745 N N . VAL A 1 355 ? 5.246 16.047 22.344 1 81.81 355 VAL A N 1
ATOM 2746 C CA . VAL A 1 355 ? 4.871 16.375 23.719 1 81.81 355 VAL A CA 1
ATOM 2747 C C . VAL A 1 355 ? 4.613 15.086 24.5 1 81.81 355 VAL A C 1
ATOM 2749 O O . VAL A 1 355 ? 4.367 14.031 23.922 1 81.81 355 VAL A O 1
ATOM 2752 N N . THR A 1 356 ? 4.637 15.117 25.766 1 77.38 356 THR A N 1
ATOM 2753 C CA . THR A 1 356 ? 4.41 13.953 26.609 1 77.38 356 THR A CA 1
ATOM 2754 C C . THR A 1 356 ? 2.924 13.633 26.703 1 77.38 356 THR A C 1
ATOM 2756 O O . THR A 1 356 ? 2.539 12.461 26.75 1 77.38 356 THR A O 1
ATOM 2759 N N . THR A 1 357 ? 2.158 14.68 26.781 1 75.56 357 THR A N 1
ATOM 2760 C CA . THR A 1 357 ? 0.705 14.562 26.828 1 75.56 357 THR A CA 1
ATOM 2761 C C . THR A 1 357 ? 0.054 15.445 25.781 1 75.56 357 THR A C 1
ATOM 2763 O O . THR A 1 357 ? 0.529 16.547 25.5 1 75.56 357 THR A O 1
ATOM 2766 N N . PHE A 1 358 ? -0.988 14.875 25.219 1 74.25 358 PHE A N 1
ATOM 2767 C CA . PHE A 1 358 ? -1.717 15.617 24.188 1 74.25 358 PHE A CA 1
ATOM 2768 C C . PHE A 1 358 ? -3.211 15.328 24.266 1 74.25 358 PHE A C 1
ATOM 2770 O O . PHE A 1 358 ? -3.625 14.164 24.25 1 74.25 358 PHE A O 1
ATOM 2777 N N . GLU A 1 359 ? -3.926 16.359 24.328 1 71.25 359 GLU A N 1
ATOM 2778 C CA . GLU A 1 359 ? -5.375 16.266 24.484 1 71.25 359 GLU A CA 1
ATOM 2779 C C . GLU A 1 359 ? -5.75 15.336 25.625 1 71.25 359 GLU A C 1
ATOM 2781 O O . GLU A 1 359 ? -6.621 14.477 25.484 1 71.25 359 GLU A O 1
ATOM 2786 N N . GLY A 1 360 ? -4.934 15.328 26.672 1 69.56 360 GLY A N 1
ATOM 2787 C CA . GLY A 1 360 ? -5.23 14.609 27.906 1 69.56 360 GLY A CA 1
ATOM 2788 C C . GLY A 1 360 ? -4.758 13.172 27.891 1 69.56 360 GLY A C 1
ATOM 2789 O O . GLY A 1 360 ? -4.996 12.422 28.844 1 69.56 360 GLY A O 1
ATOM 2790 N N . GLU A 1 361 ? -4.086 12.805 26.812 1 72.69 361 GLU A N 1
ATOM 2791 C CA . GLU A 1 361 ? -3.627 11.43 26.703 1 72.69 361 GLU A CA 1
ATOM 2792 C C . GLU A 1 361 ? -2.107 11.359 26.562 1 72.69 361 GLU A C 1
ATOM 2794 O O . GLU A 1 361 ? -1.49 12.266 26 1 72.69 361 GLU A O 1
ATOM 2799 N N . ALA A 1 362 ? -1.48 10.375 27.25 1 74.44 362 ALA A N 1
ATOM 2800 C CA . ALA A 1 362 ? -0.048 10.148 27.078 1 74.44 362 ALA A CA 1
ATOM 2801 C C . ALA A 1 362 ? 0.283 9.844 25.609 1 74.44 362 ALA A C 1
ATOM 2803 O O . ALA A 1 362 ? -0.426 9.078 24.953 1 74.44 362 ALA A O 1
ATOM 2804 N N . VAL A 1 363 ? 1.274 10.43 25.078 1 73.62 363 VAL A N 1
ATOM 2805 C CA . VAL A 1 363 ? 1.722 10.188 23.703 1 73.62 363 VAL A CA 1
ATOM 2806 C C . VAL A 1 363 ? 2.619 8.953 23.672 1 73.62 363 VAL A C 1
ATOM 2808 O O . VAL A 1 363 ? 3.643 8.898 24.344 1 73.62 363 VAL A O 1
ATOM 2811 N N . ILE A 1 364 ? 2.205 7.91 22.859 1 72.69 364 ILE A N 1
ATOM 2812 C CA . ILE A 1 364 ? 2.973 6.68 22.719 1 72.69 364 ILE A CA 1
ATOM 2813 C C . ILE A 1 364 ? 3.557 6.59 21.312 1 72.69 364 ILE A C 1
ATOM 2815 O O . ILE A 1 364 ? 2.818 6.613 20.328 1 72.69 364 ILE A O 1
ATOM 2819 N N . GLU A 1 365 ? 4.812 6.547 21.016 1 70.25 365 GLU A N 1
ATOM 2820 C CA . GLU A 1 365 ? 5.453 6.578 19.703 1 70.25 365 GLU A CA 1
ATOM 2821 C C . GLU A 1 365 ? 5.574 5.18 19.109 1 70.25 365 GLU A C 1
ATOM 2823 O O . GLU A 1 365 ? 5.516 5.008 17.891 1 70.25 365 GLU A O 1
ATOM 2828 N N . GLY A 1 366 ? 5.488 4.148 19.734 1 77.12 366 GLY A N 1
ATOM 2829 C CA . GLY A 1 366 ? 5.656 2.803 19.203 1 77.12 366 GLY A CA 1
ATOM 2830 C C . GLY A 1 366 ? 6.805 2.686 18.219 1 77.12 366 GLY A C 1
ATOM 2831 O O . GLY A 1 366 ? 7.926 3.107 18.516 1 77.12 366 GLY A O 1
ATOM 2832 N N . VAL A 1 367 ? 6.582 2.033 16.984 1 84 367 VAL A N 1
ATOM 2833 C CA . VAL A 1 367 ? 7.625 1.819 15.992 1 84 367 VAL A CA 1
ATOM 2834 C C . VAL A 1 367 ? 7.445 2.803 14.836 1 84 367 VAL A C 1
ATOM 2836 O O . VAL A 1 367 ? 8.242 2.82 13.898 1 84 367 VAL A O 1
ATOM 2839 N N . TYR A 1 368 ? 6.395 3.555 14.898 1 86.75 368 TYR A N 1
ATOM 2840 C CA . TYR A 1 368 ? 6.055 4.527 13.867 1 86.75 368 TYR A CA 1
ATOM 2841 C C . TYR A 1 368 ? 5.16 5.629 14.43 1 86.75 368 TYR A C 1
ATOM 2843 O O . TYR A 1 368 ? 4.332 5.375 15.305 1 86.75 368 TYR A O 1
ATOM 2851 N N . MET B 1 1 ? 14.539 -21.922 -38.094 1 41.81 1 MET B N 1
ATOM 2852 C CA . MET B 1 1 ? 13.703 -21.719 -36.938 1 41.81 1 MET B CA 1
ATOM 2853 C C . MET B 1 1 ? 12.484 -20.859 -37.25 1 41.81 1 MET B C 1
ATOM 2855 O O . MET B 1 1 ? 12.617 -19.781 -37.812 1 41.81 1 MET B O 1
ATOM 2859 N N . ALA B 1 2 ? 11.344 -21.359 -37.5 1 54.25 2 ALA B N 1
ATOM 2860 C CA . ALA B 1 2 ? 10.141 -20.641 -37.875 1 54.25 2 ALA B CA 1
ATOM 2861 C C . ALA B 1 2 ? 10.031 -19.297 -37.156 1 54.25 2 ALA B C 1
ATOM 2863 O O . ALA B 1 2 ? 10.523 -19.156 -36.031 1 54.25 2 ALA B O 1
ATOM 2864 N N . ASP B 1 3 ? 9.75 -18.25 -37.719 1 79.5 3 ASP B N 1
ATOM 2865 C CA . ASP B 1 3 ? 9.656 -16.859 -37.281 1 79.5 3 ASP B CA 1
ATOM 2866 C C . ASP B 1 3 ? 8.758 -16.719 -36.062 1 79.5 3 ASP B C 1
ATOM 2868 O O . ASP B 1 3 ? 7.559 -17.016 -36.125 1 79.5 3 ASP B O 1
ATOM 2872 N N . ILE B 1 4 ? 9.289 -16.938 -34.844 1 90.88 4 ILE B N 1
ATOM 2873 C CA . ILE B 1 4 ? 8.57 -16.797 -33.594 1 90.88 4 ILE B CA 1
ATOM 2874 C C . ILE B 1 4 ? 8.031 -15.375 -33.469 1 90.88 4 ILE B C 1
ATOM 2876 O O . ILE B 1 4 ? 8.773 -14.406 -33.656 1 90.88 4 ILE B O 1
ATOM 2880 N N . ASP B 1 5 ? 6.762 -15.258 -33.312 1 95.12 5 ASP B N 1
ATOM 2881 C CA . ASP B 1 5 ? 6.09 -13.977 -33.125 1 95.12 5 ASP B CA 1
ATOM 2882 C C . ASP B 1 5 ? 5.961 -13.633 -31.641 1 95.12 5 ASP B C 1
ATOM 2884 O O . ASP B 1 5 ? 4.992 -14.023 -30.984 1 95.12 5 ASP B O 1
ATOM 2888 N N . PHE B 1 6 ? 6.824 -12.836 -31.141 1 95.88 6 PHE B N 1
ATOM 2889 C CA . PHE B 1 6 ? 6.844 -12.508 -29.734 1 95.88 6 PHE B CA 1
ATOM 2890 C C . PHE B 1 6 ? 5.691 -11.578 -29.375 1 95.88 6 PHE B C 1
ATOM 2892 O O . PHE B 1 6 ? 5.383 -11.375 -28.203 1 95.88 6 PHE B O 1
ATOM 2899 N N . SER B 1 7 ? 5.043 -10.984 -30.344 1 95.44 7 SER B N 1
ATOM 2900 C CA . SER B 1 7 ? 3.906 -10.109 -30.078 1 95.44 7 SER B CA 1
ATOM 2901 C C . SER B 1 7 ? 2.762 -10.883 -29.438 1 95.44 7 SER B C 1
ATOM 2903 O O . SER B 1 7 ? 1.861 -10.281 -28.828 1 95.44 7 SER B O 1
ATOM 2905 N N . LEU B 1 8 ? 2.793 -12.211 -29.5 1 97.31 8 LEU B N 1
ATOM 2906 C CA . LEU B 1 8 ? 1.806 -13.055 -28.844 1 97.31 8 LEU B CA 1
ATOM 2907 C C . LEU B 1 8 ? 1.888 -12.914 -27.312 1 97.31 8 LEU B C 1
ATOM 2909 O O . LEU B 1 8 ? 0.929 -13.219 -26.609 1 97.31 8 LEU B O 1
ATOM 2913 N N . LEU B 1 9 ? 3.021 -12.391 -26.859 1 97.94 9 LEU B N 1
ATOM 2914 C CA . LEU B 1 9 ? 3.244 -12.305 -25.422 1 97.94 9 LEU B CA 1
ATOM 2915 C C . LEU B 1 9 ? 2.838 -10.93 -24.891 1 97.94 9 LEU B C 1
ATOM 2917 O O . LEU B 1 9 ? 2.82 -10.711 -23.688 1 97.94 9 LEU B O 1
ATOM 2921 N N . ASP B 1 10 ? 2.482 -10.039 -25.797 1 96.75 10 ASP B N 1
ATOM 2922 C CA . ASP B 1 10 ? 2.209 -8.664 -25.391 1 96.75 10 ASP B CA 1
ATOM 2923 C C . ASP B 1 10 ? 0.882 -8.57 -24.641 1 96.75 10 ASP B C 1
ATOM 2925 O O . ASP B 1 10 ? -0.11 -9.18 -25.047 1 96.75 10 ASP B O 1
ATOM 2929 N N . VAL B 1 11 ? 1.01 -7.906 -23.562 1 97.44 11 VAL B N 1
ATOM 2930 C CA . VAL B 1 11 ? -0.154 -7.496 -22.797 1 97.44 11 VAL B CA 1
ATOM 2931 C C . VAL B 1 11 ? -0.042 -6.016 -22.438 1 97.44 11 VAL B C 1
ATOM 2933 O O . VAL B 1 11 ? 1.051 -5.445 -22.453 1 97.44 11 VAL B O 1
ATOM 2936 N N . PRO B 1 12 ? -1.159 -5.336 -22.094 1 97.38 12 PRO B N 1
ATOM 2937 C CA . PRO B 1 12 ? -2.52 -5.867 -21.984 1 97.38 12 PRO B CA 1
ATOM 2938 C C . PRO B 1 12 ? -3.172 -6.133 -23.328 1 97.38 12 PRO B C 1
ATOM 2940 O O . PRO B 1 12 ? -2.791 -5.527 -24.328 1 97.38 12 PRO B O 1
ATOM 2943 N N . ARG B 1 13 ? -4.09 -7.02 -23.328 1 97.06 13 ARG B N 1
ATOM 2944 C CA . ARG B 1 13 ? -4.906 -7.328 -24.5 1 97.06 13 ARG B CA 1
ATOM 2945 C C . ARG B 1 13 ? -6.316 -7.734 -24.094 1 97.06 13 ARG B C 1
ATOM 2947 O O . ARG B 1 13 ? -6.523 -8.273 -23.016 1 97.06 13 ARG B O 1
ATOM 2954 N N . PRO B 1 14 ? -7.246 -7.492 -24.906 1 93.62 14 PRO B N 1
ATOM 2955 C CA . PRO B 1 14 ? -8.648 -7.727 -24.547 1 93.62 14 PRO B CA 1
ATOM 2956 C C . PRO B 1 14 ? -9.008 -9.211 -24.516 1 93.62 14 PRO B C 1
ATOM 2958 O O . PRO B 1 14 ? -9.914 -9.617 -23.781 1 93.62 14 PRO B O 1
ATOM 2961 N N . ALA B 1 15 ? -8.273 -10 -25.406 1 94.56 15 ALA B N 1
ATOM 2962 C CA . ALA B 1 15 ? -8.539 -11.438 -25.469 1 94.56 15 ALA B CA 1
ATOM 2963 C C . ALA B 1 15 ? -7.234 -12.234 -25.5 1 94.56 15 ALA B C 1
ATOM 2965 O O . ALA B 1 15 ? -6.227 -11.75 -26.031 1 94.56 15 ALA B O 1
ATOM 2966 N N . PRO B 1 16 ? -7.297 -13.391 -24.969 1 94.38 16 PRO B N 1
ATOM 2967 C CA . PRO B 1 16 ? -6.078 -14.203 -25.031 1 94.38 16 PRO B CA 1
ATOM 2968 C C . PRO B 1 16 ? -5.699 -14.594 -26.453 1 94.38 16 PRO B C 1
ATOM 2970 O O . PRO B 1 16 ? -6.543 -14.547 -27.359 1 94.38 16 PRO B O 1
ATOM 2973 N N . PRO B 1 17 ? -4.457 -14.961 -26.656 1 94.56 17 PRO B N 1
ATOM 2974 C CA . PRO B 1 17 ? -4.059 -15.422 -27.984 1 94.56 17 PRO B CA 1
ATOM 2975 C C . PRO B 1 17 ? -4.91 -16.594 -28.484 1 94.56 17 PRO B C 1
ATOM 2977 O O . PRO B 1 17 ? -5.266 -17.469 -27.703 1 94.56 17 PRO B O 1
ATOM 2980 N N . ALA B 1 18 ? -5.125 -16.656 -29.734 1 92.56 18 ALA B N 1
ATOM 2981 C CA . ALA B 1 18 ? -6.059 -17.594 -30.344 1 92.56 18 ALA B CA 1
ATOM 2982 C C . ALA B 1 18 ? -5.477 -19 -30.375 1 92.56 18 ALA B C 1
ATOM 2984 O O . ALA B 1 18 ? -6.215 -19.984 -30.281 1 92.56 18 ALA B O 1
ATOM 2985 N N . GLU B 1 19 ? -4.215 -19.109 -30.531 1 94.88 19 GLU B N 1
ATOM 2986 C CA . GLU B 1 19 ? -3.559 -20.406 -30.625 1 94.88 19 GLU B CA 1
ATOM 2987 C C . GLU B 1 19 ? -2.641 -20.656 -29.438 1 94.88 19 GLU B C 1
ATOM 2989 O O . GLU B 1 19 ? -1.481 -20.234 -29.438 1 94.88 19 GLU B O 1
ATOM 2994 N N . PRO B 1 20 ? -3.082 -21.406 -28.484 1 96 20 PRO B N 1
ATOM 2995 C CA . PRO B 1 20 ? -2.309 -21.609 -27.266 1 96 20 PRO B CA 1
ATOM 2996 C C . PRO B 1 20 ? -0.93 -22.219 -27.531 1 96 20 PRO B C 1
ATOM 2998 O O . PRO B 1 20 ? 0.038 -21.875 -26.844 1 96 20 PRO B O 1
ATOM 3001 N N . GLU B 1 21 ? -0.834 -23.078 -28.5 1 94.69 21 GLU B N 1
ATOM 3002 C CA . GLU B 1 21 ? 0.454 -23.703 -28.781 1 94.69 21 GLU B CA 1
ATOM 3003 C C . GLU B 1 21 ? 1.448 -22.703 -29.359 1 94.69 21 GLU B C 1
ATOM 3005 O O . GLU B 1 21 ? 2.641 -22.75 -29.047 1 94.69 21 GLU B O 1
ATOM 3010 N N . ALA B 1 22 ? 0.938 -21.859 -30.234 1 96.69 22 ALA B N 1
ATOM 3011 C CA . ALA B 1 22 ? 1.792 -20.797 -30.75 1 96.69 22 ALA B CA 1
ATOM 3012 C C . ALA B 1 22 ? 2.26 -19.875 -29.609 1 96.69 22 ALA B C 1
ATOM 3014 O O . ALA B 1 22 ? 3.408 -19.438 -29.609 1 96.69 22 ALA B O 1
ATOM 3015 N N . TYR B 1 23 ? 1.353 -19.641 -28.688 1 98.25 23 TYR B N 1
ATOM 3016 C CA . TYR B 1 23 ? 1.682 -18.844 -27.516 1 98.25 23 TYR B CA 1
ATOM 3017 C C . TYR B 1 23 ? 2.779 -19.5 -26.688 1 98.25 23 TYR B C 1
ATOM 3019 O O . TYR B 1 23 ? 3.758 -18.859 -26.312 1 98.25 23 TYR B O 1
ATOM 3027 N N . LEU B 1 24 ? 2.617 -20.766 -26.422 1 98.44 24 LEU B N 1
ATOM 3028 C CA . LEU B 1 24 ? 3.609 -21.5 -25.641 1 98.44 24 LEU B CA 1
ATOM 3029 C C . LEU B 1 24 ? 4.969 -21.469 -26.328 1 98.44 24 LEU B C 1
ATOM 3031 O O . LEU B 1 24 ? 5.992 -21.234 -25.688 1 98.44 24 LEU B O 1
ATOM 3035 N N . ARG B 1 25 ? 4.957 -21.688 -27.625 1 97.88 25 ARG B N 1
ATOM 3036 C CA . ARG B 1 25 ? 6.203 -21.672 -28.391 1 97.88 25 ARG B CA 1
ATOM 3037 C C . ARG B 1 25 ? 6.902 -20.328 -28.266 1 97.88 25 ARG B C 1
ATOM 3039 O O . ARG B 1 25 ? 8.117 -20.266 -28.078 1 97.88 25 ARG B O 1
ATOM 3046 N N . ALA B 1 26 ? 6.109 -19.297 -28.359 1 98.31 26 ALA B N 1
ATOM 3047 C CA . ALA B 1 26 ? 6.66 -17.953 -28.203 1 98.31 26 ALA B CA 1
ATOM 3048 C C . ALA B 1 26 ? 7.23 -17.75 -26.812 1 98.31 26 ALA B C 1
ATOM 3050 O O . ALA B 1 26 ? 8.32 -17.188 -26.656 1 98.31 26 ALA B O 1
ATOM 3051 N N . ALA B 1 27 ? 6.543 -18.219 -25.828 1 98.69 27 ALA B N 1
ATOM 3052 C CA . ALA B 1 27 ? 6.973 -18.047 -24.453 1 98.69 27 ALA B CA 1
ATOM 3053 C C . ALA B 1 27 ? 8.273 -18.812 -24.188 1 98.69 27 ALA B C 1
ATOM 3055 O O . ALA B 1 27 ? 9.188 -18.281 -23.547 1 98.69 27 ALA B O 1
ATOM 3056 N N . ILE B 1 28 ? 8.32 -20.031 -24.672 1 98.75 28 ILE B N 1
ATOM 3057 C CA . ILE B 1 28 ? 9.516 -20.844 -24.469 1 98.75 28 ILE B CA 1
ATOM 3058 C C . ILE B 1 28 ? 10.711 -20.188 -25.156 1 98.75 28 ILE B C 1
ATOM 3060 O O . ILE B 1 28 ? 11.781 -20.062 -24.562 1 98.75 28 ILE B O 1
ATOM 3064 N N . ALA B 1 29 ? 10.492 -19.766 -26.375 1 98.5 29 ALA B N 1
ATOM 3065 C CA . ALA B 1 29 ? 11.555 -19.078 -27.109 1 98.5 29 ALA B CA 1
ATOM 3066 C C . ALA B 1 29 ? 12.016 -17.828 -26.359 1 98.5 29 ALA B C 1
ATOM 3068 O O . ALA B 1 29 ? 13.211 -17.516 -26.344 1 98.5 29 ALA B O 1
ATOM 3069 N N . TRP B 1 30 ? 11.125 -17.125 -25.781 1 98.19 30 TRP B N 1
ATOM 3070 C CA . TRP B 1 30 ? 11.391 -15.891 -25.062 1 98.19 30 TRP B CA 1
ATOM 3071 C C . TRP B 1 30 ? 12.188 -16.156 -23.781 1 98.19 30 TRP B C 1
ATOM 3073 O O . TRP B 1 30 ? 13.234 -15.562 -23.562 1 98.19 30 TRP B O 1
ATOM 3083 N N . HIS B 1 31 ? 11.805 -17.109 -22.953 1 98.62 31 HIS B N 1
ATOM 3084 C CA . HIS B 1 31 ? 12.367 -17.312 -21.625 1 98.62 31 HIS B CA 1
ATOM 3085 C C . HIS B 1 31 ? 13.68 -18.094 -21.688 1 98.62 31 HIS B C 1
ATOM 3087 O O . HIS B 1 31 ? 14.508 -17.984 -20.797 1 98.62 31 HIS B O 1
ATOM 3093 N N . PHE B 1 32 ? 13.852 -18.797 -22.781 1 98.56 32 PHE B N 1
ATOM 3094 C CA . PHE B 1 32 ? 15.047 -19.625 -22.859 1 98.56 32 PHE B CA 1
ATOM 3095 C C . PHE B 1 32 ? 15.938 -19.203 -24.016 1 98.56 32 PHE B C 1
ATOM 3097 O O . PHE B 1 32 ? 16.984 -19.812 -24.25 1 98.56 32 PHE B O 1
ATOM 3104 N N . GLY B 1 33 ? 15.492 -18.141 -24.719 1 97.31 33 GLY B N 1
ATOM 3105 C CA . GLY B 1 33 ? 16.375 -17.547 -25.719 1 97.31 33 GLY B CA 1
ATOM 3106 C C . GLY B 1 33 ? 17.531 -16.781 -25.094 1 97.31 33 GLY B C 1
ATOM 3107 O O . GLY B 1 33 ? 17.344 -16.062 -24.109 1 97.31 33 GLY B O 1
ATOM 3108 N N . PRO B 1 34 ? 18.719 -16.891 -25.656 1 95.69 34 PRO B N 1
ATOM 3109 C CA . PRO B 1 34 ? 19.891 -16.234 -25.047 1 95.69 34 PRO B CA 1
ATOM 3110 C C . PRO B 1 34 ? 19.766 -14.719 -25 1 95.69 34 PRO B C 1
ATOM 3112 O O . PRO B 1 34 ? 20.297 -14.078 -24.094 1 95.69 34 PRO B O 1
ATOM 3115 N N . ASP B 1 35 ? 18.969 -14.117 -25.859 1 94.88 35 ASP B N 1
ATOM 3116 C CA . ASP B 1 35 ? 18.875 -12.664 -25.938 1 94.88 35 ASP B CA 1
ATOM 3117 C C . ASP B 1 35 ? 17.688 -12.141 -25.141 1 94.88 35 ASP B C 1
ATOM 3119 O O . ASP B 1 35 ? 17.609 -10.945 -24.844 1 94.88 35 ASP B O 1
ATOM 3123 N N . THR B 1 36 ? 16.75 -13.039 -24.734 1 96.81 36 THR B N 1
ATOM 3124 C CA . THR B 1 36 ? 15.508 -12.547 -24.141 1 96.81 36 THR B CA 1
ATOM 3125 C C . THR B 1 36 ? 15.305 -13.148 -22.75 1 96.81 36 THR B C 1
ATOM 3127 O O . THR B 1 36 ? 14.625 -12.555 -21.906 1 96.81 36 THR B O 1
ATOM 3130 N N . GLY B 1 37 ? 15.875 -14.242 -22.516 1 97.62 37 GLY B N 1
ATOM 3131 C CA . GLY B 1 37 ? 15.633 -14.953 -21.266 1 97.62 37 GLY B CA 1
ATOM 3132 C C . GLY B 1 37 ? 16.172 -14.227 -20.047 1 97.62 37 GLY B C 1
ATOM 3133 O O . GLY B 1 37 ? 17.062 -13.375 -20.172 1 97.62 37 GLY B O 1
ATOM 3134 N N . SER B 1 38 ? 15.633 -14.531 -18.922 1 97.88 38 SER B N 1
ATOM 3135 C CA . SER B 1 38 ? 16.172 -14.008 -17.672 1 97.88 38 SER B CA 1
ATOM 3136 C C . SER B 1 38 ? 17.453 -14.742 -17.281 1 97.88 38 SER B C 1
ATOM 3138 O O . SER B 1 38 ? 17.641 -15.906 -17.641 1 97.88 38 SER B O 1
ATOM 3140 N N . PRO B 1 39 ? 18.344 -14.094 -16.5 1 98 39 PRO B N 1
ATOM 3141 C CA . PRO B 1 39 ? 19.531 -14.812 -16 1 98 39 PRO B CA 1
ATOM 3142 C C . PRO B 1 39 ? 19.172 -16.078 -15.242 1 98 39 PRO B C 1
ATOM 3144 O O . PRO B 1 39 ? 19.844 -17.109 -15.391 1 98 39 PRO B O 1
ATOM 3147 N N . PHE B 1 40 ? 18.156 -16.047 -14.508 1 98.62 40 PHE B N 1
ATOM 3148 C CA . PHE B 1 40 ? 17.719 -17.203 -13.719 1 98.62 40 PHE B CA 1
ATOM 3149 C C . PHE B 1 40 ? 17.422 -18.391 -14.625 1 98.62 40 PHE B C 1
ATOM 3151 O O . PHE B 1 40 ? 17.953 -19.484 -14.422 1 98.62 40 PHE B O 1
ATOM 3158 N N . TRP B 1 41 ? 16.594 -18.203 -15.641 1 98.56 41 TRP B N 1
ATOM 3159 C CA . TRP B 1 41 ? 16.172 -19.328 -16.469 1 98.56 41 TRP B CA 1
ATOM 3160 C C . TRP B 1 41 ? 17.281 -19.766 -17.406 1 98.56 41 TRP B C 1
ATOM 3162 O O . TRP B 1 41 ? 17.406 -20.953 -17.719 1 98.56 41 TRP B O 1
ATOM 3172 N N . LEU B 1 42 ? 18.109 -18.812 -17.844 1 98.44 42 LEU B N 1
ATOM 3173 C CA . LEU B 1 42 ? 19.234 -19.188 -18.672 1 98.44 42 LEU B CA 1
ATOM 3174 C C . LEU B 1 42 ? 20.234 -20.062 -17.906 1 98.44 42 LEU B C 1
ATOM 3176 O O . LEU B 1 42 ? 20.766 -21.031 -18.438 1 98.44 42 LEU B O 1
ATOM 3180 N N . ARG B 1 43 ? 20.422 -19.719 -16.641 1 98.31 43 ARG B N 1
ATOM 3181 C CA . ARG B 1 43 ? 21.266 -20.547 -15.789 1 98.31 43 ARG B CA 1
ATOM 3182 C C . ARG B 1 43 ? 20.609 -21.891 -15.508 1 98.31 43 ARG B C 1
ATOM 3184 O O . ARG B 1 43 ? 21.25 -22.938 -15.562 1 98.31 43 ARG B O 1
ATOM 3191 N N . THR B 1 44 ? 19.344 -21.875 -15.25 1 98.25 44 THR B N 1
ATOM 3192 C CA . THR B 1 44 ? 18.578 -23.078 -14.922 1 98.25 44 THR B CA 1
ATOM 3193 C C . THR B 1 44 ? 18.562 -24.047 -16.109 1 98.25 44 THR B C 1
ATOM 3195 O O . THR B 1 44 ? 18.641 -25.266 -15.922 1 98.25 44 THR B O 1
ATOM 3198 N N . ALA B 1 45 ? 18.438 -23.516 -17.281 1 98.12 45 ALA B N 1
ATOM 3199 C CA . ALA B 1 45 ? 18.359 -24.328 -18.5 1 98.12 45 ALA B CA 1
ATOM 3200 C C . ALA B 1 45 ? 19.562 -25.266 -18.594 1 98.12 45 ALA B C 1
ATOM 3202 O O . ALA B 1 45 ? 19.422 -26.391 -19.094 1 98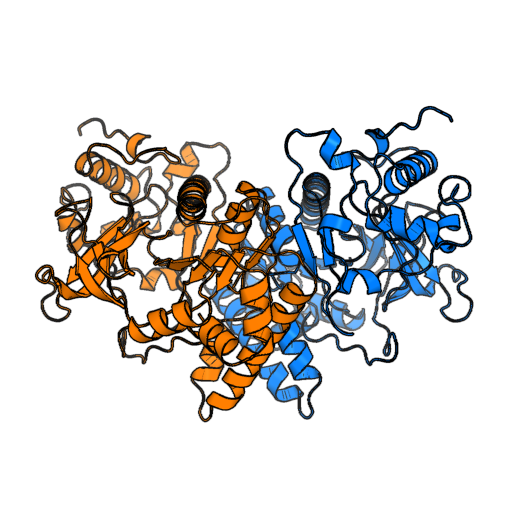.12 45 ALA B O 1
ATOM 3203 N N . LYS B 1 46 ? 20.672 -24.859 -18.062 1 97.62 46 LYS B N 1
ATOM 3204 C CA . LYS B 1 46 ? 21.906 -25.641 -18.141 1 97.62 46 LYS B CA 1
ATOM 3205 C C . LYS B 1 46 ? 21.859 -26.828 -17.188 1 97.62 46 LYS B C 1
ATOM 3207 O O . LYS B 1 46 ? 22.656 -27.766 -17.297 1 97.62 46 LYS B O 1
ATOM 3212 N N . THR B 1 47 ? 20.953 -26.766 -16.266 1 97.69 47 THR B N 1
ATOM 3213 C CA . THR B 1 47 ? 20.891 -27.812 -15.25 1 97.69 47 THR B CA 1
ATOM 3214 C C . THR B 1 47 ? 19.75 -28.797 -15.555 1 97.69 47 THR B C 1
ATOM 3216 O O . THR B 1 47 ? 19.625 -29.828 -14.891 1 97.69 47 THR B O 1
ATOM 3219 N N . LEU B 1 48 ? 19.016 -28.469 -16.562 1 97.75 48 LEU B N 1
ATOM 3220 C CA . LEU B 1 48 ? 17.875 -29.328 -16.906 1 97.75 48 LEU B CA 1
ATOM 3221 C C . LEU B 1 48 ? 18.328 -30.547 -17.672 1 97.75 48 LEU B C 1
ATOM 3223 O O . LEU B 1 48 ? 19.297 -30.5 -18.438 1 97.75 48 LEU B O 1
ATOM 3227 N N . GLY B 1 49 ? 17.703 -31.672 -17.5 1 97.25 49 GLY B N 1
ATOM 3228 C CA . GLY B 1 49 ? 17.984 -32.906 -18.234 1 97.25 49 GLY B CA 1
ATOM 3229 C C . GLY B 1 49 ? 17.359 -32.906 -19.625 1 97.25 49 GLY B C 1
ATOM 3230 O O . GLY B 1 49 ? 17.297 -33.969 -20.266 1 97.25 49 GLY B O 1
ATOM 3231 N N . PHE B 1 50 ? 16.766 -31.781 -20.047 1 98 50 PHE B N 1
ATOM 3232 C CA . PHE B 1 50 ? 16.156 -31.625 -21.359 1 98 50 PHE B CA 1
ATOM 3233 C C . PHE B 1 50 ? 16.359 -30.219 -21.891 1 98 50 PHE B C 1
ATOM 3235 O O . PHE B 1 50 ? 16.766 -29.328 -21.156 1 98 50 PHE B O 1
ATOM 3242 N N . ASP B 1 51 ? 16.188 -30.062 -23.172 1 97.88 51 ASP B N 1
ATOM 3243 C CA . ASP B 1 51 ? 16.266 -28.75 -23.797 1 97.88 51 ASP B CA 1
ATOM 3244 C C . ASP B 1 51 ? 14.867 -28.156 -23.984 1 97.88 51 ASP B C 1
ATOM 3246 O O . ASP B 1 51 ? 14.109 -28.578 -24.844 1 97.88 51 ASP B O 1
ATOM 3250 N N . PRO B 1 52 ? 14.57 -27.125 -23.234 1 98.19 52 PRO B N 1
ATOM 3251 C CA . PRO B 1 52 ? 13.234 -26.547 -23.344 1 98.19 52 PRO B CA 1
ATOM 3252 C C . PRO B 1 52 ? 12.906 -26.078 -24.766 1 98.19 52 PRO B C 1
ATOM 3254 O O . PRO B 1 52 ? 11.766 -26.203 -25.219 1 98.19 52 PRO B O 1
ATOM 3257 N N . LEU B 1 53 ? 13.828 -25.594 -25.516 1 97.44 53 LEU B N 1
ATOM 3258 C CA . LEU B 1 53 ? 13.602 -25 -26.828 1 97.44 53 LEU B CA 1
ATOM 3259 C C . LEU B 1 53 ? 13.148 -26.047 -27.828 1 97.44 53 LEU B C 1
ATOM 3261 O O . LEU B 1 53 ? 12.43 -25.734 -28.781 1 97.44 53 LEU B O 1
ATOM 3265 N N . THR B 1 54 ? 13.508 -27.266 -27.562 1 96.94 54 THR B N 1
ATOM 3266 C CA . THR B 1 54 ? 13.18 -28.281 -28.547 1 96.94 54 THR B CA 1
ATOM 3267 C C . THR B 1 54 ? 12.188 -29.297 -27.984 1 96.94 54 THR B C 1
ATOM 3269 O O . THR B 1 54 ? 11.453 -29.953 -28.734 1 96.94 54 THR B O 1
ATOM 3272 N N . GLU B 1 55 ? 12.078 -29.391 -26.703 1 97.62 55 GLU B N 1
ATOM 3273 C CA . GLU B 1 55 ? 11.344 -30.516 -26.141 1 97.62 55 GLU B CA 1
ATOM 3274 C C . GLU B 1 55 ? 10.023 -30.062 -25.531 1 97.62 55 GLU B C 1
ATOM 3276 O O . GLU B 1 55 ? 9.156 -30.891 -25.234 1 97.62 55 GLU B O 1
ATOM 3281 N N . ILE B 1 56 ? 9.844 -28.812 -25.266 1 98.25 56 ILE B N 1
ATOM 3282 C CA . ILE B 1 56 ? 8.555 -28.281 -24.828 1 98.25 56 ILE B CA 1
ATOM 3283 C C . ILE B 1 56 ? 7.734 -27.859 -26.031 1 98.25 56 ILE B C 1
ATOM 3285 O O . ILE B 1 56 ? 7.961 -26.781 -26.594 1 98.25 56 ILE B O 1
ATOM 3289 N N . THR B 1 57 ? 6.793 -28.672 -26.391 1 95.62 57 THR B N 1
ATOM 3290 C CA . THR B 1 57 ? 6.027 -28.406 -27.594 1 95.62 57 THR B CA 1
ATOM 3291 C C . THR B 1 57 ? 4.535 -28.312 -27.281 1 95.62 57 THR B C 1
ATOM 3293 O O . THR B 1 57 ? 3.764 -27.766 -28.078 1 95.62 57 THR B O 1
ATOM 3296 N N . THR B 1 58 ? 4.137 -28.891 -26.188 1 96.94 58 THR B N 1
ATOM 3297 C CA . THR B 1 58 ? 2.764 -28.812 -25.688 1 96.94 58 THR B CA 1
ATOM 3298 C C . THR B 1 58 ? 2.729 -28.359 -24.234 1 96.94 58 THR B C 1
ATOM 3300 O O . THR B 1 58 ? 3.756 -28.375 -23.562 1 96.94 58 THR B O 1
ATOM 3303 N N . PHE B 1 59 ? 1.576 -27.953 -23.812 1 97.88 59 PHE B N 1
ATOM 3304 C CA . PHE B 1 59 ? 1.431 -27.547 -22.422 1 97.88 59 PHE B CA 1
ATOM 3305 C C . PHE B 1 59 ? 1.689 -28.719 -21.484 1 97.88 59 PHE B C 1
ATOM 3307 O O . PHE B 1 59 ? 2.186 -28.531 -20.359 1 97.88 59 PHE B O 1
ATOM 3314 N N . GLU B 1 60 ? 1.385 -29.922 -21.859 1 96.31 60 GLU B N 1
ATOM 3315 C CA . GLU B 1 60 ? 1.642 -31.094 -21.031 1 96.31 60 GLU B CA 1
ATOM 3316 C C . GLU B 1 60 ? 3.133 -31.266 -20.766 1 96.31 60 GLU B C 1
ATOM 3318 O O . GLU B 1 60 ? 3.523 -31.766 -19.703 1 96.31 60 GLU B O 1
ATOM 3323 N N . ASP B 1 61 ? 3.979 -30.797 -21.688 1 97.88 61 ASP B N 1
ATOM 3324 C CA . ASP B 1 61 ? 5.426 -30.922 -21.562 1 97.88 61 ASP B CA 1
ATOM 3325 C C . ASP B 1 61 ? 5.961 -30.078 -20.406 1 97.88 61 ASP B C 1
ATOM 3327 O O . ASP B 1 61 ? 7.102 -30.266 -19.969 1 97.88 61 ASP B O 1
ATOM 3331 N N . LEU B 1 62 ? 5.16 -29.172 -19.922 1 98.31 62 LEU B N 1
ATOM 3332 C CA . LEU B 1 62 ? 5.582 -28.344 -18.781 1 98.31 62 LEU B CA 1
ATOM 3333 C C . LEU B 1 62 ? 5.875 -29.219 -17.562 1 98.31 62 LEU B C 1
ATOM 3335 O O . LEU B 1 62 ? 6.602 -28.812 -16.656 1 98.31 62 LEU B O 1
ATOM 3339 N N . ARG B 1 63 ? 5.363 -30.469 -17.531 1 96.81 63 ARG B N 1
ATOM 3340 C CA . ARG B 1 63 ? 5.574 -31.406 -16.438 1 96.81 63 ARG B CA 1
ATOM 3341 C C . ARG B 1 63 ? 7.039 -31.828 -16.359 1 96.81 63 ARG B C 1
ATOM 3343 O O . ARG B 1 63 ? 7.469 -32.375 -15.344 1 96.81 63 ARG B O 1
ATOM 3350 N N . LEU B 1 64 ? 7.777 -31.578 -17.438 1 97.62 64 LEU B N 1
ATOM 3351 C CA . LEU B 1 64 ? 9.18 -31.953 -17.469 1 97.62 64 LEU B CA 1
ATOM 3352 C C . LEU B 1 64 ? 10.008 -31.078 -16.531 1 97.62 64 LEU B C 1
ATOM 3354 O O . LEU B 1 64 ? 11.078 -31.469 -16.078 1 97.62 64 LEU B O 1
ATOM 3358 N N . PHE B 1 65 ? 9.531 -29.875 -16.344 1 98.38 65 PHE B N 1
ATOM 3359 C CA . PHE B 1 65 ? 10.273 -28.953 -15.477 1 98.38 65 PHE B CA 1
ATOM 3360 C C . PHE B 1 65 ? 10.18 -29.391 -14.023 1 98.38 65 PHE B C 1
ATOM 3362 O O . PHE B 1 65 ? 9.117 -29.797 -13.555 1 98.38 65 PHE B O 1
ATOM 3369 N N . PRO B 1 66 ? 11.258 -29.344 -13.297 1 97.12 66 PRO B N 1
ATOM 3370 C CA . PRO B 1 66 ? 11.141 -29.469 -11.844 1 97.12 66 PRO B CA 1
ATOM 3371 C C . PRO B 1 66 ? 10.438 -28.266 -11.203 1 97.12 66 PRO B C 1
ATOM 3373 O O . PRO B 1 66 ? 10.328 -27.219 -11.828 1 97.12 66 PRO B O 1
ATOM 3376 N N . ASN B 1 67 ? 9.852 -28.484 -10.039 1 95.62 67 ASN B N 1
ATOM 3377 C CA . ASN B 1 67 ? 9.297 -27.375 -9.273 1 95.62 67 ASN B CA 1
ATOM 3378 C C . ASN B 1 67 ? 10.398 -26.5 -8.672 1 95.62 67 ASN B C 1
ATOM 3380 O O . ASN B 1 67 ? 11.086 -26.922 -7.738 1 95.62 67 ASN B O 1
ATOM 3384 N N . LEU B 1 68 ? 10.539 -25.234 -9.102 1 96.31 68 LEU B N 1
ATOM 3385 C CA . LEU B 1 68 ? 11.664 -24.391 -8.695 1 96.31 68 LEU B CA 1
ATOM 3386 C C . LEU B 1 68 ? 11.172 -23.188 -7.895 1 96.31 68 LEU B C 1
ATOM 3388 O O . LEU B 1 68 ? 11.93 -22.234 -7.68 1 96.31 68 LEU B O 1
ATOM 3392 N N . VAL B 1 69 ? 9.93 -23.188 -7.414 1 95.25 69 VAL B N 1
ATOM 3393 C CA . VAL B 1 69 ? 9.352 -22 -6.793 1 95.25 69 VAL B CA 1
ATOM 3394 C C . VAL B 1 69 ? 10.094 -21.688 -5.5 1 95.25 69 VAL B C 1
ATOM 3396 O O . VAL B 1 69 ? 10.148 -20.531 -5.074 1 95.25 69 VAL B O 1
ATOM 3399 N N . ASN B 1 70 ? 10.68 -22.641 -4.82 1 94.12 70 ASN B N 1
ATOM 3400 C CA . ASN B 1 70 ? 11.414 -22.391 -3.588 1 94.12 70 ASN B CA 1
ATOM 3401 C C . ASN B 1 70 ? 12.648 -21.516 -3.846 1 94.12 70 ASN B C 1
ATOM 3403 O O . ASN B 1 70 ? 13.109 -20.812 -2.949 1 94.12 70 ASN B O 1
ATOM 3407 N N . GLU B 1 71 ? 13.203 -21.578 -5.051 1 96.44 71 GLU B N 1
ATOM 3408 C CA . GLU B 1 71 ? 14.336 -20.734 -5.41 1 96.44 71 GLU B CA 1
ATOM 3409 C C . GLU B 1 71 ? 13.961 -19.25 -5.363 1 96.44 71 GLU B C 1
ATOM 3411 O O . GLU B 1 71 ? 14.828 -18.391 -5.207 1 96.44 71 GLU B O 1
ATOM 3416 N N . LEU B 1 72 ? 12.688 -18.984 -5.477 1 97.19 72 LEU B N 1
ATOM 3417 C CA . LEU B 1 72 ? 12.211 -17.609 -5.531 1 97.19 72 LEU B CA 1
ATOM 3418 C C . LEU B 1 72 ? 12.312 -16.938 -4.164 1 97.19 72 LEU B C 1
ATOM 3420 O O . LEU B 1 72 ? 12.102 -15.734 -4.039 1 97.19 72 LEU B O 1
ATOM 3424 N N . ARG B 1 73 ? 12.703 -17.688 -3.133 1 96.25 73 ARG B N 1
ATOM 3425 C CA . ARG B 1 73 ? 12.93 -17.141 -1.796 1 96.25 73 ARG B CA 1
ATOM 3426 C C . ARG B 1 73 ? 14.211 -16.328 -1.745 1 96.25 73 ARG B C 1
ATOM 3428 O O . ARG B 1 73 ? 14.297 -15.336 -1.01 1 96.25 73 ARG B O 1
ATOM 3435 N N . ASN B 1 74 ? 15.164 -16.734 -2.584 1 96.62 74 ASN B N 1
ATOM 3436 C CA . ASN B 1 74 ? 16.5 -16.219 -2.363 1 96.62 74 ASN B CA 1
ATOM 3437 C C . ASN B 1 74 ? 17.047 -15.531 -3.611 1 96.62 74 ASN B C 1
ATOM 3439 O O . ASN B 1 74 ? 17.984 -14.734 -3.527 1 96.62 74 ASN B O 1
ATOM 3443 N N . VAL B 1 75 ? 16.484 -15.82 -4.773 1 97.94 75 VAL B N 1
ATOM 3444 C CA . VAL B 1 75 ? 17 -15.266 -6.023 1 97.94 75 VAL B CA 1
ATOM 3445 C C . VAL B 1 75 ? 16.797 -13.758 -6.035 1 97.94 75 VAL B C 1
ATOM 3447 O O . VAL B 1 75 ? 15.75 -13.258 -5.633 1 97.94 75 VAL B O 1
ATOM 3450 N N . ALA B 1 76 ? 17.844 -13.039 -6.469 1 98.19 76 ALA B N 1
ATOM 3451 C CA . ALA B 1 76 ? 17.688 -11.602 -6.668 1 98.19 76 ALA B CA 1
ATOM 3452 C C . ALA B 1 76 ? 16.625 -11.312 -7.723 1 98.19 76 ALA B C 1
ATOM 3454 O O . ALA B 1 76 ? 16.594 -11.945 -8.781 1 98.19 76 ALA B O 1
ATOM 3455 N N . VAL B 1 77 ? 15.766 -10.328 -7.484 1 98.06 77 VAL B N 1
ATOM 3456 C CA . VAL B 1 77 ? 14.617 -10.102 -8.352 1 98.06 77 VAL B CA 1
ATOM 3457 C C . VAL B 1 77 ? 15.086 -9.68 -9.742 1 98.06 77 VAL B C 1
ATOM 3459 O O . VAL B 1 77 ? 14.43 -9.992 -10.742 1 98.06 77 VAL B O 1
ATOM 3462 N N . GLU B 1 78 ? 16.234 -9.039 -9.883 1 96.44 78 GLU B N 1
ATOM 3463 C CA . GLU B 1 78 ? 16.75 -8.617 -11.18 1 96.44 78 GLU B CA 1
ATOM 3464 C C . GLU B 1 78 ? 17.062 -9.828 -12.062 1 96.44 78 GLU B C 1
ATOM 3466 O O . GLU B 1 78 ? 16.953 -9.75 -13.289 1 96.44 78 GLU B O 1
ATOM 3471 N N . ASP B 1 79 ? 17.375 -10.906 -11.414 1 97.88 79 ASP B N 1
ATOM 3472 C CA . ASP B 1 79 ? 17.734 -12.125 -12.141 1 97.88 79 ASP B CA 1
ATOM 3473 C C . ASP B 1 79 ? 16.5 -12.812 -12.703 1 97.88 79 ASP B C 1
ATOM 3475 O O . ASP B 1 79 ? 16.609 -13.711 -13.539 1 97.88 79 ASP B O 1
ATOM 3479 N N . LEU B 1 80 ? 15.367 -12.344 -12.297 1 98.06 80 LEU B N 1
ATOM 3480 C CA . LEU B 1 80 ? 14.117 -12.961 -12.727 1 98.06 80 LEU B CA 1
ATOM 3481 C C . LEU B 1 80 ? 13.523 -12.203 -13.914 1 98.06 80 LEU B C 1
ATOM 3483 O O . LEU B 1 80 ? 12.562 -12.664 -14.531 1 98.06 80 LEU B O 1
ATOM 3487 N N . ILE B 1 81 ? 14.07 -11.062 -14.25 1 97 81 ILE B N 1
ATOM 3488 C CA . ILE B 1 81 ? 13.531 -10.211 -15.305 1 97 81 ILE B CA 1
ATOM 3489 C C . ILE B 1 81 ? 14.125 -10.625 -16.656 1 97 81 ILE B C 1
ATOM 3491 O O . ILE B 1 81 ? 15.344 -10.578 -16.828 1 97 81 ILE B O 1
ATOM 3495 N N . PRO B 1 82 ? 13.297 -10.992 -17.594 1 97.19 82 PRO B N 1
ATOM 3496 C CA . PRO B 1 82 ? 13.812 -11.336 -18.922 1 97.19 82 PRO B CA 1
ATOM 3497 C C . PRO B 1 82 ? 14.602 -10.195 -19.562 1 97.19 82 PRO B C 1
ATOM 3499 O O . PRO B 1 82 ? 14.18 -9.039 -19.5 1 97.19 82 PRO B O 1
ATOM 3502 N N . ARG B 1 83 ? 15.688 -10.492 -20.203 1 95.31 83 ARG B N 1
ATOM 3503 C CA . ARG B 1 83 ? 16.562 -9.523 -20.859 1 95.31 83 ARG B CA 1
ATOM 3504 C C . ARG B 1 83 ? 15.828 -8.82 -22 1 95.31 83 ARG B C 1
ATOM 3506 O O . ARG B 1 83 ? 16.125 -7.672 -22.328 1 95.31 83 ARG B O 1
ATOM 3513 N N . GLY B 1 84 ? 14.898 -9.5 -22.5 1 95.06 84 GLY B N 1
ATOM 3514 C CA . GLY B 1 84 ? 14.141 -8.961 -23.625 1 95.06 84 GLY B CA 1
ATOM 3515 C C . GLY B 1 84 ? 13.406 -7.672 -23.266 1 95.06 84 GLY B C 1
ATOM 3516 O O . GLY B 1 84 ? 13.055 -6.898 -24.156 1 95.06 84 GLY B O 1
ATOM 3517 N N . TYR B 1 85 ? 13.109 -7.449 -22.031 1 93.69 85 TYR B N 1
ATOM 3518 C CA . TYR B 1 85 ? 12.461 -6.211 -21.609 1 93.69 85 TYR B CA 1
ATOM 3519 C C . TYR B 1 85 ? 13.406 -5.023 -21.766 1 93.69 85 TYR B C 1
ATOM 3521 O O . TYR B 1 85 ? 12.961 -3.887 -21.938 1 93.69 85 TYR B O 1
ATOM 3529 N N . ARG B 1 86 ? 14.641 -5.18 -21.578 1 83.25 86 ARG B N 1
ATOM 3530 C CA . ARG B 1 86 ? 15.625 -4.117 -21.688 1 83.25 86 ARG B CA 1
ATOM 3531 C C . ARG B 1 86 ? 15.766 -3.654 -23.141 1 83.25 86 ARG B C 1
ATOM 3533 O O . ARG B 1 86 ? 16.016 -2.475 -23.391 1 83.25 86 ARG B O 1
ATOM 3540 N N . SER B 1 87 ? 15.57 -4.48 -24.016 1 73.25 87 SER B N 1
ATOM 3541 C CA . SER B 1 87 ? 15.789 -4.188 -25.438 1 73.25 87 SER B CA 1
ATOM 3542 C C . SER B 1 87 ? 14.641 -3.367 -26.016 1 73.25 87 SER B C 1
ATOM 3544 O O . SER B 1 87 ? 14.797 -2.705 -27.031 1 73.25 87 SER B O 1
ATOM 3546 N N . GLN B 1 88 ? 13.617 -3.352 -25.422 1 69.88 88 GLN B N 1
ATOM 3547 C CA . GLN B 1 88 ? 12.414 -2.719 -25.969 1 69.88 88 GLN B CA 1
ATOM 3548 C C . GLN B 1 88 ? 12.289 -1.277 -25.484 1 69.88 88 GLN B C 1
ATOM 3550 O O . GLN B 1 88 ? 11.547 -0.485 -26.062 1 69.88 88 GLN B O 1
ATOM 3555 N N . SER B 1 89 ? 12.867 -0.954 -24.422 1 67 89 SER B N 1
ATOM 3556 C CA . SER B 1 89 ? 12.734 0.391 -23.875 1 67 89 SER B CA 1
ATOM 3557 C C . SER B 1 89 ? 14.094 0.956 -23.453 1 67 89 SER B C 1
ATOM 3559 O O . SER B 1 89 ? 15.023 0.201 -23.172 1 67 89 SER B O 1
ATOM 3561 N N . SER B 1 90 ? 14.242 2.23 -23.594 1 66.12 90 SER B N 1
ATOM 3562 C CA . SER B 1 90 ? 15.461 2.93 -23.188 1 66.12 90 SER B CA 1
ATOM 3563 C C . SER B 1 90 ? 15.727 2.748 -21.688 1 66.12 90 SER B C 1
ATOM 3565 O O . SER B 1 90 ? 16.875 2.65 -21.266 1 66.12 90 SER B O 1
ATOM 3567 N N . THR B 1 91 ? 14.57 2.607 -20.953 1 76.25 91 THR B N 1
ATOM 3568 C CA . THR B 1 91 ? 14.711 2.373 -19.516 1 76.25 91 THR B CA 1
ATOM 3569 C C . THR B 1 91 ? 13.977 1.103 -19.109 1 76.25 91 THR B C 1
ATOM 3571 O O . THR B 1 91 ? 12.781 0.96 -19.359 1 76.25 91 THR B O 1
ATOM 3574 N N . PRO B 1 92 ? 14.75 0.274 -18.516 1 81.31 92 PRO B N 1
ATOM 3575 C CA . PRO B 1 92 ? 14.102 -0.969 -18.094 1 81.31 92 PRO B CA 1
ATOM 3576 C C . PRO B 1 92 ? 12.914 -0.727 -17.156 1 81.31 92 PRO B C 1
ATOM 3578 O O . PRO B 1 92 ? 12.969 0.145 -16.297 1 81.31 92 PRO B O 1
ATOM 3581 N N . PRO B 1 93 ? 11.844 -1.371 -17.438 1 92.25 93 PRO B N 1
ATOM 3582 C CA . PRO B 1 93 ? 10.68 -1.194 -16.562 1 92.25 93 PRO B CA 1
ATOM 3583 C C . PRO B 1 93 ? 10.945 -1.673 -15.133 1 92.25 93 PRO B C 1
ATOM 3585 O O . PRO B 1 93 ? 11.688 -2.637 -14.922 1 92.25 93 PRO B O 1
ATOM 3588 N N . VAL B 1 94 ? 10.422 -0.983 -14.164 1 96.06 94 VAL B N 1
ATOM 3589 C CA . VAL B 1 94 ? 10.562 -1.341 -12.758 1 96.06 94 VAL B CA 1
ATOM 3590 C C . VAL B 1 94 ? 9.414 -2.244 -12.328 1 96.06 94 VAL B C 1
ATOM 3592 O O . VAL B 1 94 ? 8.242 -1.859 -12.438 1 96.06 94 VAL B O 1
ATOM 3595 N N . PRO B 1 95 ? 9.695 -3.432 -11.891 1 97.69 95 PRO B N 1
ATOM 3596 C CA . PRO B 1 95 ? 8.625 -4.355 -11.516 1 97.69 95 PRO B CA 1
ATOM 3597 C C . PRO B 1 95 ? 8.062 -4.062 -10.125 1 97.69 95 PRO B C 1
ATOM 3599 O O . PRO B 1 95 ? 8.719 -3.406 -9.312 1 97.69 95 PRO B O 1
ATOM 3602 N N . GLN B 1 96 ? 6.793 -4.465 -9.891 1 98.38 96 GLN B N 1
ATOM 3603 C CA . GLN B 1 96 ? 6.266 -4.656 -8.539 1 98.38 96 GLN B CA 1
ATOM 3604 C C . GLN B 1 96 ? 6.68 -6.012 -7.977 1 98.38 96 GLN B C 1
ATOM 3606 O O . GLN B 1 96 ? 6.523 -7.039 -8.641 1 98.38 96 GLN B O 1
ATOM 3611 N N . ILE B 1 97 ? 7.23 -5.992 -6.777 1 98.62 97 ILE B N 1
ATOM 3612 C CA . ILE B 1 97 ? 7.605 -7.234 -6.105 1 98.62 97 ILE B CA 1
ATOM 3613 C C . ILE B 1 97 ? 6.535 -7.609 -5.082 1 98.62 97 ILE B C 1
ATOM 3615 O O . ILE B 1 97 ? 6.23 -6.832 -4.176 1 98.62 97 ILE B O 1
ATOM 3619 N N . PHE B 1 98 ? 5.938 -8.75 -5.238 1 98.25 98 PHE B N 1
ATOM 3620 C CA . PHE B 1 98 ? 4.973 -9.25 -4.266 1 98.25 98 PHE B CA 1
ATOM 3621 C C . PHE B 1 98 ? 5.441 -10.57 -3.67 1 98.25 98 PHE B C 1
ATOM 3623 O O . PHE B 1 98 ? 6.105 -11.359 -4.344 1 98.25 98 PHE B O 1
ATOM 3630 N N . GLU B 1 99 ? 5.098 -10.758 -2.453 1 97.12 99 GLU B N 1
ATOM 3631 C CA . GLU B 1 99 ? 5.574 -11.906 -1.695 1 97.12 99 GLU B CA 1
ATOM 3632 C C . GLU B 1 99 ? 4.422 -12.836 -1.325 1 97.12 99 GLU B C 1
ATOM 3634 O O . GLU B 1 99 ? 3.301 -12.383 -1.084 1 97.12 99 GLU B O 1
ATOM 3639 N N . SER B 1 100 ? 4.777 -14.125 -1.27 1 91.31 100 SER B N 1
ATOM 3640 C CA . SER B 1 100 ? 3.842 -15.102 -0.728 1 91.31 100 SER B CA 1
ATOM 3641 C C . SER B 1 100 ? 3.668 -14.93 0.777 1 91.31 100 SER B C 1
ATOM 3643 O O . SER B 1 100 ? 4.41 -14.18 1.41 1 91.31 100 SER B O 1
ATOM 3645 N N . GLY B 1 101 ? 2.705 -15.531 1.422 1 77.19 101 GLY B N 1
ATOM 3646 C CA . GLY B 1 101 ? 2.338 -15.352 2.818 1 77.19 101 GLY B CA 1
ATOM 3647 C C . GLY B 1 101 ? 3.273 -16.062 3.775 1 77.19 101 GLY B C 1
ATOM 3648 O O . GLY B 1 101 ? 3.193 -15.875 4.992 1 77.19 101 GLY B O 1
ATOM 3649 N N . GLY B 1 102 ? 4.258 -16.828 3.418 1 63.62 102 GLY B N 1
ATOM 3650 C CA . GLY B 1 102 ? 5.332 -17.344 4.246 1 63.62 102 GLY B CA 1
ATOM 3651 C C . GLY B 1 102 ? 4.895 -18.5 5.129 1 63.62 102 GLY B C 1
ATOM 3652 O O . GLY B 1 102 ? 5.387 -18.656 6.25 1 63.62 102 GLY B O 1
ATOM 3653 N N . THR B 1 103 ? 4.074 -19.203 4.934 1 60 103 THR B N 1
ATOM 3654 C CA . THR B 1 103 ? 3.584 -20.281 5.785 1 60 103 THR B CA 1
ATOM 3655 C C . THR B 1 103 ? 4.672 -21.312 6.02 1 60 103 THR B C 1
ATOM 3657 O O . THR B 1 103 ? 4.73 -21.938 7.082 1 60 103 THR B O 1
ATOM 3660 N N . THR B 1 104 ? 5.512 -21.406 5.121 1 57.84 104 THR B N 1
ATOM 3661 C CA . THR B 1 104 ? 6.465 -22.516 5.184 1 57.84 104 THR B CA 1
ATOM 3662 C C . THR B 1 104 ? 7.898 -21.984 5.215 1 57.84 104 THR B C 1
ATOM 3664 O O . THR B 1 104 ? 8.836 -22.719 4.891 1 57.84 104 THR B O 1
ATOM 3667 N N . GLY B 1 105 ? 8 -20.859 5.621 1 72.44 105 GLY B N 1
ATOM 3668 C CA . GLY B 1 105 ? 9.352 -20.328 5.559 1 72.44 105 GLY B CA 1
ATOM 3669 C C . GLY B 1 105 ? 9.398 -18.891 5.047 1 72.44 105 GLY B C 1
ATOM 3670 O O . GLY B 1 105 ? 8.43 -18.141 5.191 1 72.44 105 GLY B O 1
ATOM 3671 N N . ALA B 1 106 ? 10.617 -18.641 4.5 1 87.5 106 ALA B N 1
ATOM 3672 C CA . ALA B 1 106 ? 10.781 -17.297 3.926 1 87.5 106 ALA B CA 1
ATOM 3673 C C . ALA B 1 106 ? 9.852 -17.094 2.736 1 87.5 106 ALA B C 1
ATOM 3675 O O . ALA B 1 106 ? 9.562 -18.047 1.993 1 87.5 106 ALA B O 1
ATOM 3676 N N . PRO B 1 107 ? 9.383 -15.984 2.574 1 93.44 107 PRO B N 1
ATOM 3677 C CA . PRO B 1 107 ? 8.438 -15.734 1.481 1 93.44 107 PRO B CA 1
ATOM 3678 C C . PRO B 1 107 ? 9.078 -15.883 0.103 1 93.44 107 PRO B C 1
ATOM 3680 O O . PRO B 1 107 ? 10.266 -15.602 -0.059 1 93.44 107 PRO B O 1
ATOM 3683 N N . LYS B 1 108 ? 8.289 -16.391 -0.838 1 95.88 108 LYS B N 1
ATOM 3684 C CA . LYS B 1 108 ? 8.664 -16.391 -2.248 1 95.88 108 LYS B CA 1
ATOM 3685 C C . LYS B 1 108 ? 8.289 -15.078 -2.928 1 95.88 108 LYS B C 1
ATOM 3687 O O . LYS B 1 108 ? 7.223 -14.523 -2.666 1 95.88 108 LYS B O 1
ATOM 3692 N N . ARG B 1 109 ? 9.188 -14.578 -3.785 1 97.69 109 ARG B N 1
ATOM 3693 C CA . ARG B 1 109 ? 8.953 -13.297 -4.438 1 97.69 109 ARG B CA 1
ATOM 3694 C C . ARG B 1 109 ? 8.648 -13.477 -5.922 1 97.69 109 ARG B C 1
ATOM 3696 O O . ARG B 1 109 ? 9.281 -14.305 -6.59 1 97.69 109 ARG B O 1
ATOM 3703 N N . THR B 1 110 ? 7.684 -12.75 -6.406 1 98.19 110 THR B N 1
ATOM 3704 C CA . THR B 1 110 ? 7.434 -12.656 -7.84 1 98.19 110 THR B CA 1
ATOM 3705 C C . THR B 1 110 ? 7.742 -11.258 -8.352 1 98.19 110 THR B C 1
ATOM 3707 O O . THR B 1 110 ? 7.711 -10.289 -7.59 1 98.19 110 THR B O 1
ATOM 3710 N N . VAL B 1 111 ? 8.07 -11.203 -9.633 1 98 111 VAL B N 1
ATOM 3711 C CA . VAL B 1 111 ? 8.352 -9.961 -10.336 1 98 111 VAL B CA 1
ATOM 3712 C C . VAL B 1 111 ? 7.227 -9.648 -11.312 1 98 111 VAL B C 1
ATOM 3714 O O . VAL B 1 111 ? 7.094 -10.305 -12.352 1 98 111 VAL B O 1
ATOM 3717 N N . GLN B 1 112 ? 6.465 -8.68 -11 1 98.25 112 GLN B N 1
ATOM 3718 C CA . GLN B 1 112 ? 5.355 -8.312 -11.867 1 98.25 112 GLN B CA 1
ATOM 3719 C C . GLN B 1 112 ? 5.641 -7.004 -12.602 1 98.25 112 GLN B C 1
ATOM 3721 O O . GLN B 1 112 ? 5.555 -5.922 -12.016 1 98.25 112 GLN B O 1
ATOM 3726 N N . LEU B 1 113 ? 5.934 -7.125 -13.898 1 97.5 113 LEU B N 1
ATOM 3727 C CA . LEU B 1 113 ? 6.297 -5.98 -14.727 1 97.5 113 LEU B CA 1
ATOM 3728 C C . LEU B 1 113 ? 5.07 -5.133 -15.047 1 97.5 113 LEU B C 1
ATOM 3730 O O . LEU B 1 113 ? 3.938 -5.602 -14.938 1 97.5 113 LEU B O 1
ATOM 3734 N N . PRO B 1 114 ? 5.262 -3.863 -15.453 1 96.75 114 PRO B N 1
ATOM 3735 C CA . PRO B 1 114 ? 4.148 -2.924 -15.625 1 96.75 114 PRO B CA 1
ATOM 3736 C C . PRO B 1 114 ? 3.092 -3.438 -16.609 1 96.75 114 PRO B C 1
ATOM 3738 O O . PRO B 1 114 ? 1.896 -3.223 -16.391 1 96.75 114 PRO B O 1
ATOM 3741 N N . ASP B 1 115 ? 3.492 -4.082 -17.609 1 97 115 ASP B N 1
ATOM 3742 C CA . ASP B 1 115 ? 2.523 -4.574 -18.594 1 97 115 ASP B CA 1
ATOM 3743 C C . ASP B 1 115 ? 1.61 -5.633 -17.969 1 97 115 ASP B C 1
ATOM 3745 O O . ASP B 1 115 ? 0.395 -5.605 -18.172 1 97 115 ASP B O 1
ATOM 3749 N N . TRP B 1 116 ? 2.193 -6.551 -17.234 1 98.38 116 TRP B N 1
ATOM 3750 C CA . TRP B 1 116 ? 1.396 -7.586 -16.594 1 98.38 116 TRP B CA 1
ATOM 3751 C C . TRP B 1 116 ? 0.474 -6.984 -15.531 1 98.38 116 TRP B C 1
ATOM 3753 O O . TRP B 1 116 ? -0.689 -7.375 -15.414 1 98.38 116 TRP B O 1
ATOM 3763 N N . CYS B 1 117 ? 1.004 -6.016 -14.766 1 98.5 117 CYS B N 1
ATOM 3764 C CA . CYS B 1 117 ? 0.161 -5.32 -13.805 1 98.5 117 CYS B CA 1
ATOM 3765 C C . CYS B 1 117 ? -1.042 -4.684 -14.484 1 98.5 117 CYS B C 1
ATOM 3767 O O . CYS B 1 117 ? -2.166 -4.773 -13.984 1 98.5 117 CYS B O 1
ATOM 3769 N N . ALA B 1 118 ? -0.78 -4.086 -15.609 1 98.44 118 ALA B N 1
ATOM 3770 C CA . ALA B 1 118 ? -1.867 -3.465 -16.359 1 98.44 118 ALA B CA 1
ATOM 3771 C C . ALA B 1 118 ? -2.91 -4.5 -16.766 1 98.44 118 ALA B C 1
ATOM 3773 O O . ALA B 1 118 ? -4.113 -4.238 -16.703 1 98.44 118 ALA B O 1
ATOM 3774 N N . GLN B 1 119 ? -2.5 -5.66 -17.156 1 98.69 119 GLN B N 1
ATOM 3775 C CA . GLN B 1 119 ? -3.402 -6.73 -17.578 1 98.69 119 GLN B CA 1
ATOM 3776 C C . GLN B 1 119 ? -4.238 -7.227 -16.391 1 98.69 119 GLN B C 1
ATOM 3778 O O . GLN B 1 119 ? -5.453 -7.41 -16.531 1 98.69 119 GLN B O 1
ATOM 3783 N N . VAL B 1 120 ? -3.598 -7.395 -15.297 1 98.62 120 VAL B N 1
ATOM 3784 C CA . VAL B 1 120 ? -4.281 -7.891 -14.109 1 98.62 120 VAL B CA 1
ATOM 3785 C C . VAL B 1 120 ? -5.312 -6.867 -13.641 1 98.62 120 VAL B C 1
ATOM 3787 O O . VAL B 1 120 ? -6.438 -7.23 -13.281 1 98.62 120 VAL B O 1
ATOM 3790 N N . ILE B 1 121 ? -4.941 -5.609 -13.68 1 98.62 121 ILE B N 1
ATOM 3791 C CA . ILE B 1 121 ? -5.859 -4.543 -13.297 1 98.62 121 ILE B CA 1
ATOM 3792 C C . ILE B 1 121 ? -7.078 -4.551 -14.211 1 98.62 121 ILE B C 1
ATOM 3794 O O . ILE B 1 121 ? -8.211 -4.422 -13.75 1 98.62 121 ILE B O 1
ATOM 3798 N N . GLN B 1 122 ? -6.855 -4.734 -15.461 1 98.25 122 GLN B N 1
ATOM 3799 C CA . GLN B 1 122 ? -7.961 -4.805 -16.406 1 98.25 122 GLN B CA 1
ATOM 3800 C C . GLN B 1 122 ? -8.875 -5.984 -16.094 1 98.25 122 GLN B C 1
ATOM 3802 O O . GLN B 1 122 ? -10.094 -5.828 -16.031 1 98.25 122 GLN B O 1
ATOM 3807 N N . TRP B 1 123 ? -8.289 -7.148 -15.938 1 98.31 123 TRP B N 1
ATOM 3808 C CA . TRP B 1 123 ? -9.062 -8.344 -15.625 1 98.31 123 TRP B CA 1
ATOM 3809 C C . TRP B 1 123 ? -9.883 -8.148 -14.352 1 98.31 123 TRP B C 1
ATOM 3811 O O . TRP B 1 123 ? -11.078 -8.445 -14.32 1 98.31 123 TRP B O 1
ATOM 3821 N N . GLN B 1 124 ? -9.266 -7.648 -13.328 1 98.19 124 GLN B N 1
ATOM 3822 C CA . GLN B 1 124 ? -9.93 -7.535 -12.039 1 98.19 124 GLN B CA 1
ATOM 3823 C C . GLN B 1 124 ? -11.008 -6.453 -12.062 1 98.19 124 GLN B C 1
ATOM 3825 O O . GLN B 1 124 ? -12.031 -6.574 -11.398 1 98.19 124 GLN B O 1
ATOM 3830 N N . THR B 1 125 ? -10.734 -5.371 -12.82 1 98.25 125 THR B N 1
ATOM 3831 C CA . THR B 1 125 ? -11.766 -4.352 -12.984 1 98.25 125 THR B CA 1
ATOM 3832 C C . THR B 1 125 ? -13.031 -4.957 -13.602 1 98.25 125 THR B C 1
ATOM 3834 O O . THR B 1 125 ? -14.141 -4.711 -13.125 1 98.25 125 THR B O 1
ATOM 3837 N N . GLU B 1 126 ? -12.836 -5.785 -14.57 1 97.25 126 GLU B N 1
ATOM 3838 C CA . GLU B 1 126 ? -13.953 -6.461 -15.227 1 97.25 126 GLU B CA 1
ATOM 3839 C C . GLU B 1 126 ? -14.625 -7.457 -14.281 1 97.25 126 GLU B C 1
ATOM 3841 O O . GLU B 1 126 ? -15.852 -7.543 -14.227 1 97.25 126 GLU B O 1
ATOM 3846 N N . ASP B 1 127 ? -13.82 -8.172 -13.555 1 97.19 127 ASP B N 1
ATOM 3847 C CA . ASP B 1 127 ? -14.352 -9.164 -12.625 1 97.19 127 ASP B CA 1
ATOM 3848 C C . ASP B 1 127 ? -15.211 -8.508 -11.555 1 97.19 127 ASP B C 1
ATOM 3850 O O . ASP B 1 127 ? -16.297 -8.992 -11.242 1 97.19 127 ASP B O 1
ATOM 3854 N N . PHE B 1 128 ? -14.672 -7.406 -10.961 1 97.56 128 PHE B N 1
ATOM 3855 C CA . PHE B 1 128 ? -15.422 -6.684 -9.945 1 97.56 128 PHE B CA 1
ATOM 3856 C C . PHE B 1 128 ? -16.75 -6.18 -10.5 1 97.56 128 PHE B C 1
ATOM 3858 O O . PHE B 1 128 ? -17.812 -6.422 -9.914 1 97.56 128 PHE B O 1
ATOM 3865 N N . ALA B 1 129 ? -16.688 -5.57 -11.656 1 96.06 129 ALA B N 1
ATOM 3866 C CA . ALA B 1 129 ? -17.875 -4.992 -12.266 1 96.06 129 ALA B CA 1
ATOM 3867 C C . ALA B 1 129 ? -18.922 -6.066 -12.562 1 96.06 129 ALA B C 1
ATOM 3869 O O . ALA B 1 129 ? -20.109 -5.891 -12.273 1 96.06 129 ALA B O 1
ATOM 3870 N N . ALA B 1 130 ? -18.484 -7.199 -13.062 1 94.56 130 ALA B N 1
ATOM 3871 C CA . ALA B 1 130 ? -19.391 -8.289 -13.422 1 94.56 130 ALA B CA 1
ATOM 3872 C C . ALA B 1 130 ? -19.906 -9 -12.172 1 94.56 130 ALA B C 1
ATOM 3874 O O . ALA B 1 130 ? -21 -9.586 -12.195 1 94.56 130 ALA B O 1
ATOM 3875 N N . GLY B 1 131 ? -19.172 -8.844 -11.109 1 94.69 131 GLY B N 1
ATOM 3876 C CA . GLY B 1 131 ? -19.5 -9.586 -9.906 1 94.69 131 GLY B CA 1
ATOM 3877 C C . GLY B 1 131 ? -20.5 -8.859 -9.023 1 94.69 131 GLY B C 1
ATOM 3878 O O . GLY B 1 131 ? -20.984 -9.414 -8.031 1 94.69 131 GLY B O 1
ATOM 3879 N N . GLY B 1 132 ? -20.766 -7.582 -9.352 1 96.5 132 GLY B N 1
ATOM 3880 C CA . GLY B 1 132 ? -21.766 -6.863 -8.578 1 96.5 132 GLY B CA 1
ATOM 3881 C C . GLY B 1 132 ? -21.188 -5.688 -7.812 1 96.5 132 GLY B C 1
ATOM 3882 O O . GLY B 1 132 ? -21.891 -5.059 -7.016 1 96.5 132 GLY B O 1
ATOM 3883 N N . PHE B 1 133 ? -19.922 -5.438 -8 1 98.5 133 PHE B N 1
ATOM 3884 C CA . PHE B 1 133 ? -19.297 -4.27 -7.387 1 98.5 133 PHE B CA 1
ATOM 3885 C C . PHE B 1 133 ? -20.109 -3.014 -7.676 1 98.5 133 PHE B C 1
ATOM 3887 O O . PHE B 1 133 ? -20.656 -2.857 -8.773 1 98.5 133 PHE B O 1
ATOM 3894 N N . GLN B 1 134 ? -20.266 -2.145 -6.652 1 98.5 134 GLN B N 1
ATOM 3895 C CA . GLN B 1 134 ? -20.984 -0.883 -6.801 1 98.5 134 GLN B CA 1
ATOM 3896 C C . GLN B 1 134 ? -20.031 0.254 -7.156 1 98.5 134 GLN B C 1
ATOM 3898 O O . GLN B 1 134 ? -19.516 0.942 -6.27 1 98.5 134 GLN B O 1
ATOM 3903 N N . PRO B 1 135 ? -19.828 0.49 -8.484 1 97.62 135 PRO B N 1
ATOM 3904 C CA . PRO B 1 135 ? -18.906 1.553 -8.883 1 97.62 135 PRO B CA 1
ATOM 3905 C C . PRO B 1 135 ? -19.297 2.92 -8.32 1 97.62 135 PRO B C 1
ATOM 3907 O O . PRO B 1 135 ? -20.484 3.232 -8.234 1 97.62 135 PRO B O 1
ATOM 3910 N N . GLY B 1 136 ? -18.312 3.703 -7.953 1 96.5 136 GLY B N 1
ATOM 3911 C CA . GLY B 1 136 ? -18.578 5.039 -7.449 1 96.5 136 GLY B CA 1
ATOM 3912 C C . GLY B 1 136 ? -18.859 5.07 -5.957 1 96.5 136 GLY B C 1
ATOM 3913 O O . GLY B 1 136 ? -18.828 6.129 -5.332 1 96.5 136 GLY B O 1
ATOM 3914 N N . ARG B 1 137 ? -19.125 3.91 -5.383 1 97.75 137 ARG B N 1
ATOM 3915 C CA . ARG B 1 137 ? -19.359 3.818 -3.947 1 97.75 137 ARG B CA 1
ATOM 3916 C C . ARG B 1 137 ? -18.141 3.277 -3.223 1 97.75 137 ARG B C 1
ATOM 3918 O O . ARG B 1 137 ? -17.375 2.494 -3.789 1 97.75 137 ARG B O 1
ATOM 3925 N N . GLY B 1 138 ? -17.953 3.705 -2.014 1 98.69 138 GLY B N 1
ATOM 3926 C CA . GLY B 1 138 ? -16.734 3.406 -1.269 1 98.69 138 GLY B CA 1
ATOM 3927 C C . GLY B 1 138 ? -16.469 1.92 -1.152 1 98.69 138 GLY B C 1
ATOM 3928 O O . GLY B 1 138 ? -17.391 1.105 -1.183 1 98.69 138 GLY B O 1
ATOM 3929 N N . PHE B 1 139 ? -15.203 1.551 -0.993 1 98.88 139 PHE B N 1
ATOM 3930 C CA . PHE B 1 139 ? -14.68 0.192 -0.939 1 98.88 139 PHE B CA 1
ATOM 3931 C C . PHE B 1 139 ? -13.836 -0.014 0.313 1 98.88 139 PHE B C 1
ATOM 3933 O O . PHE B 1 139 ? -12.766 0.576 0.448 1 98.88 139 PHE B O 1
ATOM 3940 N N . LEU B 1 140 ? -14.328 -0.773 1.293 1 98.94 140 LEU B N 1
ATOM 3941 C CA . LEU B 1 140 ? -13.57 -1.171 2.475 1 98.94 140 LEU B CA 1
ATOM 3942 C C . LEU B 1 140 ? -12.789 -2.449 2.209 1 98.94 140 LEU B C 1
ATOM 3944 O O . LEU B 1 140 ? -13.367 -3.482 1.872 1 98.94 140 LEU B O 1
ATOM 3948 N N . CYS B 1 141 ? -11.453 -2.381 2.361 1 98.81 141 CYS B N 1
ATOM 3949 C CA . CYS B 1 141 ? -10.578 -3.51 2.076 1 98.81 141 CYS B CA 1
ATOM 3950 C C . CYS B 1 141 ? -9.875 -3.988 3.342 1 98.81 141 CYS B C 1
ATOM 3952 O O . CYS B 1 141 ? -8.969 -3.322 3.846 1 98.81 141 CYS B O 1
ATOM 3954 N N . LEU B 1 142 ? -10.297 -5.145 3.836 1 98.56 142 LEU B N 1
ATOM 3955 C CA . LEU B 1 142 ? -9.688 -5.754 5.016 1 98.56 142 LEU B CA 1
ATOM 3956 C C . LEU B 1 142 ? -8.633 -6.781 4.613 1 98.56 142 LEU B C 1
ATOM 3958 O O . LEU B 1 142 ? -8.633 -7.906 5.117 1 98.56 142 LEU B O 1
ATOM 3962 N N . MET B 1 143 ? -7.781 -6.441 3.633 1 97.88 143 MET B N 1
ATOM 3963 C CA . MET B 1 143 ? -6.723 -7.293 3.096 1 97.88 143 MET B CA 1
ATOM 3964 C C . MET B 1 143 ? -5.352 -6.676 3.338 1 97.88 143 MET B C 1
ATOM 3966 O O . MET B 1 143 ? -5.23 -5.461 3.496 1 97.88 143 MET B O 1
ATOM 3970 N N . PRO B 1 144 ? -4.332 -7.527 3.414 1 96.69 144 PRO B N 1
ATOM 3971 C CA . PRO B 1 144 ? -2.992 -6.973 3.637 1 96.69 144 PRO B CA 1
ATOM 3972 C C . PRO B 1 144 ? -2.492 -6.145 2.457 1 96.69 144 PRO B C 1
ATOM 3974 O O . PRO B 1 144 ? -2.893 -6.383 1.315 1 96.69 144 PRO B O 1
ATOM 3977 N N . SER B 1 145 ? -1.667 -5.184 2.805 1 96.44 145 SER B N 1
ATOM 3978 C CA . SER B 1 145 ? -0.95 -4.363 1.837 1 96.44 145 SER B CA 1
ATOM 3979 C C . SER B 1 145 ? 0.538 -4.699 1.819 1 96.44 145 SER B C 1
ATOM 3981 O O . SER B 1 145 ? 0.918 -5.84 1.539 1 96.44 145 SER B O 1
ATOM 3983 N N . GLY B 1 146 ? 1.47 -3.738 1.944 1 94.94 146 GLY B N 1
ATOM 3984 C CA . GLY B 1 146 ? 2.898 -4.008 1.968 1 94.94 146 GLY B CA 1
ATOM 3985 C C . GLY B 1 146 ? 3.363 -4.863 0.805 1 94.94 146 GLY B C 1
ATOM 3986 O O . GLY B 1 146 ? 3.217 -4.477 -0.356 1 94.94 146 GLY B O 1
ATOM 3987 N N . PRO B 1 147 ? 3.898 -6.035 1.201 1 97.12 147 PRO B N 1
ATOM 3988 C CA . PRO B 1 147 ? 4.465 -6.883 0.148 1 97.12 147 PRO B CA 1
ATOM 3989 C C . PRO B 1 147 ? 3.424 -7.793 -0.498 1 97.12 147 PRO B C 1
ATOM 3991 O O . PRO B 1 147 ? 3.777 -8.703 -1.256 1 97.12 147 PRO B O 1
ATOM 3994 N N . HIS B 1 148 ? 2.152 -7.559 -0.265 1 97 148 HIS B N 1
ATOM 3995 C CA . HIS B 1 148 ? 1.098 -8.414 -0.792 1 97 148 HIS B CA 1
ATOM 3996 C C . HIS B 1 148 ? 0.369 -7.746 -1.952 1 97 148 HIS B C 1
ATOM 3998 O O . HIS B 1 148 ? -0.054 -6.594 -1.842 1 97 148 HIS B O 1
ATOM 4004 N N . GLY B 1 149 ? 0.151 -8.477 -2.998 1 97.25 149 GLY B N 1
ATOM 4005 C CA . GLY B 1 149 ? -0.453 -7.934 -4.203 1 97.25 149 GLY B CA 1
ATOM 4006 C C . GLY B 1 149 ? -1.919 -7.586 -4.027 1 97.25 149 GLY B C 1
ATOM 4007 O O . GLY B 1 149 ? -2.426 -6.668 -4.68 1 97.25 149 GLY B O 1
ATOM 4008 N N . VAL B 1 150 ? -2.596 -8.219 -3.121 1 97.38 150 VAL B N 1
ATOM 4009 C CA . VAL B 1 150 ? -4.043 -8.102 -2.996 1 97.38 150 VAL B CA 1
ATOM 4010 C C . VAL B 1 150 ? -4.414 -6.66 -2.654 1 97.38 150 VAL B C 1
ATOM 4012 O O . VAL B 1 150 ? -5.305 -6.074 -3.279 1 97.38 150 VAL B O 1
ATOM 4015 N N . GLY B 1 151 ? -3.732 -6.082 -1.685 1 96.94 151 GLY B N 1
ATOM 4016 C CA . GLY B 1 151 ? -4.02 -4.699 -1.33 1 96.94 151 GLY B CA 1
ATOM 4017 C C . GLY B 1 151 ? -3.66 -3.715 -2.428 1 96.94 151 GLY B C 1
ATOM 4018 O O . GLY B 1 151 ? -4.383 -2.744 -2.658 1 96.94 151 GLY B O 1
ATOM 4019 N N . TYR B 1 152 ? -2.553 -3.975 -3.141 1 98.06 152 TYR B N 1
ATOM 4020 C CA . TYR B 1 152 ? -2.086 -3.137 -4.238 1 98.06 152 TYR B CA 1
ATOM 4021 C C . TYR B 1 152 ? -3.107 -3.098 -5.367 1 98.06 152 TYR B C 1
ATOM 4023 O O . TYR B 1 152 ? -3.525 -2.021 -5.801 1 98.06 152 TYR B O 1
ATOM 4031 N N . PHE B 1 153 ? -3.572 -4.211 -5.816 1 98.5 153 PHE B N 1
ATOM 4032 C CA . PHE B 1 153 ? -4.469 -4.301 -6.965 1 98.5 153 PHE B CA 1
ATOM 4033 C C . PHE B 1 153 ? -5.875 -3.842 -6.59 1 98.5 153 PHE B C 1
ATOM 4035 O O . PHE B 1 153 ? -6.559 -3.207 -7.391 1 98.5 153 PHE B O 1
ATOM 4042 N N . SER B 1 154 ? -6.309 -4.172 -5.344 1 98.38 154 SER B N 1
ATOM 4043 C CA . SER B 1 154 ? -7.625 -3.73 -4.902 1 98.38 154 SER B CA 1
ATOM 4044 C C . SER B 1 154 ? -7.738 -2.209 -4.938 1 98.38 154 SER B C 1
ATOM 4046 O O . SER B 1 154 ? -8.773 -1.67 -5.332 1 98.38 154 SER B O 1
ATOM 4048 N N . ARG B 1 155 ? -6.691 -1.573 -4.527 1 98.31 155 ARG B N 1
ATOM 4049 C CA . ARG B 1 155 ? -6.68 -0.114 -4.523 1 98.31 155 ARG B CA 1
ATOM 4050 C C . ARG B 1 155 ? -6.789 0.437 -5.941 1 98.31 155 ARG B C 1
ATOM 4052 O O . ARG B 1 155 ? -7.586 1.341 -6.203 1 98.31 155 ARG B O 1
ATOM 4059 N N . LEU B 1 156 ? -6.051 -0.112 -6.875 1 98.19 156 LEU B N 1
ATOM 4060 C CA . LEU B 1 156 ? -6.023 0.381 -8.25 1 98.19 156 LEU B CA 1
ATOM 4061 C C . LEU B 1 156 ? -7.336 0.071 -8.961 1 98.19 156 LEU B C 1
ATOM 4063 O O . LEU B 1 156 ? -7.832 0.891 -9.734 1 98.19 156 LEU B O 1
ATOM 4067 N N . VAL B 1 157 ? -7.891 -1.091 -8.688 1 98.56 157 VAL B N 1
ATOM 4068 C CA . VAL B 1 157 ? -9.148 -1.498 -9.305 1 98.56 157 VAL B CA 1
ATOM 4069 C C . VAL B 1 157 ? -10.281 -0.601 -8.812 1 98.56 157 VAL B C 1
ATOM 4071 O O . VAL B 1 157 ? -11.117 -0.155 -9.609 1 98.56 157 VAL B O 1
ATOM 4074 N N . SER B 1 158 ? -10.312 -0.32 -7.492 1 97.94 158 SER B N 1
ATOM 4075 C CA . SER B 1 158 ? -11.344 0.558 -6.953 1 97.94 158 SER B CA 1
ATOM 4076 C C . SER B 1 158 ? -11.25 1.956 -7.555 1 97.94 158 SER B C 1
ATOM 4078 O O . SER B 1 158 ? -12.273 2.58 -7.848 1 97.94 158 SER B O 1
ATOM 4080 N N . GLU B 1 159 ? -10.039 2.434 -7.746 1 97.31 159 GLU B N 1
ATOM 4081 C CA . GLU B 1 159 ? -9.836 3.736 -8.375 1 97.31 159 GLU B CA 1
ATOM 4082 C C . GLU B 1 159 ? -10.414 3.77 -9.781 1 97.31 159 GLU B C 1
ATOM 4084 O O . GLU B 1 159 ? -11.102 4.727 -10.156 1 97.31 159 GLU B O 1
ATOM 4089 N N . ARG B 1 160 ? -10.188 2.732 -10.531 1 97.19 160 ARG B N 1
ATOM 4090 C CA . ARG B 1 160 ? -10.68 2.648 -11.898 1 97.19 160 ARG B CA 1
ATOM 4091 C C . ARG B 1 160 ? -12.203 2.605 -11.93 1 97.19 160 ARG B C 1
ATOM 4093 O O . ARG B 1 160 ? -12.82 3.074 -12.891 1 97.19 160 ARG B O 1
ATOM 4100 N N . LEU B 1 161 ? -12.758 2.084 -10.906 1 97.94 161 LEU B N 1
ATOM 4101 C CA . LEU B 1 161 ? -14.203 1.955 -10.836 1 97.94 161 LEU B CA 1
ATOM 4102 C C . LEU B 1 161 ? -14.828 3.176 -10.172 1 97.94 161 LEU B C 1
ATOM 4104 O O . LEU B 1 161 ? -16.031 3.186 -9.883 1 97.94 161 LEU B O 1
ATOM 4108 N N . GLY B 1 162 ? -13.977 4.191 -9.867 1 96.56 162 GLY B N 1
ATOM 4109 C CA . GLY B 1 162 ? -14.461 5.453 -9.328 1 96.56 162 GLY B CA 1
ATOM 4110 C C . GLY B 1 162 ? -14.805 5.383 -7.855 1 96.56 162 GLY B C 1
ATOM 4111 O O . GLY B 1 162 ? -15.617 6.168 -7.363 1 96.56 162 GLY B O 1
ATOM 4112 N N . SER B 1 163 ? -14.234 4.426 -7.145 1 98.06 163 SER B N 1
ATOM 4113 C CA . SER B 1 163 ? -14.617 4.168 -5.762 1 98.06 163 SER B CA 1
ATOM 4114 C C . SER B 1 163 ? -13.477 4.477 -4.801 1 98.06 163 SER B C 1
ATOM 4116 O O . SER B 1 163 ? -12.352 4.012 -4.992 1 98.06 163 SER B O 1
ATOM 4118 N N . VAL B 1 164 ? -13.75 5.242 -3.771 1 98.5 164 VAL B N 1
ATOM 4119 C CA . VAL B 1 164 ? -12.766 5.582 -2.756 1 98.5 164 VAL B CA 1
ATOM 4120 C C . VAL B 1 164 ? -12.336 4.32 -2.008 1 98.5 164 VAL B C 1
ATOM 4122 O O . VAL B 1 164 ? -13.18 3.504 -1.626 1 98.5 164 VAL B O 1
ATOM 4125 N N . PHE B 1 165 ? -11.086 4.203 -1.831 1 98.75 165 PHE B N 1
ATOM 4126 C CA . PHE B 1 165 ? -10.492 3.035 -1.193 1 98.75 165 PHE B CA 1
ATOM 4127 C C . PHE B 1 165 ? -10.219 3.305 0.282 1 98.75 165 PHE B C 1
ATOM 4129 O O . PHE B 1 165 ? -9.523 4.266 0.625 1 98.75 165 PHE B O 1
ATOM 4136 N N . HIS B 1 166 ? -10.781 2.473 1.17 1 98.81 166 HIS B N 1
ATOM 4137 C CA . HIS B 1 166 ? -10.492 2.502 2.6 1 98.81 166 HIS B CA 1
ATOM 4138 C C . HIS B 1 166 ? -9.742 1.25 3.039 1 98.81 166 HIS B C 1
ATOM 4140 O O . HIS B 1 166 ? -10.32 0.163 3.102 1 98.81 166 HIS B O 1
ATOM 4146 N N . GLY B 1 167 ? -8.438 1.4 3.348 1 98 167 GLY B N 1
ATOM 4147 C CA . GLY B 1 167 ? -7.633 0.287 3.818 1 98 167 GLY B CA 1
ATOM 4148 C C . GLY B 1 167 ? -7.488 0.252 5.328 1 98 167 GLY B C 1
ATOM 4149 O O . GLY B 1 167 ? -7.934 1.169 6.023 1 98 167 GLY B O 1
ATOM 4150 N N . ILE B 1 168 ? -6.785 -0.799 5.844 1 97.25 168 ILE B N 1
ATOM 4151 C CA . ILE B 1 168 ? -6.535 -0.966 7.273 1 97.25 168 ILE B CA 1
ATOM 4152 C C . ILE B 1 168 ? -5.105 -1.445 7.496 1 97.25 168 ILE B C 1
ATOM 4154 O O . ILE B 1 168 ? -4.402 -1.785 6.543 1 97.25 168 ILE B O 1
ATOM 4158 N N . ASP B 1 169 ? -4.68 -1.419 8.766 1 96.75 169 ASP B N 1
ATOM 4159 C CA . ASP B 1 169 ? -3.455 -2.098 9.18 1 96.75 169 ASP B CA 1
ATOM 4160 C C . ASP B 1 169 ? -3.717 -3.572 9.477 1 96.75 169 ASP B C 1
ATOM 4162 O O . ASP B 1 169 ? -4.602 -3.902 10.266 1 96.75 169 ASP B O 1
ATOM 4166 N N . ILE B 1 170 ? -3.02 -4.402 8.836 1 96.75 170 ILE B N 1
ATOM 4167 C CA . ILE B 1 170 ? -3.078 -5.832 9.117 1 96.75 170 ILE B CA 1
ATOM 4168 C C . ILE B 1 170 ? -1.736 -6.477 8.773 1 96.75 170 ILE B C 1
ATOM 4170 O O . ILE B 1 170 ? -1.157 -6.203 7.723 1 96.75 170 ILE B O 1
ATOM 4174 N N . ASP B 1 171 ? -1.166 -7.234 9.695 1 95.88 171 ASP B N 1
ATOM 4175 C CA . ASP B 1 171 ? 0.084 -7.969 9.523 1 95.88 171 ASP B CA 1
ATOM 4176 C C . ASP B 1 171 ? -0.158 -9.477 9.523 1 95.88 171 ASP B C 1
ATOM 4178 O O . ASP B 1 171 ? -0.112 -10.117 10.578 1 95.88 171 ASP B O 1
ATOM 4182 N N . PRO B 1 172 ? -0.396 -9.992 8.336 1 94.38 172 PRO B N 1
ATOM 4183 C CA . PRO B 1 172 ? -0.738 -11.414 8.289 1 94.38 172 PRO B CA 1
ATOM 4184 C C . PRO B 1 172 ? 0.395 -12.312 8.781 1 94.38 172 PRO B C 1
ATOM 4186 O O . PRO B 1 172 ? 0.141 -13.375 9.352 1 94.38 172 PRO B O 1
ATOM 4189 N N . ARG B 1 173 ? 1.615 -11.914 8.625 1 94 173 ARG B N 1
ATOM 4190 C CA . ARG B 1 173 ? 2.752 -12.719 9.078 1 94 173 ARG B CA 1
ATOM 4191 C C . ARG B 1 173 ? 2.805 -12.789 10.594 1 94 173 ARG B C 1
ATOM 4193 O O . ARG B 1 173 ? 3.104 -13.844 11.164 1 94 173 ARG B O 1
ATOM 4200 N N . TRP B 1 174 ? 2.541 -11.664 11.211 1 94.19 174 TRP B N 1
ATOM 4201 C CA . TRP B 1 174 ? 2.533 -11.641 12.672 1 94.19 174 TRP B CA 1
ATOM 4202 C C . TRP B 1 174 ? 1.448 -12.562 13.219 1 94.19 174 TRP B C 1
ATOM 4204 O O . TRP B 1 174 ? 1.684 -13.312 14.172 1 94.19 174 TRP B O 1
ATOM 4214 N N . VAL B 1 175 ? 0.249 -12.523 12.617 1 93.12 175 VAL B N 1
ATOM 4215 C CA . VAL B 1 175 ? -0.857 -13.359 13.078 1 93.12 175 VAL B CA 1
ATOM 4216 C C . VAL B 1 175 ? -0.487 -14.836 12.945 1 93.12 175 VAL B C 1
ATOM 4218 O O . VAL B 1 175 ? -0.8 -15.641 13.828 1 93.12 175 VAL B O 1
ATOM 4221 N N . LYS B 1 176 ? 0.122 -15.211 11.836 1 90.69 176 LYS B N 1
ATOM 4222 C CA . LYS B 1 176 ? 0.556 -16.594 11.641 1 90.69 176 LYS B CA 1
ATOM 4223 C C . LYS B 1 176 ? 1.569 -17 12.711 1 90.69 176 LYS B C 1
ATOM 4225 O O . LYS B 1 176 ? 1.523 -18.125 13.219 1 90.69 176 LYS B O 1
ATOM 4230 N N . LYS B 1 177 ? 2.482 -16.109 13.055 1 89.88 177 LYS B N 1
ATOM 4231 C CA . LYS B 1 177 ? 3.445 -16.375 14.125 1 89.88 177 LYS B CA 1
ATOM 4232 C C . LYS B 1 177 ? 2.742 -16.562 15.461 1 89.88 177 LYS B C 1
ATOM 4234 O O . LYS B 1 177 ? 3.113 -17.453 16.234 1 89.88 177 LYS B O 1
ATOM 4239 N N . LEU B 1 178 ? 1.727 -15.727 15.719 1 90.19 178 LEU B N 1
ATOM 4240 C CA . LEU B 1 178 ? 0.932 -15.875 16.938 1 90.19 178 LEU B CA 1
ATOM 4241 C C . LEU B 1 178 ? 0.223 -17.219 16.969 1 90.19 178 LEU B C 1
ATOM 4243 O O . LEU B 1 178 ? 0.201 -17.891 18 1 90.19 178 LEU B O 1
ATOM 4247 N N . ALA B 1 179 ? -0.304 -17.625 15.828 1 87.75 179 ALA B N 1
ATOM 4248 C CA . ALA B 1 179 ? -1.107 -18.828 15.727 1 87.75 179 ALA B CA 1
ATOM 4249 C C . ALA B 1 179 ? -0.25 -20.078 15.938 1 87.75 179 ALA B C 1
ATOM 4251 O O . ALA B 1 179 ? -0.757 -21.125 16.328 1 87.75 179 ALA B O 1
ATOM 4252 N N . ALA B 1 180 ? 1.021 -19.969 15.648 1 84.25 180 ALA B N 1
ATOM 4253 C CA . ALA B 1 180 ? 1.933 -21.094 15.75 1 84.25 180 ALA B CA 1
ATOM 4254 C C . ALA B 1 180 ? 2.369 -21.328 17.188 1 84.25 180 ALA B C 1
ATOM 4256 O O . ALA B 1 180 ? 2.934 -22.375 17.516 1 84.25 180 ALA B O 1
ATOM 4257 N N . ARG B 1 181 ? 1.979 -20.391 18.109 1 83.81 181 ARG B N 1
ATOM 4258 C CA . ARG B 1 181 ? 2.408 -20.5 19.5 1 83.81 181 ARG B CA 1
ATOM 4259 C C . ARG B 1 181 ? 1.397 -21.281 20.328 1 83.81 181 ARG B C 1
ATOM 4261 O O . ARG B 1 181 ? 0.214 -21.328 19.984 1 83.81 181 ARG B O 1
ATOM 4268 N N . PRO B 1 182 ? 1.92 -21.828 21.375 1 81.44 182 PRO B N 1
ATOM 4269 C CA . PRO B 1 182 ? 0.973 -22.453 22.297 1 81.44 182 PRO B CA 1
ATOM 4270 C C . PRO B 1 182 ? 0.015 -21.453 22.938 1 81.44 182 PRO B C 1
ATOM 4272 O O . PRO B 1 182 ? 0.423 -20.344 23.281 1 81.44 182 PRO B O 1
ATOM 4275 N N . GLY B 1 183 ? -1.222 -21.859 23.078 1 80.25 183 GLY B N 1
ATOM 4276 C CA . GLY B 1 183 ? -2.215 -20.969 23.656 1 80.25 183 GLY B CA 1
ATOM 4277 C C . GLY B 1 183 ? -2.533 -19.781 22.766 1 80.25 183 GLY B C 1
ATOM 4278 O O . GLY B 1 183 ? -2.824 -18.688 23.266 1 80.25 183 GLY B O 1
ATOM 4279 N N . ALA B 1 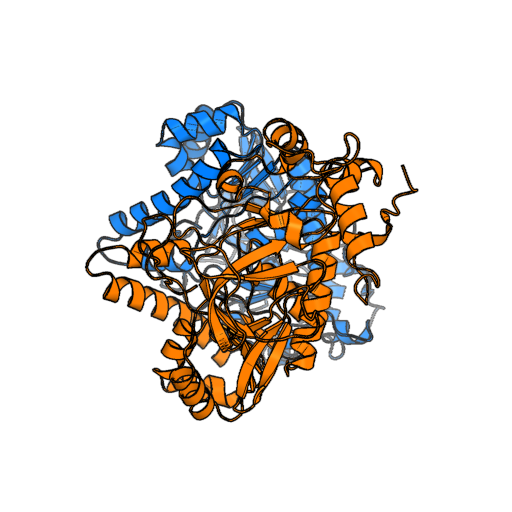184 ? -2.387 -20.031 21.5 1 84.25 184 ALA B N 1
ATOM 4280 C CA . ALA B 1 184 ? -2.43 -19.016 20.453 1 84.25 184 ALA B CA 1
ATOM 4281 C C . ALA B 1 184 ? -3.83 -18.422 20.312 1 84.25 184 ALA B C 1
ATOM 4283 O O . ALA B 1 184 ? -3.992 -17.297 19.844 1 84.25 184 ALA B O 1
ATOM 4284 N N . ALA B 1 185 ? -4.781 -19 20.859 1 87.69 185 ALA B N 1
ATOM 4285 C CA . ALA B 1 185 ? -6.164 -18.641 20.562 1 87.69 185 ALA B CA 1
ATOM 4286 C C . ALA B 1 185 ? -6.473 -17.219 21.047 1 87.69 185 ALA B C 1
ATOM 4288 O O . ALA B 1 185 ? -7.055 -16.422 20.328 1 87.69 185 ALA B O 1
ATOM 4289 N N . ALA B 1 186 ? -6.09 -16.938 22.266 1 90.44 186 ALA B N 1
ATOM 4290 C CA . ALA B 1 186 ? -6.398 -15.633 22.844 1 90.44 186 ALA B CA 1
ATOM 4291 C C . ALA B 1 186 ? -5.676 -14.516 22.094 1 90.44 186 ALA B C 1
ATOM 4293 O O . ALA B 1 186 ? -6.246 -13.445 21.859 1 90.44 186 ALA B O 1
ATOM 4294 N N . ALA B 1 187 ? -4.43 -14.781 21.766 1 90.06 187 ALA B N 1
ATOM 4295 C CA . ALA B 1 187 ? -3.641 -13.773 21.062 1 90.06 187 ALA B CA 1
ATOM 4296 C C . ALA B 1 187 ? -4.199 -13.508 19.656 1 90.06 187 ALA B C 1
ATOM 4298 O O . ALA B 1 187 ? -4.289 -12.359 19.219 1 90.06 187 ALA B O 1
ATOM 4299 N N . VAL B 1 188 ? -4.57 -14.547 18.984 1 93.75 188 VAL B N 1
ATOM 4300 C CA . VAL B 1 188 ? -5.152 -14.414 17.656 1 93.75 188 VAL B CA 1
ATOM 4301 C C . VAL B 1 188 ? -6.488 -13.68 17.75 1 93.75 188 VAL B C 1
ATOM 4303 O O . VAL B 1 188 ? -6.77 -12.789 16.938 1 93.75 188 VAL B O 1
ATOM 4306 N N . ALA B 1 189 ? -7.281 -14.039 18.734 1 94.56 189 ALA B N 1
ATOM 4307 C CA . ALA B 1 189 ? -8.578 -13.391 18.938 1 94.56 189 ALA B CA 1
ATOM 4308 C C . ALA B 1 189 ? -8.406 -11.891 19.172 1 94.56 189 ALA B C 1
ATOM 4310 O O . ALA B 1 189 ? -9.195 -11.086 18.672 1 94.56 189 ALA B O 1
ATOM 4311 N N . ALA B 1 190 ? -7.434 -11.555 19.969 1 93.69 190 ALA B N 1
ATOM 4312 C CA . ALA B 1 190 ? -7.164 -10.148 20.234 1 93.69 190 ALA B CA 1
ATOM 4313 C C . ALA B 1 190 ? -6.797 -9.398 18.969 1 93.69 190 ALA B C 1
ATOM 4315 O O . ALA B 1 190 ? -7.203 -8.25 18.766 1 93.69 190 ALA B O 1
ATOM 4316 N N . TYR B 1 191 ? -6.02 -10.031 18.141 1 95.44 191 TYR B N 1
ATOM 4317 C CA . TYR B 1 191 ? -5.641 -9.391 16.891 1 95.44 191 TYR B CA 1
ATOM 4318 C C . TYR B 1 191 ? -6.844 -9.25 15.969 1 95.44 191 TYR B C 1
ATOM 4320 O O . TYR B 1 191 ? -7 -8.227 15.289 1 95.44 191 TYR B O 1
ATOM 4328 N N . VAL B 1 192 ? -7.668 -10.273 15.859 1 96.75 192 VAL B N 1
ATOM 4329 C CA . VAL B 1 192 ? -8.883 -10.203 15.055 1 96.75 192 VAL B CA 1
ATOM 4330 C C . VAL B 1 192 ? -9.758 -9.047 15.531 1 96.75 192 VAL B C 1
ATOM 4332 O O . VAL B 1 192 ? -10.297 -8.289 14.719 1 96.75 192 VAL B O 1
ATOM 4335 N N . GLU B 1 193 ? -9.867 -8.891 16.859 1 96.38 193 GLU B N 1
ATOM 4336 C CA . GLU B 1 193 ? -10.617 -7.766 17.406 1 96.38 193 GLU B CA 1
ATOM 4337 C C . GLU B 1 193 ? -10.031 -6.43 16.953 1 96.38 193 GLU B C 1
ATOM 4339 O O . GLU B 1 193 ? -10.773 -5.496 16.641 1 96.38 193 GLU B O 1
ATOM 4344 N N . HIS B 1 194 ? -8.734 -6.375 16.938 1 95.88 194 HIS B N 1
ATOM 4345 C CA . HIS B 1 194 ? -8.031 -5.191 16.469 1 95.88 194 HIS B CA 1
ATOM 4346 C C . HIS B 1 194 ? -8.422 -4.852 15.031 1 95.88 194 HIS B C 1
ATOM 4348 O O . HIS B 1 194 ? -8.688 -3.691 14.711 1 95.88 194 HIS B O 1
ATOM 4354 N N . VAL B 1 195 ? -8.492 -5.832 14.164 1 97.38 195 VAL B N 1
ATOM 4355 C CA . VAL B 1 195 ? -8.859 -5.645 12.766 1 97.38 195 VAL B CA 1
ATOM 4356 C C . VAL B 1 195 ? -10.32 -5.219 12.664 1 97.38 195 VAL B C 1
ATOM 4358 O O . VAL B 1 195 ? -10.656 -4.289 11.922 1 97.38 195 VAL B O 1
ATOM 4361 N N . LEU B 1 196 ? -11.188 -5.828 13.445 1 97.88 196 LEU B N 1
ATOM 4362 C CA . LEU B 1 196 ? -12.617 -5.543 13.398 1 97.88 196 LEU B CA 1
ATOM 4363 C C . LEU B 1 196 ? -12.914 -4.129 13.883 1 97.88 196 LEU B C 1
ATOM 4365 O O . LEU B 1 196 ? -13.836 -3.477 13.398 1 97.88 196 LEU B O 1
ATOM 4369 N N . GLU B 1 197 ? -12.156 -3.68 14.875 1 96.56 197 GLU B N 1
ATOM 4370 C CA . GLU B 1 197 ? -12.32 -2.309 15.352 1 96.56 197 GLU B CA 1
ATOM 4371 C C . GLU B 1 197 ? -12.062 -1.301 14.234 1 96.56 197 GLU B C 1
ATOM 4373 O O . GLU B 1 197 ? -12.773 -0.304 14.117 1 96.56 197 GLU B O 1
ATOM 4378 N N . GLN B 1 198 ? -11.047 -1.532 13.469 1 96.94 198 GLN B N 1
ATOM 4379 C CA . GLN B 1 198 ? -10.773 -0.662 12.328 1 96.94 198 GLN B CA 1
ATOM 4380 C C . GLN B 1 198 ? -11.922 -0.685 11.328 1 96.94 198 GLN B C 1
ATOM 4382 O O . GLN B 1 198 ? -12.359 0.365 10.852 1 96.94 198 GLN B O 1
ATOM 4387 N N . ALA B 1 199 ? -12.398 -1.885 11.031 1 98.06 199 ALA B N 1
ATOM 4388 C CA . ALA B 1 199 ? -13.516 -2.035 10.094 1 98.06 199 ALA B CA 1
ATOM 4389 C C . ALA B 1 199 ? -14.75 -1.296 10.594 1 98.06 199 ALA B C 1
ATOM 4391 O O . ALA B 1 199 ? -15.414 -0.596 9.828 1 98.06 199 ALA B O 1
ATOM 4392 N N . ALA B 1 200 ? -15.023 -1.455 11.844 1 97.94 200 ALA B N 1
ATOM 4393 C CA . ALA B 1 200 ? -16.203 -0.841 12.453 1 97.94 200 ALA B CA 1
ATOM 4394 C C . ALA B 1 200 ? -16.156 0.678 12.312 1 97.94 200 ALA B C 1
ATOM 4396 O O . ALA B 1 200 ? -17.172 1.308 12.008 1 97.94 200 ALA B O 1
ATOM 4397 N N . HIS B 1 201 ? -15.047 1.203 12.547 1 97.5 201 HIS B N 1
ATOM 4398 C CA . HIS B 1 201 ? -14.906 2.652 12.461 1 97.5 201 HIS B CA 1
ATOM 4399 C C . HIS B 1 201 ? -15.219 3.152 11.055 1 97.5 201 HIS B C 1
ATOM 4401 O O . HIS B 1 201 ? -15.945 4.133 10.883 1 97.5 201 HIS B O 1
ATOM 4407 N N . VAL B 1 202 ? -14.695 2.496 10.031 1 98.38 202 VAL B N 1
ATOM 4408 C CA . VAL B 1 202 ? -14.953 2.885 8.648 1 98.38 202 VAL B CA 1
ATOM 4409 C C . VAL B 1 202 ? -16.438 2.713 8.336 1 98.38 202 VAL B C 1
ATOM 4411 O O . VAL B 1 202 ? -17.062 3.604 7.754 1 98.38 202 VAL B O 1
ATOM 4414 N N . LEU B 1 203 ? -17 1.592 8.742 1 98.75 203 LEU B N 1
ATOM 4415 C CA . LEU B 1 203 ? -18.406 1.312 8.469 1 98.75 203 LEU B CA 1
ATOM 4416 C C . LEU B 1 203 ? -19.297 2.359 9.125 1 98.75 203 LEU B C 1
ATOM 4418 O O . LEU B 1 203 ? -20.297 2.779 8.531 1 98.75 203 LEU B O 1
ATOM 4422 N N . ARG B 1 204 ? -18.938 2.822 10.289 1 98.19 204 ARG B N 1
ATOM 4423 C CA . ARG B 1 204 ? -19.766 3.773 11.031 1 98.19 204 ARG B CA 1
ATOM 4424 C C . ARG B 1 204 ? -19.688 5.164 10.414 1 98.19 204 ARG B C 1
ATOM 4426 O O . ARG B 1 204 ? -20.672 5.91 10.422 1 98.19 204 ARG B O 1
ATOM 4433 N N . THR B 1 205 ? -18.5 5.508 9.867 1 98.25 205 THR B N 1
ATOM 4434 C CA . THR B 1 205 ? -18.266 6.922 9.609 1 98.25 205 THR B CA 1
ATOM 4435 C C . THR B 1 205 ? -18.203 7.203 8.109 1 98.25 205 THR B C 1
ATOM 4437 O O . THR B 1 205 ? -18.359 8.352 7.684 1 98.25 205 THR B O 1
ATOM 4440 N N . GLN B 1 206 ? -17.969 6.223 7.27 1 98.56 206 GLN B N 1
ATOM 4441 C CA . GLN B 1 206 ? -17.75 6.438 5.84 1 98.56 206 GLN B CA 1
ATOM 4442 C C . GLN B 1 206 ? -18.859 5.777 5.016 1 98.56 206 GLN B C 1
ATOM 4444 O O . GLN B 1 206 ? -19.531 4.859 5.488 1 98.56 206 GLN B O 1
ATOM 4449 N N . ASN B 1 207 ? -19.031 6.266 3.838 1 98.19 207 ASN B N 1
ATOM 4450 C CA . ASN B 1 207 ? -19.984 5.703 2.898 1 98.19 207 ASN B CA 1
ATOM 4451 C C . ASN B 1 207 ? -19.359 4.609 2.037 1 98.19 207 ASN B C 1
ATOM 4453 O O . ASN B 1 207 ? -18.797 4.895 0.978 1 98.19 207 ASN B O 1
ATOM 4457 N N . VAL B 1 208 ? -19.516 3.398 2.492 1 98.75 208 VAL B N 1
ATOM 4458 C CA . VAL B 1 208 ? -18.969 2.264 1.761 1 98.75 208 VAL B CA 1
ATOM 4459 C C . VAL B 1 208 ? -20.078 1.307 1.364 1 98.75 208 VAL B C 1
ATOM 4461 O O . VAL B 1 208 ? -21.062 1.151 2.096 1 98.75 208 VAL B O 1
ATOM 4464 N N . ALA B 1 209 ? -19.906 0.699 0.213 1 98.88 209 ALA B N 1
ATOM 4465 C CA . ALA B 1 209 ? -20.891 -0.264 -0.267 1 98.88 209 ALA B CA 1
ATOM 4466 C C . ALA B 1 209 ? -20.219 -1.56 -0.716 1 98.88 209 ALA B C 1
ATOM 4468 O O . ALA B 1 209 ? -20.906 -2.533 -1.051 1 98.88 209 ALA B O 1
ATOM 4469 N N . ASN B 1 210 ? -18.938 -1.567 -0.823 1 98.94 210 ASN B N 1
ATOM 4470 C CA . ASN B 1 210 ? -18.125 -2.697 -1.257 1 98.94 210 ASN B CA 1
ATOM 4471 C C . ASN B 1 210 ? -17.156 -3.139 -0.168 1 98.94 210 ASN B C 1
ATOM 4473 O O . ASN B 1 210 ? -16.547 -2.303 0.509 1 98.94 210 ASN B O 1
ATOM 4477 N N . LEU B 1 211 ? -17.031 -4.434 0.043 1 98.94 211 LEU B N 1
ATOM 4478 C CA . LEU B 1 211 ? -16.156 -4.98 1.078 1 98.94 211 LEU B CA 1
ATOM 4479 C C . LEU B 1 211 ? -15.32 -6.125 0.528 1 98.94 211 LEU B C 1
ATOM 4481 O O . LEU B 1 211 ? -15.836 -7.02 -0.146 1 98.94 211 LEU B O 1
ATOM 4485 N N . HIS B 1 212 ? -14.008 -6.059 0.665 1 98.81 212 HIS B N 1
ATOM 4486 C CA . HIS B 1 212 ? -13.078 -7.156 0.419 1 98.81 212 HIS B CA 1
ATOM 4487 C C . HIS B 1 212 ? -12.492 -7.68 1.725 1 98.81 212 HIS B C 1
ATOM 4489 O O . HIS B 1 212 ? -11.891 -6.926 2.488 1 98.81 212 HIS B O 1
ATOM 4495 N N . THR B 1 213 ? -12.703 -8.922 2.008 1 98.5 213 THR B N 1
ATOM 4496 C CA . THR B 1 213 ? -12.234 -9.508 3.262 1 98.5 213 THR B CA 1
ATOM 4497 C C . THR B 1 213 ? -11.977 -11 3.104 1 98.5 213 THR B C 1
ATOM 4499 O O . THR B 1 213 ? -11.984 -11.523 1.985 1 98.5 213 THR B O 1
ATOM 4502 N N . THR B 1 214 ? -11.531 -11.68 4.168 1 97.19 214 THR B N 1
ATOM 4503 C CA . THR B 1 214 ? -11.297 -13.125 4.176 1 97.19 214 THR B CA 1
ATOM 4504 C C . THR B 1 214 ? -12.438 -13.852 4.887 1 97.19 214 THR B C 1
ATOM 4506 O O . THR B 1 214 ? -13.141 -13.258 5.707 1 97.19 214 THR B O 1
ATOM 4509 N N . PRO B 1 215 ? -12.594 -15.133 4.625 1 95.38 215 PRO B N 1
ATOM 4510 C CA . PRO B 1 215 ? -13.664 -15.875 5.289 1 95.38 215 PRO B CA 1
ATOM 4511 C C . PRO B 1 215 ? -13.547 -15.852 6.809 1 95.38 215 PRO B C 1
ATOM 4513 O O . PRO B 1 215 ? -14.523 -15.57 7.504 1 95.38 215 PRO B O 1
ATOM 4516 N N . PRO B 1 216 ? -12.352 -16.031 7.359 1 94.12 216 PRO B N 1
ATOM 4517 C CA . PRO B 1 216 ? -12.25 -15.969 8.82 1 94.12 216 PRO B CA 1
ATOM 4518 C C . PRO B 1 216 ? -12.664 -14.602 9.375 1 94.12 216 PRO B C 1
ATOM 4520 O O . PRO B 1 216 ? -13.32 -14.531 10.422 1 94.12 216 PRO B O 1
ATOM 4523 N N . LEU B 1 217 ? -12.352 -13.523 8.727 1 97.62 217 LEU B N 1
ATOM 4524 C CA . LEU B 1 217 ? -12.719 -12.195 9.203 1 97.62 217 LEU B CA 1
ATOM 4525 C C . LEU B 1 217 ? -14.211 -11.953 9.039 1 97.62 217 LEU B C 1
ATOM 4527 O O . LEU B 1 217 ? -14.836 -11.32 9.891 1 97.62 217 LEU B O 1
ATOM 4531 N N . LEU B 1 218 ? -14.773 -12.445 7.965 1 98.31 218 LEU B N 1
ATOM 4532 C CA . LEU B 1 218 ? -16.219 -12.297 7.797 1 98.31 218 LEU B CA 1
ATOM 4533 C C . LEU B 1 218 ? -16.969 -13.094 8.852 1 98.31 218 LEU B C 1
ATOM 4535 O O . LEU B 1 218 ? -18 -12.648 9.352 1 98.31 218 LEU B O 1
ATOM 4539 N N . GLU B 1 219 ? -16.453 -14.273 9.148 1 97.12 219 GLU B N 1
ATOM 4540 C CA . GLU B 1 219 ? -17.062 -15.062 10.219 1 97.12 219 GLU B CA 1
ATOM 4541 C C . GLU B 1 219 ? -17 -14.312 11.555 1 97.12 219 GLU B C 1
ATOM 4543 O O . GLU B 1 219 ? -17.938 -14.359 12.336 1 97.12 219 GLU B O 1
ATOM 4548 N N . ALA B 1 220 ? -15.898 -13.688 11.812 1 97.38 220 ALA B N 1
ATOM 4549 C CA . ALA B 1 220 ? -15.758 -12.891 13.023 1 97.38 220 ALA B CA 1
ATOM 4550 C C . ALA B 1 220 ? -16.75 -11.727 13.031 1 97.38 220 ALA B C 1
ATOM 4552 O O . ALA B 1 220 ? -17.344 -11.414 14.062 1 97.38 220 ALA B O 1
ATOM 4553 N N . ILE B 1 221 ? -16.922 -11.078 11.906 1 98.5 221 ILE B N 1
ATOM 4554 C CA . ILE B 1 221 ? -17.891 -10 11.758 1 98.5 221 ILE B CA 1
ATOM 4555 C C . ILE B 1 221 ? -19.297 -10.531 12.062 1 98.5 221 ILE B C 1
ATOM 4557 O O . ILE B 1 221 ? -20.062 -9.891 12.789 1 98.5 221 ILE B O 1
ATOM 4561 N N . ALA B 1 222 ? -19.594 -11.734 11.594 1 98.25 222 ALA B N 1
ATOM 4562 C CA . ALA B 1 222 ? -20.922 -12.336 11.719 1 98.25 222 ALA B CA 1
ATOM 4563 C C . ALA B 1 222 ? -21.234 -12.672 13.172 1 98.25 222 ALA B C 1
ATOM 4565 O O . ALA B 1 222 ? -22.391 -12.898 13.523 1 98.25 222 ALA B O 1
ATOM 4566 N N . ARG B 1 223 ? -20.234 -12.656 14.016 1 97.44 223 ARG B N 1
ATOM 4567 C CA . ARG B 1 223 ? -20.438 -12.977 15.43 1 97.44 223 ARG B CA 1
ATOM 4568 C C . ARG B 1 223 ? -20.688 -11.719 16.25 1 97.44 223 ARG B C 1
ATOM 4570 O O . ARG B 1 223 ? -20.875 -11.781 17.469 1 97.44 223 ARG B O 1
ATOM 4577 N N . ARG B 1 224 ? -20.656 -10.578 15.625 1 97.56 224 ARG B N 1
ATOM 4578 C CA . ARG B 1 224 ? -20.875 -9.297 16.297 1 97.56 224 ARG B CA 1
ATOM 4579 C C . ARG B 1 224 ? -22.125 -8.602 15.766 1 97.56 224 ARG B C 1
ATOM 4581 O O . ARG B 1 224 ? -22.094 -8.016 14.68 1 97.56 224 ARG B O 1
ATOM 4588 N N . ASP B 1 225 ? -23.078 -8.453 16.578 1 97.75 225 ASP B N 1
ATOM 4589 C CA . ASP B 1 225 ? -24.375 -7.945 16.156 1 97.75 225 ASP B CA 1
ATOM 4590 C C . ASP B 1 225 ? -24.25 -6.562 15.523 1 97.75 225 ASP B C 1
ATOM 4592 O O . ASP B 1 225 ? -24.844 -6.293 14.477 1 97.75 225 ASP B O 1
ATOM 4596 N N . GLU B 1 226 ? -23.5 -5.777 16.109 1 97.81 226 GLU B N 1
ATOM 4597 C CA . GLU B 1 226 ? -23.359 -4.418 15.602 1 97.81 226 GLU B CA 1
ATOM 4598 C C . GLU B 1 226 ? -22.75 -4.414 14.195 1 97.81 226 GLU B C 1
ATOM 4600 O O . GLU B 1 226 ? -23.203 -3.666 13.328 1 97.81 226 GLU B O 1
ATOM 4605 N N . LEU B 1 227 ? -21.734 -5.227 14.008 1 98.56 227 LEU B N 1
ATOM 4606 C CA . LEU B 1 227 ? -21.094 -5.281 12.703 1 98.56 227 LEU B CA 1
ATOM 4607 C C . LEU B 1 227 ? -22.016 -5.906 11.656 1 98.56 227 LEU B C 1
ATOM 4609 O O . LEU B 1 227 ? -22.016 -5.492 10.5 1 98.56 227 LEU B O 1
ATOM 4613 N N . VAL B 1 228 ? -22.781 -6.902 12.047 1 98.75 228 VAL B N 1
ATOM 4614 C CA . VAL B 1 228 ? -23.766 -7.484 11.148 1 98.75 228 VAL B CA 1
ATOM 4615 C C . VAL B 1 228 ? -24.75 -6.406 10.695 1 98.75 228 VAL B C 1
ATOM 4617 O O . VAL B 1 228 ? -25.047 -6.289 9.5 1 98.75 228 VAL B O 1
ATOM 4620 N N . ASP B 1 229 ? -25.203 -5.602 11.633 1 98.75 229 ASP B N 1
ATOM 4621 C CA . ASP B 1 229 ? -26.141 -4.535 11.312 1 98.75 229 ASP B CA 1
ATOM 4622 C C . ASP B 1 229 ? -25.531 -3.527 10.344 1 98.75 229 ASP B C 1
ATOM 4624 O O . ASP B 1 229 ? -26.172 -3.107 9.383 1 98.75 229 ASP B O 1
ATOM 4628 N N . LEU B 1 230 ? -24.312 -3.146 10.602 1 98.81 230 LEU B N 1
ATOM 4629 C CA . LEU B 1 230 ? -23.625 -2.172 9.766 1 98.81 230 LEU B CA 1
ATOM 4630 C C . LEU B 1 230 ? -23.422 -2.717 8.352 1 98.81 230 LEU B C 1
ATOM 4632 O O . LEU B 1 230 ? -23.656 -2.01 7.371 1 98.81 230 LEU B O 1
ATOM 4636 N N . VAL B 1 231 ? -22.969 -3.949 8.234 1 98.88 231 VAL B N 1
ATOM 4637 C CA . VAL B 1 231 ? -22.75 -4.57 6.934 1 98.88 231 VAL B CA 1
ATOM 4638 C C . VAL B 1 231 ? -24.078 -4.684 6.184 1 98.88 231 VAL B C 1
ATOM 4640 O O . VAL B 1 231 ? -24.172 -4.34 5 1 98.88 231 VAL B O 1
ATOM 4643 N N . ASN B 1 232 ? -25.109 -5.129 6.863 1 98.81 232 ASN B N 1
ATOM 4644 C CA . ASN B 1 232 ? -26.422 -5.262 6.227 1 98.81 232 ASN B CA 1
ATOM 4645 C C . ASN B 1 232 ? -26.969 -3.91 5.773 1 98.81 232 ASN B C 1
ATOM 4647 O O . ASN B 1 232 ? -27.656 -3.824 4.762 1 98.81 232 ASN B O 1
ATOM 4651 N N . ALA B 1 233 ? -26.641 -2.922 6.504 1 98.75 233 ALA B N 1
ATOM 4652 C CA . ALA B 1 233 ? -27.141 -1.586 6.188 1 98.75 233 ALA B CA 1
ATOM 4653 C C . ALA B 1 233 ? -26.406 -0.998 4.984 1 98.75 233 ALA B C 1
ATOM 4655 O O . ALA B 1 233 ? -26.984 -0.223 4.215 1 98.75 233 ALA B O 1
ATOM 4656 N N . LYS B 1 234 ? -25.172 -1.409 4.734 1 98.75 234 LYS B N 1
ATOM 4657 C CA . LYS B 1 234 ? -24.344 -0.594 3.84 1 98.75 234 LYS B CA 1
ATOM 4658 C C . LYS B 1 234 ? -23.812 -1.424 2.68 1 98.75 234 LYS B C 1
ATOM 4660 O O . LYS B 1 234 ? -23.766 -0.952 1.541 1 98.75 234 LYS B O 1
ATOM 4665 N N . ILE B 1 235 ? -23.359 -2.602 2.941 1 98.94 235 ILE B N 1
ATOM 4666 C CA . ILE B 1 235 ? -22.562 -3.363 1.984 1 98.94 235 ILE B CA 1
ATOM 4667 C C . ILE B 1 235 ? -23.484 -4.098 1.017 1 98.94 235 ILE B C 1
ATOM 4669 O O . ILE B 1 235 ? -24.453 -4.742 1.437 1 98.94 235 ILE B O 1
ATOM 4673 N N . ARG B 1 236 ? -23.172 -4.008 -0.239 1 98.81 236 ARG B N 1
ATOM 4674 C CA . ARG B 1 236 ? -23.969 -4.652 -1.279 1 98.81 236 ARG B CA 1
ATOM 4675 C C . ARG B 1 236 ? -23.125 -5.625 -2.092 1 98.81 236 ARG B C 1
ATOM 4677 O O . ARG B 1 236 ? -23.656 -6.504 -2.773 1 98.81 236 ARG B O 1
ATOM 4684 N N . TYR B 1 237 ? -21.828 -5.469 -2.072 1 98.69 237 TYR B N 1
ATOM 4685 C CA . TYR B 1 237 ? -20.859 -6.355 -2.707 1 98.69 237 TYR B CA 1
ATOM 4686 C C . TYR B 1 237 ? -19.781 -6.793 -1.715 1 98.69 237 TYR B C 1
ATOM 4688 O O . TYR B 1 237 ? -19.203 -5.961 -1.017 1 98.69 237 TYR B O 1
ATOM 4696 N N . LEU B 1 238 ? -19.547 -8.062 -1.656 1 98.56 238 LEU B N 1
ATOM 4697 C CA . LEU B 1 238 ? -18.562 -8.625 -0.751 1 98.56 238 LEU B CA 1
ATOM 4698 C C . LEU B 1 238 ? -17.703 -9.664 -1.463 1 98.56 238 LEU B C 1
ATOM 4700 O O . LEU B 1 238 ? -18.203 -10.688 -1.926 1 98.56 238 LEU B O 1
ATOM 4704 N N . LEU B 1 239 ? -16.406 -9.359 -1.566 1 98.31 239 LEU B N 1
ATOM 4705 C CA . LEU B 1 239 ? -15.438 -10.273 -2.158 1 98.31 239 LEU B CA 1
ATOM 4706 C C . LEU B 1 239 ? -14.664 -11.023 -1.075 1 98.31 239 LEU B C 1
ATOM 4708 O O . LEU B 1 239 ? -14.008 -10.406 -0.236 1 98.31 239 LEU B O 1
ATOM 4712 N N . LEU B 1 240 ? -14.758 -12.32 -1.106 1 96.94 240 LEU B N 1
ATOM 4713 C CA . LEU B 1 240 ? -13.984 -13.18 -0.214 1 96.94 240 LEU B CA 1
ATOM 4714 C C . LEU B 1 240 ? -12.75 -13.727 -0.922 1 96.94 240 LEU B C 1
ATOM 4716 O O . LEU B 1 240 ? -12.828 -14.148 -2.08 1 96.94 240 LEU B O 1
ATOM 4720 N N . SER B 1 241 ? -11.578 -13.633 -0.26 1 95 241 SER B N 1
ATOM 4721 C CA . SER B 1 241 ? -10.359 -14.227 -0.801 1 95 241 SER B CA 1
ATOM 4722 C C . SER B 1 241 ? -9.359 -14.547 0.307 1 95 241 SER B C 1
ATOM 4724 O O . SER B 1 241 ? -9.57 -14.18 1.465 1 95 241 SER B O 1
ATOM 4726 N N . GLY B 1 242 ? -8.312 -15.281 -0 1 87.12 242 GLY B N 1
ATOM 4727 C CA . GLY B 1 242 ? -7.152 -15.406 0.868 1 87.12 242 GLY B CA 1
ATOM 4728 C C . GLY B 1 242 ? -7.23 -16.609 1.792 1 87.12 242 GLY B C 1
ATOM 4729 O O . GLY B 1 242 ? -6.238 -16.969 2.43 1 87.12 242 GLY B O 1
ATOM 4730 N N . ALA B 1 243 ? -8.445 -17.125 1.98 1 81.19 243 ALA B N 1
ATOM 4731 C CA . ALA B 1 243 ? -8.609 -18.312 2.826 1 81.19 243 ALA B CA 1
ATOM 4732 C C . ALA B 1 243 ? -9.773 -19.156 2.344 1 81.19 243 ALA B C 1
ATOM 4734 O O . ALA B 1 243 ? -10.547 -18.734 1.481 1 81.19 243 ALA B O 1
ATOM 4735 N N . HIS B 1 244 ? -9.844 -20.297 2.941 1 83.75 244 HIS B N 1
ATOM 4736 C CA . HIS B 1 244 ? -10.859 -21.281 2.57 1 83.75 244 HIS B CA 1
ATOM 4737 C C . HIS B 1 244 ? -12.148 -21.047 3.342 1 83.75 244 HIS B C 1
ATOM 4739 O O . HIS B 1 244 ? -12.125 -20.656 4.512 1 83.75 244 HIS B O 1
ATOM 4745 N N . VAL B 1 245 ? -13.227 -21.281 2.631 1 86.62 245 VAL B N 1
ATOM 4746 C CA . VAL B 1 245 ? -14.531 -21.344 3.275 1 86.62 245 VAL B CA 1
ATOM 4747 C C . VAL B 1 245 ? -15.336 -22.5 2.691 1 86.62 245 VAL B C 1
ATOM 4749 O O . VAL B 1 245 ? -15.414 -22.656 1.471 1 86.62 245 VAL B O 1
ATOM 4752 N N . ASP B 1 246 ? -15.883 -23.297 3.549 1 88.19 246 ASP B N 1
ATOM 4753 C CA . ASP B 1 246 ? -16.672 -24.422 3.068 1 88.19 246 ASP B CA 1
ATOM 4754 C C . ASP B 1 246 ? -18.078 -23.969 2.666 1 88.19 246 ASP B C 1
ATOM 4756 O O . ASP B 1 246 ? -18.516 -22.875 3.023 1 88.19 246 ASP B O 1
ATOM 4760 N N . ALA B 1 247 ? -18.781 -24.891 2.018 1 87.69 247 ALA B N 1
ATOM 4761 C CA . ALA B 1 247 ? -20.078 -24.578 1.425 1 87.69 247 ALA B CA 1
ATOM 4762 C C . ALA B 1 247 ? -21.109 -24.25 2.5 1 87.69 247 ALA B C 1
ATOM 4764 O O . ALA B 1 247 ? -21.922 -23.344 2.332 1 87.69 247 ALA B O 1
ATOM 4765 N N . ASP B 1 248 ? -21.109 -24.984 3.578 1 90.94 248 ASP B N 1
ATOM 4766 C CA . ASP B 1 248 ? -22.078 -24.75 4.648 1 90.94 248 ASP B CA 1
ATOM 4767 C C . ASP B 1 248 ? -21.891 -23.375 5.285 1 90.94 248 ASP B C 1
ATOM 4769 O O . ASP B 1 248 ? -22.859 -22.672 5.539 1 90.94 248 ASP B O 1
ATOM 4773 N N . THR B 1 249 ? -20.672 -23.094 5.484 1 92.44 249 THR B N 1
ATOM 4774 C CA . THR B 1 249 ? -20.359 -21.797 6.062 1 92.44 249 THR B CA 1
ATOM 4775 C C . THR B 1 249 ? -20.75 -20.672 5.109 1 92.44 249 THR B C 1
ATOM 4777 O O . THR B 1 249 ? -21.297 -19.656 5.531 1 92.44 249 THR B O 1
ATOM 4780 N N . LEU B 1 250 ? -20.469 -20.859 3.891 1 93.69 250 LEU B N 1
ATOM 4781 C CA . LEU B 1 250 ? -20.812 -19.859 2.891 1 93.69 250 LEU B CA 1
ATOM 4782 C C . LEU B 1 250 ? -22.328 -19.625 2.852 1 93.69 250 LEU B C 1
ATOM 4784 O O . LEU B 1 250 ? -22.781 -18.484 2.783 1 93.69 250 LEU B O 1
ATOM 4788 N N . ASP B 1 251 ? -23.078 -20.688 2.939 1 94 251 ASP B N 1
ATOM 4789 C CA . ASP B 1 251 ? -24.531 -20.578 2.961 1 94 251 ASP B CA 1
ATOM 4790 C C . ASP B 1 251 ? -25.016 -19.812 4.188 1 94 251 ASP B C 1
ATOM 4792 O O . ASP B 1 251 ? -25.922 -18.984 4.09 1 94 251 ASP B O 1
ATOM 4796 N N . LEU B 1 252 ? -24.422 -20.094 5.281 1 96.25 252 LEU B N 1
ATOM 4797 C CA . LEU B 1 252 ? -24.766 -19.391 6.512 1 96.25 252 LEU B CA 1
ATOM 4798 C C . LEU B 1 252 ? -24.484 -17.906 6.379 1 96.25 252 LEU B C 1
ATOM 4800 O O . LEU B 1 252 ? -25.297 -17.078 6.801 1 96.25 252 LEU B O 1
ATOM 4804 N N . LEU B 1 253 ? -23.328 -17.578 5.797 1 97 253 LEU B N 1
ATOM 4805 C CA . LEU B 1 253 ? -22.969 -16.188 5.613 1 97 253 LEU B CA 1
ATOM 4806 C C . LEU B 1 253 ? -23.938 -15.484 4.672 1 97 253 LEU B C 1
ATOM 4808 O O . LEU B 1 253 ? -24.328 -14.336 4.914 1 97 253 LEU B O 1
ATOM 4812 N N . ARG B 1 254 ? -24.391 -16.156 3.645 1 96.25 254 ARG B N 1
ATOM 4813 C CA . ARG B 1 254 ? -25.375 -15.602 2.727 1 96.25 254 ARG B CA 1
ATOM 4814 C C . ARG B 1 254 ? -26.703 -15.328 3.443 1 96.25 254 ARG B C 1
ATOM 4816 O O . ARG B 1 254 ? -27.375 -14.352 3.146 1 96.25 254 ARG B O 1
ATOM 4823 N N . ASP B 1 255 ? -27.016 -16.172 4.379 1 97.69 255 ASP B N 1
ATOM 4824 C CA . ASP B 1 255 ? -28.234 -15.992 5.16 1 97.69 255 ASP B CA 1
ATOM 4825 C C . ASP B 1 255 ? -28.125 -14.773 6.074 1 97.69 255 ASP B C 1
ATOM 4827 O O . ASP B 1 255 ? -29.109 -14.062 6.289 1 97.69 255 ASP B O 1
ATOM 4831 N N . ILE B 1 256 ? -26.969 -14.562 6.633 1 98.44 256 ILE B N 1
ATOM 4832 C CA . ILE B 1 256 ? -26.734 -13.477 7.578 1 98.44 256 ILE B CA 1
ATOM 4833 C C . ILE B 1 256 ? -26.719 -12.141 6.832 1 98.44 256 ILE B C 1
ATOM 4835 O O . ILE B 1 256 ? -27.156 -11.125 7.371 1 98.44 256 ILE B O 1
ATOM 4839 N N . PHE B 1 257 ? -26.266 -12.172 5.594 1 98.5 257 PHE B N 1
ATOM 4840 C CA . PHE B 1 257 ? -26.156 -10.961 4.793 1 98.5 257 PHE B CA 1
ATOM 4841 C C . PHE B 1 257 ? -26.953 -11.094 3.506 1 98.5 257 PHE B C 1
ATOM 4843 O O . PHE B 1 257 ? -26.406 -11.031 2.408 1 98.5 257 PHE B O 1
ATOM 4850 N N . PRO B 1 258 ? -28.203 -11.109 3.547 1 97.88 258 PRO B N 1
ATOM 4851 C CA . PRO B 1 258 ? -29.062 -11.484 2.412 1 97.88 258 PRO B CA 1
ATOM 4852 C C . PRO B 1 258 ? -29.062 -10.438 1.303 1 97.88 258 PRO B C 1
ATOM 4854 O O . PRO B 1 258 ? -29.344 -10.758 0.146 1 97.88 258 PRO B O 1
ATOM 4857 N N . GLU B 1 259 ? -28.734 -9.18 1.598 1 97.75 259 GLU B N 1
ATOM 4858 C CA . GLU B 1 259 ? -28.797 -8.125 0.591 1 97.75 259 GLU B CA 1
ATOM 4859 C C . GLU B 1 259 ? -27.438 -7.918 -0.068 1 97.75 259 GLU B C 1
ATOM 4861 O O . GLU B 1 259 ? -27.281 -7.039 -0.921 1 97.75 259 GLU B O 1
ATOM 4866 N N . THR B 1 260 ? -26.453 -8.625 0.367 1 98.19 260 THR B N 1
ATOM 4867 C CA . THR B 1 260 ? -25.078 -8.492 -0.129 1 98.19 260 THR B CA 1
ATOM 4868 C C . THR B 1 260 ? -24.766 -9.609 -1.122 1 98.19 260 THR B C 1
ATOM 4870 O O . THR B 1 260 ? -24.969 -10.789 -0.831 1 98.19 260 THR B O 1
ATOM 4873 N N . THR B 1 261 ? -24.328 -9.242 -2.283 1 96.88 261 THR B N 1
ATOM 4874 C CA . THR B 1 261 ? -23.781 -10.234 -3.211 1 96.88 261 THR B CA 1
ATOM 4875 C C . THR B 1 261 ? -22.406 -10.695 -2.76 1 96.88 261 THR B C 1
ATOM 4877 O O . THR B 1 261 ? -21.453 -9.906 -2.721 1 96.88 261 THR B O 1
ATOM 4880 N N . ILE B 1 262 ? -22.281 -11.969 -2.426 1 96.38 262 ILE B N 1
ATOM 4881 C CA . ILE B 1 262 ? -21.016 -12.531 -1.986 1 96.38 262 ILE B CA 1
ATOM 4882 C C . ILE B 1 262 ? -20.344 -13.273 -3.143 1 96.38 262 ILE B C 1
ATOM 4884 O O . ILE B 1 262 ? -20.953 -14.164 -3.742 1 96.38 262 ILE B O 1
ATOM 4888 N N . THR B 1 263 ? -19.188 -12.875 -3.51 1 95.31 263 THR B N 1
ATOM 4889 C CA . THR B 1 263 ? -18.359 -13.57 -4.496 1 95.31 263 THR B CA 1
ATOM 4890 C C . THR B 1 263 ? -17.016 -13.977 -3.887 1 95.31 263 THR B C 1
ATOM 4892 O O . THR B 1 263 ? -16.719 -13.648 -2.732 1 95.31 263 THR B O 1
ATOM 4895 N N . MET B 1 264 ? -16.266 -14.773 -4.66 1 95.06 264 MET B N 1
ATOM 4896 C CA . MET B 1 264 ? -14.977 -15.273 -4.176 1 95.06 264 MET B CA 1
ATOM 4897 C C . MET B 1 264 ? -13.898 -15.148 -5.25 1 95.06 264 MET B C 1
ATOM 4899 O O . MET B 1 264 ? -14.195 -15.266 -6.441 1 95.06 264 MET B O 1
ATOM 4903 N N . ALA B 1 265 ? -12.766 -14.828 -4.777 1 95.75 265 ALA B N 1
ATOM 4904 C CA . ALA B 1 265 ? -11.609 -14.852 -5.664 1 95.75 265 ALA B CA 1
ATOM 4905 C C . ALA B 1 265 ? -10.625 -15.938 -5.254 1 95.75 265 ALA B C 1
ATOM 4907 O O . ALA B 1 265 ? -10.414 -16.188 -4.062 1 95.75 265 ALA B O 1
ATOM 4908 N N . PHE B 1 266 ? -10.125 -16.594 -6.223 1 95.12 266 PHE B N 1
ATOM 4909 C CA . PHE B 1 266 ? -9.086 -17.594 -6.035 1 95.12 266 PHE B CA 1
ATOM 4910 C C . PHE B 1 266 ? -7.879 -17.297 -6.922 1 95.12 266 PHE B C 1
ATOM 4912 O O . PHE B 1 266 ? -8.023 -17.078 -8.125 1 95.12 266 PHE B O 1
ATOM 4919 N N . GLY B 1 267 ? -6.746 -17.172 -6.285 1 92.94 267 GLY B N 1
ATOM 4920 C CA . GLY B 1 267 ? -5.484 -16.922 -6.957 1 92.94 267 GLY B CA 1
ATOM 4921 C C . GLY B 1 267 ? -4.277 -17.297 -6.125 1 92.94 267 GLY B C 1
ATOM 4922 O O . GLY B 1 267 ? -4.414 -17.938 -5.078 1 92.94 267 GLY B O 1
ATOM 4923 N N . SER B 1 268 ? -3.16 -17.125 -6.641 1 93.62 268 SER B N 1
ATOM 4924 C CA . SER B 1 268 ? -1.878 -17.375 -5.996 1 93.62 268 SER B CA 1
ATOM 4925 C C . SER B 1 268 ? -0.83 -16.344 -6.422 1 93.62 268 SER B C 1
ATOM 4927 O O . SER B 1 268 ? -0.833 -15.891 -7.566 1 93.62 268 SER B O 1
ATOM 4929 N N . THR B 1 269 ? -0.02 -16.031 -5.449 1 95.25 269 THR B N 1
ATOM 4930 C CA . THR B 1 269 ? 1.124 -15.188 -5.793 1 95.25 269 THR B CA 1
ATOM 4931 C C . THR B 1 269 ? 1.944 -15.828 -6.91 1 95.25 269 THR B C 1
ATOM 4933 O O . THR B 1 269 ? 2.51 -15.125 -7.75 1 95.25 269 THR B O 1
ATOM 4936 N N . MET B 1 270 ? 1.895 -17.188 -6.996 1 96.19 270 MET B N 1
ATOM 4937 C CA . MET B 1 270 ? 2.756 -17.906 -7.93 1 96.19 270 MET B CA 1
ATOM 4938 C C . MET B 1 270 ? 2.156 -17.906 -9.336 1 96.19 270 MET B C 1
ATOM 4940 O O . MET B 1 270 ? 2.828 -18.266 -10.297 1 96.19 270 MET B O 1
ATOM 4944 N N . VAL B 1 271 ? 0.935 -17.516 -9.469 1 97.5 271 VAL B N 1
ATOM 4945 C CA . VAL B 1 271 ? 0.415 -17.391 -10.828 1 97.5 271 VAL B CA 1
ATOM 4946 C C . VAL B 1 271 ? 0.132 -15.93 -11.148 1 97.5 271 VAL B C 1
ATOM 4948 O O . VAL B 1 271 ? -0.508 -15.617 -12.156 1 97.5 271 VAL B O 1
ATOM 4951 N N . LEU B 1 272 ? 0.484 -14.984 -10.32 1 98.06 272 LEU B N 1
ATOM 4952 C CA . LEU B 1 272 ? 0.549 -13.539 -10.523 1 98.06 272 LEU B CA 1
ATOM 4953 C C . LEU B 1 272 ? -0.815 -12.984 -10.922 1 98.06 272 LEU B C 1
ATOM 4955 O O . LEU B 1 272 ? -0.899 -12 -11.664 1 98.06 272 LEU B O 1
ATOM 4959 N N . SER B 1 273 ? -1.884 -13.688 -10.586 1 96.94 273 SER B N 1
ATOM 4960 C CA . SER B 1 273 ? -3.234 -13.227 -10.891 1 96.94 273 SER B CA 1
ATOM 4961 C C . SER B 1 273 ? -4.281 -14.062 -10.164 1 96.94 273 SER B C 1
ATOM 4963 O O . SER B 1 273 ? -3.955 -14.805 -9.234 1 96.94 273 SER B O 1
ATOM 4965 N N . GLN B 1 274 ? -5.547 -13.812 -10.484 1 96.56 274 GLN B N 1
ATOM 4966 C CA . GLN B 1 274 ? -6.672 -14.594 -9.984 1 96.56 274 GLN B CA 1
ATOM 4967 C C . GLN B 1 274 ? -7.438 -15.258 -11.125 1 96.56 274 GLN B C 1
ATOM 4969 O O . GLN B 1 274 ? -7.473 -14.734 -12.242 1 96.56 274 GLN B O 1
ATOM 4974 N N . ALA B 1 275 ? -8.023 -16.391 -10.82 1 97.44 275 ALA B N 1
ATOM 4975 C CA . ALA B 1 275 ? -8.891 -17.078 -11.766 1 97.44 275 ALA B CA 1
ATOM 4976 C C . ALA B 1 275 ? -10.219 -16.359 -11.93 1 97.44 275 ALA B C 1
ATOM 4978 O O . ALA B 1 275 ? -10.578 -15.516 -11.102 1 97.44 275 ALA B O 1
ATOM 4979 N N . VAL B 1 276 ? -10.852 -16.625 -12.977 1 96.69 276 VAL B N 1
ATOM 4980 C CA . VAL B 1 276 ? -12.219 -16.125 -13.172 1 96.69 276 VAL B CA 1
ATOM 4981 C C . VAL B 1 276 ? -13.188 -16.953 -12.328 1 96.69 276 VAL B C 1
ATOM 4983 O O . VAL B 1 276 ? -13.172 -18.172 -12.367 1 96.69 276 VAL B O 1
ATOM 4986 N N . THR B 1 277 ? -13.984 -16.266 -11.609 1 95.81 277 THR B N 1
ATOM 4987 C CA . THR B 1 277 ? -14.969 -16.953 -10.773 1 95.81 277 THR B CA 1
ATOM 4988 C C . THR B 1 277 ? -16.281 -17.141 -11.531 1 95.81 277 THR B C 1
ATOM 4990 O O . THR B 1 277 ? -16.859 -16.188 -12.039 1 95.81 277 THR B O 1
ATOM 4993 N N . ARG B 1 278 ? -16.672 -18.344 -11.625 1 93.5 278 ARG B N 1
ATOM 4994 C CA . ARG B 1 278 ? -17.969 -18.719 -12.195 1 93.5 278 ARG B CA 1
ATOM 4995 C C . ARG B 1 278 ? -18.891 -19.297 -11.133 1 93.5 278 ARG B C 1
ATOM 4997 O O . ARG B 1 278 ? -18.469 -20.109 -10.32 1 93.5 278 ARG B O 1
ATOM 5004 N N . THR B 1 279 ? -20.078 -18.781 -11.141 1 89.25 279 THR B N 1
ATOM 5005 C CA . THR B 1 279 ? -21.062 -19.359 -10.234 1 89.25 279 THR B CA 1
ATOM 5006 C C . THR B 1 279 ? -21.797 -20.516 -10.898 1 89.25 279 THR B C 1
ATOM 5008 O O . THR B 1 279 ? -22.406 -20.359 -11.953 1 89.25 279 THR B O 1
ATOM 5011 N N . ALA B 1 280 ? -21.578 -21.656 -10.367 1 83.75 280 ALA B N 1
ATOM 5012 C CA . ALA B 1 280 ? -22.219 -22.859 -10.891 1 83.75 280 ALA B CA 1
ATOM 5013 C C . ALA B 1 280 ? -23.531 -23.125 -10.18 1 83.75 280 ALA B C 1
ATOM 5015 O O . ALA B 1 280 ? -24 -22.312 -9.383 1 83.75 280 ALA B O 1
ATOM 5016 N N . ASP B 1 281 ? -24.172 -24.219 -10.578 1 78.56 281 ASP B N 1
ATOM 5017 C CA . ASP B 1 281 ? -25.438 -24.625 -9.969 1 78.56 281 ASP B CA 1
ATOM 5018 C C . ASP B 1 281 ? -25.297 -24.766 -8.453 1 78.56 281 ASP B C 1
ATOM 5020 O O . ASP B 1 281 ? -24.266 -25.219 -7.957 1 78.56 281 ASP B O 1
ATOM 5024 N N . GLY B 1 282 ? -26.266 -24.328 -7.68 1 73.5 282 GLY B N 1
ATOM 5025 C CA . GLY B 1 282 ? -26.266 -24.391 -6.227 1 73.5 282 GLY B CA 1
ATOM 5026 C C . GLY B 1 282 ? -25.406 -23.328 -5.578 1 73.5 282 GLY B C 1
ATOM 5027 O O . GLY B 1 282 ? -24.922 -23.516 -4.465 1 73.5 282 GLY B O 1
ATOM 5028 N N . ASP B 1 283 ? -24.969 -22.438 -6.285 1 78.56 283 ASP B N 1
ATOM 5029 C CA . ASP B 1 283 ? -24.266 -21.25 -5.805 1 78.56 283 ASP B CA 1
ATOM 5030 C C . ASP B 1 283 ? -22.828 -21.594 -5.391 1 78.56 283 ASP B C 1
ATOM 5032 O O . ASP B 1 283 ? -22.266 -20.953 -4.496 1 78.56 283 ASP B O 1
ATOM 5036 N N . SER B 1 284 ? -22.375 -22.656 -6.016 1 86.19 284 SER B N 1
ATOM 5037 C CA . SER B 1 284 ? -20.969 -23 -5.801 1 86.19 284 SER B CA 1
ATOM 5038 C C . SER B 1 284 ? -20.062 -22.219 -6.746 1 86.19 284 SER B C 1
ATOM 5040 O O . SER B 1 284 ? -20.516 -21.766 -7.801 1 86.19 284 SER B O 1
ATOM 5042 N N . PHE B 1 285 ? -18.859 -22.047 -6.289 1 93.56 285 PHE B N 1
ATOM 5043 C CA . PHE B 1 285 ? -17.922 -21.281 -7.102 1 93.56 285 PHE B CA 1
ATOM 5044 C C . PHE B 1 285 ? -16.953 -22.219 -7.82 1 93.56 285 PHE B C 1
ATOM 5046 O O . PHE B 1 285 ? -16.469 -23.188 -7.234 1 93.56 285 PHE B O 1
ATOM 5053 N N . VAL B 1 286 ? -16.781 -22.031 -9.055 1 96.12 286 VAL B N 1
ATOM 5054 C CA . VAL B 1 286 ? -15.75 -22.672 -9.867 1 96.12 286 VAL B CA 1
ATOM 5055 C C . VAL B 1 286 ? -14.75 -21.625 -10.352 1 96.12 286 VAL B C 1
ATOM 5057 O O . VAL B 1 286 ? -15.141 -20.531 -10.766 1 96.12 286 VAL B O 1
ATOM 5060 N N . PHE B 1 287 ? -13.539 -21.938 -10.297 1 97.25 287 PHE B N 1
ATOM 5061 C CA . PHE B 1 287 ? -12.484 -20.984 -10.672 1 97.25 287 PHE B CA 1
ATOM 5062 C C . PHE B 1 287 ? -11.805 -21.422 -11.961 1 97.25 287 PHE B C 1
ATOM 5064 O O . PHE B 1 287 ? -11.25 -22.516 -12.047 1 97.25 287 PHE B O 1
ATOM 5071 N N . ASP B 1 288 ? -11.844 -20.625 -12.938 1 98 288 ASP B N 1
ATOM 5072 C CA . ASP B 1 288 ? -11.25 -20.859 -14.25 1 98 288 ASP B CA 1
ATOM 5073 C C . ASP B 1 288 ? -9.938 -20.094 -14.406 1 98 288 ASP B C 1
ATOM 5075 O O . ASP B 1 288 ? -9.93 -18.859 -14.469 1 98 288 ASP B O 1
ATOM 5079 N N . PRO B 1 289 ? -8.844 -20.797 -14.484 1 97.94 289 PRO B N 1
ATOM 5080 C CA . PRO B 1 289 ? -7.578 -20.078 -14.68 1 97.94 289 PRO B CA 1
ATOM 5081 C C . PRO B 1 289 ? -7.566 -19.25 -15.961 1 97.94 289 PRO B C 1
ATOM 5083 O O . PRO B 1 289 ? -8.289 -19.562 -16.906 1 97.94 289 PRO B O 1
ATOM 5086 N N . ARG B 1 290 ? -6.738 -18.203 -16 1 97.56 290 ARG B N 1
ATOM 5087 C CA . ARG B 1 290 ? -6.609 -17.312 -17.156 1 97.56 290 ARG B CA 1
ATOM 5088 C C . ARG B 1 290 ? -5.723 -17.938 -18.234 1 97.56 290 ARG B C 1
ATOM 5090 O O . ARG B 1 290 ? -4.633 -17.438 -18.516 1 97.56 290 ARG B O 1
ATOM 5097 N N . THR B 1 291 ? -6.207 -18.953 -18.859 1 97.75 291 THR B N 1
ATOM 5098 C CA . THR B 1 291 ? -5.488 -19.703 -19.891 1 97.75 291 THR B CA 1
ATOM 5099 C C . THR B 1 291 ? -5.387 -18.891 -21.172 1 97.75 291 THR B C 1
ATOM 5101 O O . THR B 1 291 ? -6.363 -18.266 -21.594 1 97.75 291 THR B O 1
ATOM 5104 N N . PRO B 1 292 ? -4.242 -18.781 -21.828 1 98.12 292 PRO B N 1
ATOM 5105 C CA . PRO B 1 292 ? -3.111 -19.703 -21.672 1 98.12 292 PRO B CA 1
ATOM 5106 C C . PRO B 1 292 ? -2.033 -19.172 -20.734 1 98.12 292 PRO B C 1
ATOM 5108 O O . PRO B 1 292 ? -0.989 -19.797 -20.562 1 98.12 292 PRO B O 1
ATOM 5111 N N . TYR B 1 293 ? -2.256 -18.047 -20.094 1 98.56 293 TYR B N 1
ATOM 5112 C CA . TYR B 1 293 ? -1.244 -17.469 -19.219 1 98.56 293 TYR B CA 1
ATOM 5113 C C . TYR B 1 293 ? -1.044 -18.312 -17.969 1 98.56 293 TYR B C 1
ATOM 5115 O O . TYR B 1 293 ? 0.064 -18.391 -17.438 1 98.56 293 TYR B O 1
ATOM 5123 N N . VAL B 1 294 ? -2.197 -18.828 -17.5 1 98.56 294 VAL B N 1
ATOM 5124 C CA . VAL B 1 294 ? -2.242 -19.672 -16.312 1 98.56 294 VAL B CA 1
ATOM 5125 C C . VAL B 1 294 ? -2.928 -20.984 -16.641 1 98.56 294 VAL B C 1
ATOM 5127 O O . VAL B 1 294 ? -4.008 -21 -17.234 1 98.56 294 VAL B O 1
ATOM 5130 N N . VAL B 1 295 ? -2.301 -22.047 -16.266 1 98.5 295 VAL B N 1
ATOM 5131 C CA . VAL B 1 295 ? -2.83 -23.375 -16.5 1 98.5 295 VAL B CA 1
ATOM 5132 C C . VAL B 1 295 ? -2.789 -24.188 -15.211 1 98.5 295 VAL B C 1
ATOM 5134 O O . VAL B 1 295 ? -1.756 -24.25 -14.539 1 98.5 295 VAL B O 1
ATOM 5137 N N . PHE B 1 296 ? -3.895 -24.797 -14.891 1 98.56 296 PHE B N 1
ATOM 5138 C CA . PHE B 1 296 ? -3.986 -25.656 -13.719 1 98.56 296 PHE B CA 1
ATOM 5139 C C . PHE B 1 296 ? -4.145 -27.125 -14.125 1 98.56 296 PHE B C 1
ATOM 5141 O O . PHE B 1 296 ? -4.75 -27.422 -15.164 1 98.56 296 PHE B O 1
ATOM 5148 N N . TRP B 1 297 ? -3.604 -27.953 -13.312 1 98.44 297 TRP B N 1
ATOM 5149 C CA . TRP B 1 297 ? -3.93 -29.375 -13.305 1 98.44 297 TRP B CA 1
ATOM 5150 C C . TRP B 1 297 ? -4.305 -29.844 -11.898 1 98.44 297 TRP B C 1
ATOM 5152 O O . TRP B 1 297 ? -3.832 -29.266 -10.906 1 98.44 297 TRP B O 1
ATOM 5162 N N . VAL B 1 298 ? -5.191 -30.766 -11.828 1 98.56 298 VAL B N 1
ATOM 5163 C CA . VAL B 1 298 ? -5.512 -31.438 -10.57 1 98.56 298 VAL B CA 1
ATOM 5164 C C . VAL B 1 298 ? -5.035 -32.875 -10.609 1 98.56 298 VAL B C 1
ATOM 5166 O O . VAL B 1 298 ? -5.527 -33.688 -11.414 1 98.56 298 VAL B O 1
ATOM 5169 N N . VAL B 1 299 ? -4.129 -33.219 -9.688 1 98 299 VAL B N 1
ATOM 5170 C CA . VAL B 1 299 ? -3.443 -34.5 -9.852 1 98 299 VAL B CA 1
ATOM 5171 C C . VAL B 1 299 ? -3.568 -35.312 -8.57 1 98 299 VAL B C 1
ATOM 5173 O O . VAL B 1 299 ? -3.867 -34.781 -7.504 1 98 299 VAL B O 1
ATOM 5176 N N . ASP B 1 300 ? -3.426 -36.594 -8.719 1 96.75 300 ASP B N 1
ATOM 5177 C CA . ASP B 1 300 ? -3.178 -37.469 -7.578 1 96.75 300 ASP B CA 1
ATOM 5178 C C . ASP B 1 300 ? -1.78 -37.25 -7.008 1 96.75 300 ASP B C 1
ATOM 5180 O O . ASP B 1 300 ? -0.783 -37.375 -7.715 1 96.75 300 ASP B O 1
ATOM 5184 N N . PRO B 1 301 ? -1.678 -36.875 -5.812 1 90 301 PRO B N 1
ATOM 5185 C CA . PRO B 1 301 ? -0.368 -36.5 -5.27 1 90 301 PRO B CA 1
ATOM 5186 C C . PRO B 1 301 ? 0.621 -37.656 -5.266 1 90 301 PRO B C 1
ATOM 5188 O O . PRO B 1 301 ? 1.836 -37.438 -5.258 1 90 301 PRO B O 1
ATOM 5191 N N . ASP B 1 302 ? 0.144 -38.875 -5.285 1 92 302 ASP B N 1
ATOM 5192 C CA . ASP B 1 302 ? 1.019 -40.031 -5.227 1 92 302 ASP B CA 1
ATOM 5193 C C . ASP B 1 302 ? 1.518 -40.406 -6.621 1 92 302 ASP B C 1
ATOM 5195 O O . ASP B 1 302 ? 2.686 -40.781 -6.789 1 92 302 ASP B O 1
ATOM 5199 N N . THR B 1 303 ? 0.674 -40.281 -7.641 1 94.44 303 THR B N 1
ATOM 5200 C CA . THR B 1 303 ? 1.021 -40.75 -8.969 1 94.44 303 THR B CA 1
ATOM 5201 C C . THR B 1 303 ? 1.419 -39.594 -9.883 1 94.44 303 THR B C 1
ATOM 5203 O O . THR B 1 303 ? 2.102 -39.812 -10.891 1 94.44 303 THR B O 1
ATOM 5206 N N . GLY B 1 304 ? 0.872 -38.469 -9.57 1 94.06 304 GLY B N 1
ATOM 5207 C CA . GLY B 1 304 ? 1.113 -37.312 -10.43 1 94.06 304 GLY B CA 1
ATOM 5208 C C . GLY B 1 304 ? 0.177 -37.25 -11.617 1 94.06 304 GLY B C 1
ATOM 5209 O O . GLY B 1 304 ? 0.215 -36.281 -12.391 1 94.06 304 GLY B O 1
ATOM 5210 N N . GLU B 1 305 ? -0.701 -38.219 -11.766 1 96.5 305 GLU B N 1
ATOM 5211 C CA . GLU B 1 305 ? -1.65 -38.25 -12.875 1 96.5 305 GLU B CA 1
ATOM 5212 C C . GLU B 1 305 ? -2.883 -37.406 -12.57 1 96.5 305 GLU B C 1
ATOM 5214 O O . GLU B 1 305 ? -3.328 -37.344 -11.422 1 96.5 305 GLU B O 1
ATOM 5219 N N . ARG B 1 306 ? -3.395 -36.75 -13.609 1 97.25 306 ARG B N 1
ATOM 5220 C CA . ARG B 1 306 ? -4.609 -35.969 -13.414 1 97.25 306 ARG B CA 1
ATOM 5221 C C . ARG B 1 306 ? -5.762 -36.875 -12.945 1 97.25 306 ARG B C 1
ATOM 5223 O O . ARG B 1 306 ? -5.957 -37.969 -13.469 1 97.25 306 ARG B O 1
ATOM 5230 N N . VAL B 1 307 ? -6.461 -36.438 -12.031 1 98.44 307 VAL B N 1
ATOM 5231 C CA . VAL B 1 307 ? -7.621 -37.188 -11.555 1 98.44 307 VAL B CA 1
ATOM 5232 C C . VAL B 1 307 ? -8.797 -37 -12.508 1 98.44 307 VAL B C 1
ATOM 5234 O O . VAL B 1 307 ? -8.766 -36.125 -13.367 1 98.44 307 VAL B O 1
ATOM 5237 N N . ALA B 1 308 ? -9.844 -37.875 -12.406 1 98.06 308 ALA B N 1
ATOM 5238 C CA . ALA B 1 308 ? -11.047 -37.719 -13.219 1 98.06 308 ALA B CA 1
ATOM 5239 C C . ALA B 1 308 ? -11.812 -36.438 -12.836 1 98.06 308 ALA B C 1
ATOM 5241 O O . ALA B 1 308 ? -11.703 -35.969 -11.703 1 98.06 308 ALA B O 1
ATOM 5242 N N . TYR B 1 309 ? -12.547 -35.875 -13.789 1 97.56 309 TYR B N 1
ATOM 5243 C CA . TYR B 1 309 ? -13.422 -34.75 -13.453 1 97.56 309 TYR B CA 1
ATOM 5244 C C . TYR B 1 309 ? -14.344 -35.125 -12.289 1 97.56 309 TYR B C 1
ATOM 5246 O O . TYR B 1 309 ? -14.859 -36.219 -12.227 1 97.56 309 TYR B O 1
ATOM 5254 N N . GLY B 1 310 ? -14.508 -34.188 -11.383 1 96.69 310 GLY B N 1
ATOM 5255 C CA . GLY B 1 310 ? -15.359 -34.406 -10.227 1 96.69 310 GLY B CA 1
ATOM 5256 C C . GLY B 1 310 ? -14.617 -35 -9.039 1 96.69 310 GLY B C 1
ATOM 5257 O O . GLY B 1 310 ? -15.148 -35.031 -7.93 1 96.69 310 GLY B O 1
ATOM 5258 N N . ARG B 1 311 ? -13.406 -35.406 -9.242 1 97.88 311 ARG B N 1
ATOM 5259 C CA . ARG B 1 311 ? -12.609 -35.969 -8.164 1 97.88 311 ARG B CA 1
ATOM 5260 C C . ARG B 1 311 ? -11.656 -34.938 -7.574 1 97.88 311 ARG B C 1
ATOM 5262 O O . ARG B 1 311 ? -11.242 -34.031 -8.258 1 97.88 311 ARG B O 1
ATOM 5269 N N . ARG B 1 312 ? -11.328 -35.188 -6.34 1 96.94 312 ARG B N 1
ATOM 5270 C CA . ARG B 1 312 ? -10.422 -34.281 -5.625 1 96.94 312 ARG B CA 1
ATOM 5271 C C . ARG B 1 312 ? -8.969 -34.688 -5.852 1 96.94 312 ARG B C 1
ATOM 5273 O O . ARG B 1 312 ? -8.648 -35.875 -5.895 1 96.94 312 ARG B O 1
ATOM 5280 N N . GLY B 1 313 ? -8.117 -33.719 -5.988 1 97.94 313 GLY B N 1
ATOM 5281 C CA . GLY B 1 313 ? -6.676 -33.875 -6.098 1 97.94 313 GLY B CA 1
ATOM 5282 C C . GLY B 1 313 ? -5.906 -32.625 -5.715 1 97.94 313 GLY B C 1
ATOM 5283 O O . GLY B 1 313 ? -6.488 -31.656 -5.223 1 97.94 313 GLY B O 1
ATOM 5284 N N . GLN B 1 314 ? -4.586 -32.719 -5.84 1 97.5 314 GLN B N 1
ATOM 5285 C CA . GLN B 1 314 ? -3.725 -31.594 -5.535 1 97.5 314 GLN B CA 1
ATOM 5286 C C . GLN B 1 314 ? -3.529 -30.703 -6.758 1 97.5 314 GLN B C 1
ATOM 5288 O O . GLN B 1 314 ? -3.383 -31.203 -7.879 1 97.5 314 GLN B O 1
ATOM 5293 N N . VAL B 1 315 ? -3.502 -29.422 -6.566 1 97.69 315 VAL B N 1
ATOM 5294 C CA . VAL B 1 315 ? -3.473 -28.484 -7.676 1 97.69 315 VAL B CA 1
ATOM 5295 C C . VAL B 1 315 ? -2.029 -28.234 -8.102 1 97.69 315 VAL B C 1
ATOM 5297 O O . VAL B 1 315 ? -1.158 -28 -7.262 1 97.69 315 VAL B O 1
ATOM 5300 N N . VAL B 1 316 ? -1.714 -28.359 -9.352 1 98 316 VAL B N 1
ATOM 5301 C CA . VAL B 1 316 ? -0.474 -27.922 -9.984 1 98 316 VAL B CA 1
ATOM 5302 C C . VAL B 1 316 ? -0.731 -26.672 -10.812 1 98 316 VAL B C 1
ATOM 5304 O O . VAL B 1 316 ? -1.618 -26.656 -11.664 1 98 316 VAL B O 1
ATOM 5307 N N . MET B 1 317 ? 0.013 -25.656 -10.57 1 98.19 317 MET B N 1
ATOM 5308 C CA . MET B 1 317 ? -0.193 -24.391 -11.266 1 98.19 317 MET B CA 1
ATOM 5309 C C . MET B 1 317 ? 0.976 -24.078 -12.195 1 98.19 317 MET B C 1
ATOM 5311 O O . MET B 1 317 ? 2.131 -24.344 -11.859 1 98.19 317 MET B O 1
ATOM 5315 N N . ASN B 1 318 ? 0.696 -23.547 -13.344 1 98.69 318 ASN B N 1
ATOM 5316 C CA . ASN B 1 318 ? 1.669 -23.031 -14.312 1 98.69 318 ASN B CA 1
ATOM 5317 C C . ASN B 1 318 ? 1.398 -21.578 -14.672 1 98.69 318 ASN B C 1
ATOM 5319 O O . ASN B 1 318 ? 0.271 -21.219 -15.016 1 98.69 318 ASN B O 1
ATOM 5323 N N . HIS B 1 319 ? 2.35 -20.781 -14.562 1 98.81 319 HIS B N 1
ATOM 5324 C CA . HIS B 1 319 ? 2.27 -19.391 -15.039 1 98.81 319 HIS B CA 1
ATOM 5325 C C . HIS B 1 319 ? 3.199 -19.172 -16.219 1 98.81 319 HIS B C 1
ATOM 5327 O O . HIS B 1 319 ? 4.398 -19.453 -16.141 1 98.81 319 HIS B O 1
ATOM 5333 N N . ILE B 1 320 ? 2.623 -18.656 -17.297 1 98.62 320 ILE B N 1
ATOM 5334 C CA . ILE B 1 320 ? 3.359 -18.406 -18.531 1 98.62 320 ILE B CA 1
ATOM 5335 C C . ILE B 1 320 ? 3.051 -17 -19.031 1 98.62 320 ILE B C 1
ATOM 5337 O O . ILE B 1 320 ? 2.082 -16.797 -19.766 1 98.62 320 ILE B O 1
ATOM 5341 N N . SER B 1 321 ? 3.789 -16.016 -18.688 1 98.44 321 SER B N 1
ATOM 5342 C CA . SER B 1 321 ? 3.695 -14.664 -19.203 1 98.44 321 SER B CA 1
ATOM 5343 C C . SER B 1 321 ? 5.039 -14.18 -19.734 1 98.44 321 SER B C 1
ATOM 5345 O O . SER B 1 321 ? 6.055 -14.859 -19.578 1 98.44 321 SER B O 1
ATOM 5347 N N . LYS B 1 322 ? 5.023 -13.062 -20.375 1 97.62 322 LYS B N 1
ATOM 5348 C CA . LYS B 1 322 ? 6.25 -12.461 -20.891 1 97.62 322 LYS B CA 1
ATOM 5349 C C . LYS B 1 322 ? 7.238 -12.18 -19.75 1 97.62 322 LYS B C 1
ATOM 5351 O O . LYS B 1 322 ? 8.445 -12.367 -19.922 1 97.62 322 LYS B O 1
ATOM 5356 N N . GLY B 1 323 ? 6.715 -11.82 -18.609 1 97.88 323 GLY B N 1
ATOM 5357 C CA . GLY B 1 323 ? 7.543 -11.352 -17.516 1 97.88 323 GLY B CA 1
ATOM 5358 C C . GLY B 1 323 ? 8.055 -12.477 -16.625 1 97.88 323 GLY B C 1
ATOM 5359 O O . GLY B 1 323 ? 9.148 -12.391 -16.078 1 97.88 323 GLY B O 1
ATOM 5360 N N . MET B 1 324 ? 7.238 -13.508 -16.469 1 98.38 324 MET B N 1
ATOM 5361 C CA . MET B 1 324 ? 7.633 -14.609 -15.586 1 98.38 324 MET B CA 1
ATOM 5362 C C . MET B 1 324 ? 7.191 -15.953 -16.172 1 98.38 324 MET B C 1
ATOM 5364 O O . MET B 1 324 ? 6.18 -16.031 -16.859 1 98.38 324 MET B O 1
ATOM 5368 N N . PHE B 1 325 ? 7.996 -16.922 -15.906 1 98.75 325 PHE B N 1
ATOM 5369 C CA . PHE B 1 325 ? 7.746 -18.312 -16.266 1 98.75 325 PHE B CA 1
ATOM 5370 C C . PHE B 1 325 ? 7.891 -19.219 -15.055 1 98.75 325 PHE B C 1
ATOM 5372 O O . PHE B 1 325 ? 8.992 -19.391 -14.523 1 98.75 325 PHE B O 1
ATOM 5379 N N . ILE B 1 326 ? 6.762 -19.75 -14.516 1 98.75 326 ILE B N 1
ATOM 5380 C CA . ILE B 1 326 ? 6.738 -20.609 -13.344 1 98.75 326 ILE B CA 1
ATOM 5381 C C . ILE B 1 326 ? 5.996 -21.906 -13.68 1 98.75 326 ILE B C 1
ATOM 5383 O O . ILE B 1 326 ? 4.785 -22.016 -13.477 1 98.75 326 ILE B O 1
ATOM 5387 N N . PRO B 1 327 ? 6.684 -22.875 -14.172 1 98.62 327 PRO B N 1
ATOM 5388 C CA . PRO B 1 327 ? 6.051 -24.125 -14.602 1 98.62 327 PRO B CA 1
ATOM 5389 C C . PRO B 1 327 ? 5.949 -25.156 -13.477 1 98.62 327 PRO B C 1
ATOM 5391 O O . PRO B 1 327 ? 6.758 -25.141 -12.547 1 98.62 327 PRO B O 1
ATOM 5394 N N . ASN B 1 328 ? 4.914 -25.938 -13.555 1 98 328 ASN B N 1
ATOM 5395 C CA . ASN B 1 328 ? 4.793 -27.188 -12.82 1 98 328 ASN B CA 1
ATOM 5396 C C . ASN B 1 328 ? 4.914 -26.984 -11.32 1 98 328 ASN B C 1
ATOM 5398 O O . ASN B 1 328 ? 5.633 -27.719 -10.641 1 98 328 ASN B O 1
ATOM 5402 N N . ASN B 1 329 ? 4.285 -25.953 -10.805 1 97.19 329 ASN B N 1
ATOM 5403 C CA . ASN B 1 329 ? 4.285 -25.641 -9.383 1 97.19 329 ASN B CA 1
ATOM 5404 C C . ASN B 1 329 ? 3.229 -26.438 -8.625 1 97.19 329 ASN B C 1
ATOM 5406 O O . ASN B 1 329 ? 2.035 -26.141 -8.727 1 97.19 329 ASN B O 1
ATOM 5410 N N . LEU B 1 330 ? 3.674 -27.438 -7.891 1 94.44 330 LEU B N 1
ATOM 5411 C CA . LEU B 1 330 ? 2.768 -28.172 -7.016 1 94.44 330 LEU B CA 1
ATOM 5412 C C . LEU B 1 330 ? 2.35 -27.312 -5.824 1 94.44 330 LEU B C 1
ATOM 5414 O O . LEU B 1 330 ? 3.182 -26.969 -4.984 1 94.44 330 LEU B O 1
ATOM 5418 N N . GLU B 1 331 ? 1.083 -27 -5.758 1 91.94 331 GLU B N 1
ATOM 5419 C CA . GLU B 1 331 ? 0.558 -26.109 -4.727 1 91.94 331 GLU B CA 1
ATOM 5420 C C . GLU B 1 331 ? 0.157 -26.875 -3.475 1 91.94 331 GLU B C 1
ATOM 5422 O O . GLU B 1 331 ? 0.108 -28.109 -3.492 1 91.94 331 GLU B O 1
ATOM 5427 N N . ARG B 1 332 ? -0.106 -26.125 -2.451 1 87.75 332 ARG B N 1
ATOM 5428 C CA . ARG B 1 332 ? -0.521 -26.719 -1.186 1 87.75 332 ARG B CA 1
ATOM 5429 C C . ARG B 1 332 ? -2.033 -26.906 -1.141 1 87.75 332 ARG B C 1
ATOM 5431 O O . ARG B 1 332 ? -2.586 -27.281 -0.101 1 87.75 332 ARG B O 1
ATOM 5438 N N . ASP B 1 333 ? -2.713 -26.688 -2.172 1 91.62 333 ASP B N 1
ATOM 5439 C CA . ASP B 1 333 ? -4.172 -26.719 -2.205 1 91.62 333 ASP B CA 1
ATOM 5440 C C . ASP B 1 333 ? -4.676 -28 -2.869 1 91.62 333 ASP B C 1
ATOM 5442 O O . ASP B 1 333 ? -4.105 -28.453 -3.863 1 91.62 333 ASP B O 1
ATOM 5446 N N . MET B 1 334 ? -5.711 -28.5 -2.277 1 95.12 334 MET B N 1
ATOM 5447 C CA . MET B 1 334 ? -6.535 -29.547 -2.893 1 95.12 334 MET B CA 1
ATOM 5448 C C . MET B 1 334 ? -7.793 -28.938 -3.512 1 95.12 334 MET B C 1
ATOM 5450 O O . MET B 1 334 ? -8.289 -27.906 -3.039 1 95.12 334 MET B O 1
ATOM 5454 N N . ALA B 1 335 ? -8.289 -29.562 -4.57 1 96.56 335 ALA B N 1
ATOM 5455 C CA . ALA B 1 335 ? -9.5 -29.062 -5.199 1 96.56 335 ALA B CA 1
ATOM 5456 C C . ALA B 1 335 ? -10.203 -30.156 -6 1 96.56 335 ALA B C 1
ATOM 5458 O O . ALA B 1 335 ? -9.617 -31.203 -6.281 1 96.56 335 ALA B O 1
ATOM 5459 N N . ILE B 1 336 ? -11.461 -29.953 -6.262 1 96.56 336 ILE B N 1
ATOM 5460 C CA . ILE B 1 336 ? -12.195 -30.797 -7.191 1 96.56 336 ILE B CA 1
ATOM 5461 C C . ILE B 1 336 ? -11.906 -30.375 -8.625 1 96.56 336 ILE B C 1
ATOM 5463 O O . ILE B 1 336 ? -12.016 -29.188 -8.961 1 96.56 336 ILE B O 1
ATOM 5467 N N . ARG B 1 337 ? -11.508 -31.359 -9.438 1 98.31 337 ARG B N 1
ATOM 5468 C CA . ARG B 1 337 ? -11.258 -31.094 -10.852 1 98.31 337 ARG B CA 1
ATOM 5469 C C . ARG B 1 337 ? -12.562 -30.844 -11.602 1 98.31 337 ARG B C 1
ATOM 5471 O O . ARG B 1 337 ? -13.453 -31.688 -11.602 1 98.31 337 ARG B O 1
ATOM 5478 N N . MET B 1 338 ? -12.641 -29.719 -12.234 1 97.19 338 MET B N 1
ATOM 5479 C CA . MET B 1 338 ? -13.836 -29.344 -12.992 1 97.19 338 MET B CA 1
ATOM 5480 C C . MET B 1 338 ? -13.492 -29.062 -14.453 1 97.19 338 MET B C 1
ATOM 5482 O O . MET B 1 338 ? -12.414 -28.531 -14.742 1 97.19 338 MET B O 1
ATOM 5486 N N . PRO B 1 339 ? -14.398 -29.453 -15.375 1 96.31 339 PRO B N 1
ATOM 5487 C CA . PRO B 1 339 ? -14.211 -28.969 -16.734 1 96.31 339 PRO B CA 1
ATOM 5488 C C . PRO B 1 339 ? -14.344 -27.453 -16.844 1 96.31 339 PRO B C 1
ATOM 5490 O O . PRO B 1 339 ? -14.984 -26.828 -15.992 1 96.31 339 PRO B O 1
ATOM 5493 N N . GLY B 1 340 ? -13.766 -26.891 -17.828 1 95.31 340 GLY B N 1
ATOM 5494 C CA . GLY B 1 340 ? -13.812 -25.438 -17.984 1 95.31 340 GLY B CA 1
ATOM 5495 C C . GLY B 1 340 ? -13.633 -25 -19.422 1 95.31 340 GLY B C 1
ATOM 5496 O O . GLY B 1 340 ? -13.594 -25.828 -20.328 1 95.31 340 GLY B O 1
ATOM 5497 N N . PRO B 1 341 ? -13.555 -23.703 -19.562 1 95.38 341 PRO B N 1
ATOM 5498 C CA . PRO B 1 341 ? -13.539 -23.141 -20.906 1 95.38 341 PRO B CA 1
ATOM 5499 C C . PRO B 1 341 ? -12.289 -23.531 -21.703 1 95.38 341 PRO B C 1
ATOM 5501 O O . PRO B 1 341 ? -12.305 -23.516 -22.938 1 95.38 341 PRO B O 1
ATOM 5504 N N . ALA B 1 342 ? -11.227 -23.953 -21.031 1 95.31 342 ALA B N 1
ATOM 5505 C CA . ALA B 1 342 ? -9.977 -24.25 -21.719 1 95.31 342 ALA B CA 1
ATOM 5506 C C . ALA B 1 342 ? -9.914 -25.719 -22.141 1 95.31 342 ALA B C 1
ATOM 5508 O O . ALA B 1 342 ? -8.906 -26.172 -22.688 1 95.31 342 ALA B O 1
ATOM 5509 N N . GLY B 1 343 ? -10.945 -26.438 -21.859 1 94.5 343 GLY B N 1
ATOM 5510 C CA . GLY B 1 343 ? -10.969 -27.844 -22.219 1 94.5 343 GLY B CA 1
ATOM 5511 C C . GLY B 1 343 ? -9.875 -28.656 -21.547 1 94.5 343 GLY B C 1
ATOM 5512 O O . GLY B 1 343 ? -9.688 -28.562 -20.344 1 94.5 343 GLY B O 1
ATOM 5513 N N . GLN B 1 344 ? -9.18 -29.422 -22.406 1 93.12 344 GLN B N 1
ATOM 5514 C CA . GLN B 1 344 ? -8.18 -30.312 -21.859 1 93.12 344 GLN B CA 1
ATOM 5515 C C . GLN B 1 344 ? -6.875 -29.578 -21.562 1 93.12 344 GLN B C 1
ATOM 5517 O O . GLN B 1 344 ? -5.98 -30.125 -20.906 1 93.12 344 GLN B O 1
ATOM 5522 N N . LEU B 1 345 ? -6.836 -28.391 -21.984 1 96.06 345 LEU B N 1
ATOM 5523 C CA . LEU B 1 345 ? -5.617 -27.609 -21.797 1 96.06 345 LEU B CA 1
ATOM 5524 C C . LEU B 1 345 ? -5.406 -27.266 -20.328 1 96.06 345 LEU B C 1
ATOM 5526 O O . LEU B 1 345 ? -4.273 -27.297 -19.844 1 96.06 345 LEU B O 1
ATOM 5530 N N . SER B 1 346 ? -6.484 -26.922 -19.672 1 98 346 SER B N 1
ATOM 5531 C CA . SER B 1 346 ? -6.418 -26.484 -18.266 1 98 346 SER B CA 1
ATOM 5532 C C . SER B 1 346 ? -7.641 -26.953 -17.484 1 98 346 SER B C 1
ATOM 5534 O O . SER B 1 346 ? -8.758 -26.969 -18.016 1 98 346 SER B O 1
ATOM 5536 N N . ASP B 1 347 ? 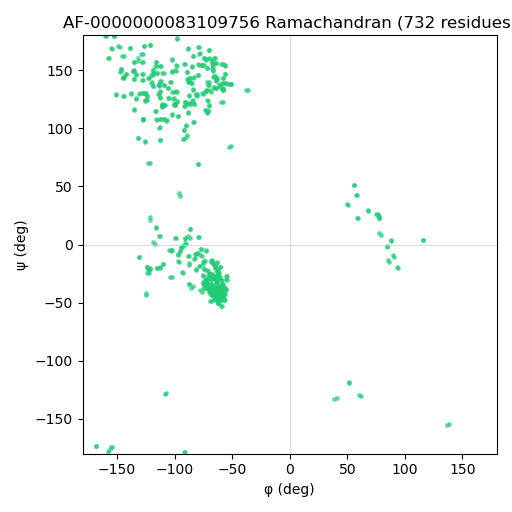-7.426 -27.297 -16.281 1 98.38 347 ASP B N 1
ATOM 5537 C CA . ASP B 1 347 ? -8.523 -27.656 -15.383 1 98.38 347 ASP B CA 1
ATOM 5538 C C . ASP B 1 347 ? -9.078 -26.422 -14.68 1 98.38 347 ASP B C 1
ATOM 5540 O O . ASP B 1 347 ? -8.32 -25.516 -14.32 1 98.38 347 ASP B O 1
ATOM 5544 N N . SER B 1 348 ? -10.344 -26.344 -14.539 1 98.19 348 SER B N 1
ATOM 5545 C CA . SER B 1 348 ? -10.961 -25.5 -13.531 1 98.19 348 SER B CA 1
ATOM 5546 C C . SER B 1 348 ? -11.031 -26.203 -12.18 1 98.19 348 SER B C 1
ATOM 5548 O O . SER B 1 348 ? -10.844 -27.422 -12.102 1 98.19 348 SER B O 1
ATOM 5550 N N . VAL B 1 349 ? -11.227 -25.406 -11.133 1 97.31 349 VAL B N 1
ATOM 5551 C CA . VAL B 1 349 ? -11.188 -26.031 -9.82 1 97.31 349 VAL B CA 1
ATOM 5552 C C . VAL B 1 349 ? -12.344 -25.516 -8.961 1 97.31 349 VAL B C 1
ATOM 5554 O O . VAL B 1 349 ? -12.789 -24.375 -9.125 1 97.31 349 VAL B O 1
ATOM 5557 N N . ALA B 1 350 ? -12.859 -26.312 -8.07 1 95 350 ALA B N 1
ATOM 5558 C CA . ALA B 1 350 ? -13.883 -25.969 -7.09 1 95 350 ALA B CA 1
ATOM 5559 C C . ALA B 1 350 ? -13.523 -26.516 -5.707 1 95 350 ALA B C 1
ATOM 5561 O O . ALA B 1 350 ? -12.68 -27.406 -5.586 1 95 350 ALA B O 1
ATOM 5562 N N . GLU B 1 351 ? -14.062 -25.922 -4.719 1 92.38 351 GLU B N 1
ATOM 5563 C CA . GLU B 1 351 ? -13.922 -26.359 -3.33 1 92.38 351 GLU B CA 1
ATOM 5564 C C . GLU B 1 351 ? -12.461 -26.469 -2.928 1 92.38 351 GLU B C 1
ATOM 5566 O O . GLU B 1 351 ? -12.023 -27.5 -2.414 1 92.38 351 GLU B O 1
ATOM 5571 N N . VAL B 1 352 ? -11.773 -25.438 -3.191 1 93.38 352 VAL B N 1
ATOM 5572 C CA . VAL B 1 352 ? -10.344 -25.391 -2.9 1 93.38 352 VAL B CA 1
ATOM 5573 C C . VAL B 1 352 ? -10.125 -25.375 -1.39 1 93.38 352 VAL B C 1
ATOM 5575 O O . VAL B 1 352 ? -10.781 -24.625 -0.668 1 93.38 352 VAL B O 1
ATOM 5578 N N . HIS B 1 353 ? -9.289 -26.172 -0.813 1 90.31 353 HIS B N 1
ATOM 5579 C CA . HIS B 1 353 ? -8.891 -26.172 0.591 1 90.31 353 HIS B CA 1
ATOM 5580 C C . HIS B 1 353 ? -7.438 -26.594 0.752 1 90.31 353 HIS B C 1
ATOM 5582 O O . HIS B 1 353 ? -6.926 -27.391 -0.043 1 90.31 353 HIS B O 1
ATOM 5588 N N . PRO B 1 354 ? -6.781 -26.094 1.741 1 86 354 PRO B N 1
ATOM 5589 C CA . PRO B 1 354 ? -5.363 -26.406 1.915 1 86 354 PRO B CA 1
ATOM 5590 C C . PRO B 1 354 ? -5.137 -27.844 2.381 1 86 354 PRO B C 1
ATOM 5592 O O . PRO B 1 354 ? -5.996 -28.422 3.053 1 86 354 PRO B O 1
ATOM 5595 N N . VAL B 1 355 ? -3.982 -28.281 1.984 1 81.19 355 VAL B N 1
ATOM 5596 C CA . VAL B 1 355 ? -3.527 -29.531 2.576 1 81.19 355 VAL B CA 1
ATOM 5597 C C . VAL B 1 355 ? -3.193 -29.328 4.051 1 81.19 355 VAL B C 1
ATOM 5599 O O . VAL B 1 355 ? -2.961 -28.188 4.48 1 81.19 355 VAL B O 1
ATOM 5602 N N . THR B 1 356 ? -3.148 -30.312 4.836 1 76.88 356 THR B N 1
ATOM 5603 C CA . THR B 1 356 ? -2.842 -30.219 6.258 1 76.88 356 THR B CA 1
ATOM 5604 C C . THR B 1 356 ? -1.344 -30.016 6.477 1 76.88 356 THR B C 1
ATOM 5606 O O . THR B 1 356 ? -0.932 -29.297 7.391 1 76.88 356 THR B O 1
ATOM 5609 N N . THR B 1 357 ? -0.598 -30.734 5.68 1 74.81 357 THR B N 1
ATOM 5610 C CA . THR B 1 357 ? 0.858 -30.656 5.719 1 74.81 357 THR B CA 1
ATOM 5611 C C . THR B 1 357 ? 1.423 -30.375 4.328 1 74.81 357 THR B C 1
ATOM 5613 O O . THR B 1 357 ? 0.904 -30.891 3.332 1 74.81 357 THR B O 1
ATOM 5616 N N . PHE B 1 358 ? 2.438 -29.562 4.348 1 73.25 358 PHE B N 1
ATOM 5617 C CA . PHE B 1 358 ? 3.088 -29.219 3.088 1 73.25 358 PHE B CA 1
ATOM 5618 C C . PHE B 1 358 ? 4.59 -29.062 3.279 1 73.25 358 PHE B C 1
ATOM 5620 O O . PHE B 1 358 ? 5.031 -28.281 4.133 1 73.25 358 PHE B O 1
ATOM 5627 N N . GLU B 1 359 ? 5.262 -29.75 2.467 1 70.56 359 GLU B N 1
ATOM 5628 C CA . GLU B 1 359 ? 6.719 -29.75 2.557 1 70.56 359 GLU B CA 1
ATOM 5629 C C . GLU B 1 359 ? 7.184 -30.031 3.982 1 70.56 359 GLU B C 1
ATOM 5631 O O . GLU B 1 359 ? 8.07 -29.359 4.5 1 70.56 359 GLU B O 1
ATOM 5636 N N . GLY B 1 360 ? 6.434 -30.859 4.691 1 69.38 360 GLY B N 1
ATOM 5637 C CA . GLY B 1 360 ? 6.824 -31.344 6.008 1 69.38 360 GLY B CA 1
ATOM 5638 C C . GLY B 1 360 ? 6.391 -30.422 7.133 1 69.38 360 GLY B C 1
ATOM 5639 O O . GLY B 1 360 ? 6.699 -30.672 8.305 1 69.38 360 GLY B O 1
ATOM 5640 N N . GLU B 1 361 ? 5.664 -29.344 6.766 1 72.12 361 GLU B N 1
ATOM 5641 C CA . GLU B 1 361 ? 5.238 -28.406 7.785 1 72.12 361 GLU B CA 1
ATOM 5642 C C . GLU B 1 361 ? 3.717 -28.297 7.836 1 72.12 361 GLU B C 1
ATOM 5644 O O . GLU B 1 361 ? 3.043 -28.453 6.816 1 72.12 361 GLU B O 1
ATOM 5649 N N . ALA B 1 362 ? 3.148 -28.219 9.055 1 74.31 362 ALA B N 1
ATOM 5650 C CA . ALA B 1 362 ? 1.716 -27.969 9.195 1 74.31 362 ALA B CA 1
ATOM 5651 C C . ALA B 1 362 ? 1.306 -26.672 8.523 1 74.31 362 ALA B C 1
ATOM 5653 O O . ALA B 1 362 ? 1.996 -25.656 8.648 1 74.31 362 ALA B O 1
ATOM 5654 N N . VAL B 1 363 ? 0.285 -26.656 7.793 1 73 363 VAL B N 1
ATOM 5655 C CA . VAL B 1 363 ? -0.233 -25.469 7.129 1 73 363 VAL B CA 1
ATOM 5656 C C . VAL B 1 363 ? -1.101 -24.672 8.102 1 73 363 VAL B C 1
ATOM 5658 O O . VAL B 1 363 ? -2.078 -25.188 8.641 1 73 363 VAL B O 1
ATOM 5661 N N . ILE B 1 364 ? -0.707 -23.375 8.352 1 72.31 364 ILE B N 1
ATOM 5662 C CA . ILE B 1 364 ? -1.455 -22.5 9.258 1 72.31 364 ILE B CA 1
ATOM 5663 C C . ILE B 1 364 ? -2.123 -21.391 8.453 1 72.31 364 ILE B C 1
ATOM 5665 O O . ILE B 1 364 ? -1.45 -20.625 7.754 1 72.31 364 ILE B O 1
ATOM 5669 N N . GLU B 1 365 ? -3.4 -21.188 8.383 1 70.06 365 GLU B N 1
ATOM 5670 C CA . GLU B 1 365 ? -4.125 -20.234 7.562 1 70.06 365 GLU B CA 1
ATOM 5671 C C . GLU B 1 365 ? -4.242 -18.875 8.266 1 70.06 365 GLU B C 1
ATOM 5673 O O . GLU B 1 365 ? -4.258 -17.828 7.609 1 70.06 365 GLU B O 1
ATOM 5678 N N . GLY B 1 366 ? -4.055 -18.656 9.43 1 77 366 GLY B N 1
ATOM 5679 C CA . GLY B 1 366 ? -4.215 -17.391 10.141 1 77 366 GLY B CA 1
ATOM 5680 C C . GLY B 1 366 ? -5.418 -16.594 9.672 1 77 366 GLY B C 1
ATOM 5681 O O . GLY B 1 366 ? -6.527 -17.125 9.594 1 77 366 GLY B O 1
ATOM 5682 N N . VAL B 1 367 ? -5.266 -15.219 9.391 1 83.75 367 VAL B N 1
ATOM 5683 C CA . VAL B 1 367 ? -6.359 -14.352 8.977 1 83.75 367 VAL B CA 1
ATOM 5684 C C . VAL B 1 367 ? -6.285 -14.094 7.473 1 83.75 367 VAL B C 1
ATOM 5686 O O . VAL B 1 367 ? -7.141 -13.414 6.91 1 83.75 367 VAL B O 1
ATOM 5689 N N . TYR B 1 368 ? -5.25 -14.594 6.879 1 86.62 368 TYR B N 1
ATOM 5690 C CA . TYR B 1 368 ? -5.004 -14.43 5.449 1 86.62 368 TYR B CA 1
ATOM 5691 C C . TYR B 1 368 ? -4.105 -15.539 4.918 1 86.62 368 TYR B C 1
ATOM 5693 O O . TYR B 1 368 ? -3.227 -16.031 5.633 1 86.62 368 TYR B O 1
#

Nearest PDB structures (foldseek):
  3hgv-assembly1_B  TM=9.287E-01  e=2.092E-35  Pantoea agglomerans
  3hgu-assembly1_A  TM=9.055E-01  e=2.507E-35  Pantoea agglomerans
  3hgu-assembly1_B  TM=9.099E-01  e=1.942E-34  Pantoea agglomerans
  3l2k-assembly1_B  TM=9.138E-01  e=2.436E-33  Pantoea agglomerans
  3iep-assembly1_A  TM=7.019E-01  e=2.037E-08  Photinus pyralis

Sequence (736 aa):
MADIDFSLLDVPRPAPPAEPEAYLRAAIAWHFGPDTGSPFWLRTAKTLGFDPLTEITTFEDLRLFPNLVNELRNVAVEDLIPRGYRSQSSTPPVPQIFESGGTTGAPKRTVQLPDWCAQVIQWQTEDFAAGGFQPGRGFLCLMPSGPHGVGYFSRLVSERLGSVFHGIDIDPRWVKKLAARPGAAAAVAAYVEHVLEQAAHVLRTQNVANLHTTPPLLEAIARRDELVDLVNAKIRYLLLSGAHVDADTLDLLRDIFPETTITMAFGSTMVLSQAVTRTADGDSFVFDPRTPYVVFWVVDPDTGERVAYGRRGQVVMNHISKGMFIPNNLERDMAIRMPGPAGQLSDSVAEVHPVTTFEGEAVIEGVYMADIDFSLLDVPRPAPPAEPEAYLRAAIAWHFGPDTGSPFWLRTAKTLGFDPLTEITTFEDLRLFPNLVNELRNVAVEDLIPRGYRSQSSTPPVPQIFESGGTTGAPKRTVQLPDWCAQVIQWQTEDFAAGGFQPGRGFLCLMPSGPHGVGYFSRLVSERLGSVFHGIDIDPRWVKKLAARPGAAAAVAAYVEHVLEQAAHVLRTQNVANLHTTPPLLEAIARRDELVDLVNAKIRYLLLSGAHVDADTLDLLRDIFPETTITMAFGSTMVLSQAVTRTADGDSFVFDPRTPYVVFWVVDPDTGERVAYGRRGQVVMNHISKGMFIPNNLERDMAIRMPGPAGQLSDSVAEVHPVTTFEGEAVIEGVY

Secondary structure (DSSP, 8-state):
-----GGGG--S-SS--S-HHHHHHHHHHHHHSTTTS-HHHHHHHTTSSS-HHHH--SGGGGGGS---GGGGGTS-GGGGS-THHHHHSSSPPPPEEEE---TTSSPPEEEE-HHHHHHHHHHHHHHHHHHT--TTSEEEE-S--TT-HHHHHHHHHHHHTT--EE-----HHHHHHHHTSTTHHHHHHHHHHHHHHHHHHHHHHS-EEEEEE-HHHHHHHHT-HHHHHHHHHH--EEEE-SS---HHHHHHHHHHSTTSEEEE--EEGGGTEEPEEEE-GGG-EEEE--TTTEEEEEE-TTT-PBPPTT-EEEEEEEEE-SS-EEEEEEEEEEEEEE--TTGGG--EEEEEEE-SEETTEE---TT-/-----GGGG--S-SS--S-HHHHHHHHHHHHHSTTTS-HHHHHHHTTSSS-HHHH--SGGGGGGS---GGGGGTS-GGGGS-THHHHHSSSPPPPEEEE---TTSSPPEEEE-HHHHHHHHHHHHHHHHHHT--TTSEEEE-S--TT-HHHHHHHHHHHHTT--EE-----HHHHHHHHTSTTHHHHHHHHHHHHHHHHHHHHHHS-EEEEEE-HHHHHHHHT-HHHHHHHHHH--EEEE-SS---HHHHHHHHHHSTTSEEEE--EEGGGTEEPEEEE-GGG-EEEE--TTTEEEEEE-TTT-PBPPTT-EEEEEEEEE-SS-EEEEEEEEEEEEEE--TTGGG--EEEEEEE-SEETTEE---TT-

Solvent-accessible surface area (backbone atoms only — not comparable to full-atom values): 38698 Å² total; per-residue (Å²): 128,80,86,71,57,62,72,64,52,60,51,63,65,95,64,67,70,89,48,57,56,61,41,50,48,27,48,44,47,38,43,63,27,92,73,23,16,12,60,48,47,50,57,48,52,74,70,46,97,58,55,61,82,76,63,48,73,51,80,76,42,38,66,74,45,68,65,58,65,74,54,31,48,48,54,38,68,74,35,52,42,29,42,44,55,45,74,74,34,99,62,60,78,54,40,50,52,30,40,43,82,35,69,84,48,77,40,34,53,40,66,41,35,62,43,56,50,51,32,46,43,52,51,49,39,50,50,40,55,75,63,49,45,52,69,57,36,16,31,40,34,69,48,45,26,50,26,27,55,64,31,56,50,51,47,55,30,30,45,76,43,45,12,40,47,43,54,40,68,50,34,57,59,59,42,37,56,40,55,73,37,87,80,18,62,63,60,41,49,53,50,50,50,55,47,48,51,55,51,48,52,46,62,74,34,37,73,42,25,26,36,36,35,18,42,64,52,50,54,55,38,68,73,32,68,69,51,41,50,50,42,62,72,42,32,39,17,33,40,32,32,70,56,63,69,56,72,69,57,50,52,52,51,44,65,75,31,72,76,34,43,75,48,62,52,52,65,42,68,76,52,73,45,60,31,47,65,40,77,45,85,92,75,37,60,34,33,35,49,56,57,74,38,25,36,32,42,34,15,35,84,88,78,64,45,68,52,58,77,73,34,71,20,34,33,29,39,26,18,49,51,70,47,42,77,39,45,40,33,76,50,62,34,29,24,28,25,33,83,41,96,58,47,91,74,20,38,14,36,25,77,57,38,72,43,64,60,47,97,90,35,69,61,67,58,63,72,71,126,82,84,71,58,62,72,63,52,60,52,63,64,96,63,69,71,89,47,58,57,62,43,49,48,27,46,44,48,37,43,63,26,93,74,22,15,12,59,48,46,52,57,47,52,75,72,47,98,57,56,60,81,78,63,47,73,49,79,74,42,39,65,73,46,68,66,58,66,73,52,32,47,49,54,38,69,74,34,53,42,28,42,43,53,45,74,74,36,99,60,61,78,52,40,50,50,30,40,43,83,36,70,85,48,78,39,34,54,40,64,42,34,61,42,57,51,51,34,47,43,52,53,49,39,50,48,41,55,75,64,48,47,52,69,57,35,16,32,38,34,68,48,46,27,52,26,29,56,66,32,57,50,51,46,54,29,31,45,75,43,44,13,40,49,42,55,40,68,48,33,55,59,59,42,37,56,40,56,73,37,86,80,17,62,62,59,40,50,52,50,52,49,56,46,48,51,56,49,49,52,46,62,73,34,39,74,42,26,27,38,36,37,19,41,64,52,51,53,56,38,68,73,32,69,68,51,41,50,49,43,62,73,40,34,38,16,33,40,32,31,69,56,62,72,54,70,68,58,49,52,50,49,45,66,75,30,71,78,34,44,74,48,62,52,52,67,42,68,76,54,74,44,60,30,48,67,39,78,45,85,91,76,37,60,34,33,35,49,56,58,76,38,24,37,32,43,33,15,35,83,88,79,64,46,69,51,58,76,73,34,73,20,32,32,29,39,26,18,48,52,71,48,43,78,40,46,39,34,74,51,61,35,29,24,28,24,32,82,40,96,58,47,91,74,21,39,13,36,26,76,57,39,70,44,65,60,48,96,90,35,70,62,68,59,63,72,72

InterPro domains:
  IPR042099 ANL, N-terminal domain [G3DSA:3.40.50.12780] (22-327)